Protein AF-A0A150WEL9-F1 (afdb_monomer)

Structure (mmCIF, N/CA/C/O backbone):
data_AF-A0A150WEL9-F1
#
_entry.id   AF-A0A150WEL9-F1
#
loop_
_atom_site.group_PDB
_atom_site.id
_atom_site.type_symbol
_atom_site.label_atom_id
_atom_site.label_alt_id
_atom_site.label_comp_id
_atom_site.label_asym_id
_atom_site.label_entity_id
_atom_site.label_seq_id
_atom_site.pdbx_PDB_ins_code
_atom_site.Cartn_x
_atom_site.Cartn_y
_atom_site.Cartn_z
_atom_site.occupancy
_atom_site.B_iso_or_equiv
_atom_site.auth_seq_id
_atom_site.auth_comp_id
_atom_site.auth_asym_id
_atom_site.auth_atom_id
_atom_site.pdbx_PDB_model_num
ATOM 1 N N . MET A 1 1 ? -2.869 16.419 32.654 1.00 35.38 1 MET A N 1
ATOM 2 C CA . MET A 1 1 ? -3.384 16.854 31.338 1.00 35.38 1 MET A CA 1
ATOM 3 C C . MET A 1 1 ? -4.813 17.306 31.545 1.00 35.38 1 MET A C 1
ATOM 5 O O . MET A 1 1 ? -5.616 16.523 32.035 1.00 35.38 1 MET A O 1
ATOM 9 N N . THR A 1 2 ? -5.103 18.576 31.286 1.00 33.03 2 THR A N 1
ATOM 10 C CA . THR A 1 2 ? -6.451 19.146 31.356 1.00 33.03 2 THR A CA 1
ATOM 11 C C . THR A 1 2 ? -7.294 18.526 30.247 1.00 33.03 2 THR A C 1
ATOM 13 O O . THR A 1 2 ? -7.326 19.008 29.119 1.00 33.03 2 THR A O 1
ATOM 16 N N . GLY A 1 3 ? -7.914 17.387 30.559 1.00 34.22 3 GLY A N 1
ATOM 17 C CA . GLY A 1 3 ? -8.878 16.743 29.684 1.00 34.22 3 GLY A CA 1
ATOM 18 C C . GLY A 1 3 ? -9.952 17.754 29.315 1.00 34.22 3 GLY A C 1
ATOM 19 O O . GLY A 1 3 ? -10.545 18.388 30.191 1.00 34.22 3 GLY A O 1
ATOM 20 N N . VAL A 1 4 ? -10.177 17.927 28.014 1.00 33.09 4 VAL A N 1
ATOM 21 C CA . VAL A 1 4 ? -11.374 18.596 27.513 1.00 33.09 4 VAL A CA 1
ATOM 22 C C . VAL A 1 4 ? -12.549 17.911 28.204 1.00 33.09 4 VAL A C 1
ATOM 24 O O . VAL A 1 4 ? -12.764 16.715 28.009 1.00 33.09 4 VAL A O 1
ATOM 27 N N . LYS A 1 5 ? -13.266 18.638 29.070 1.00 37.53 5 LYS A N 1
ATOM 28 C CA . LYS A 1 5 ? -14.511 18.149 29.665 1.00 37.53 5 LYS A CA 1
ATOM 29 C C . LYS A 1 5 ? -15.465 17.912 28.504 1.00 37.53 5 LYS A C 1
ATOM 31 O O . LYS A 1 5 ? -16.030 18.863 27.965 1.00 37.53 5 LYS A O 1
ATOM 36 N N . VAL A 1 6 ? -15.582 16.660 28.071 1.00 45.81 6 VAL A N 1
ATOM 37 C CA . VAL A 1 6 ? -16.531 16.291 27.031 1.00 45.81 6 VAL A CA 1
ATOM 38 C C . VAL A 1 6 ? -17.908 16.589 27.604 1.00 45.81 6 VAL A C 1
ATOM 40 O O . VAL A 1 6 ? -18.333 16.017 28.604 1.00 45.81 6 VAL A O 1
ATOM 43 N N . SER A 1 7 ? -18.553 17.590 27.026 1.00 45.00 7 SER A N 1
ATOM 44 C CA . SER A 1 7 ? -19.871 18.043 27.429 1.00 45.00 7 SER A CA 1
ATOM 45 C C . SER A 1 7 ? -20.858 16.873 27.327 1.00 45.00 7 SER A C 1
ATOM 47 O O . SER A 1 7 ? -21.133 16.402 26.224 1.00 45.00 7 SER A O 1
ATOM 49 N N . SER A 1 8 ? -21.457 16.459 28.449 1.00 53.28 8 SER A N 1
ATOM 50 C CA . SER A 1 8 ? -22.566 15.484 28.538 1.00 53.28 8 SER A CA 1
ATOM 51 C C . SER A 1 8 ? -23.850 15.925 27.805 1.00 53.28 8 SER A C 1
ATOM 53 O O . SER A 1 8 ? -24.914 15.327 27.955 1.00 53.28 8 SER A O 1
ATOM 55 N N . LYS A 1 9 ? -23.773 16.995 27.001 1.00 61.62 9 LYS A N 1
ATOM 56 C CA . LYS A 1 9 ? -24.864 17.509 26.170 1.00 61.62 9 LYS A CA 1
ATOM 57 C C . LYS A 1 9 ? -25.065 16.719 24.872 1.00 61.62 9 LYS A C 1
ATOM 59 O O . LYS A 1 9 ? -26.131 16.858 24.285 1.00 61.62 9 LYS A O 1
ATOM 64 N N . ARG A 1 10 ? -24.091 15.920 24.412 1.00 79.50 10 ARG A N 1
ATOM 65 C CA . ARG A 1 10 ? -24.278 15.049 23.233 1.00 79.50 10 ARG A CA 1
ATOM 66 C C . ARG A 1 10 ? -25.175 13.864 23.592 1.00 79.50 10 ARG A C 1
ATOM 68 O O . ARG A 1 10 ? -24.956 13.233 24.626 1.00 79.50 10 ARG A O 1
ATOM 75 N N . ALA A 1 11 ? -26.178 13.585 22.761 1.00 85.94 11 ALA A N 1
ATOM 76 C CA . ALA A 1 11 ? -27.172 12.544 23.025 1.00 85.94 11 ALA A CA 1
ATOM 77 C C . ALA A 1 11 ? -26.523 11.157 23.136 1.00 85.94 11 ALA A C 1
ATOM 79 O O . ALA A 1 11 ? -26.868 10.381 24.022 1.00 85.94 11 ALA A O 1
ATOM 80 N N . GLU A 1 12 ? -25.508 10.893 22.318 1.00 86.88 12 GLU A N 1
ATOM 81 C CA . GLU A 1 12 ? -24.781 9.628 22.295 1.00 86.88 12 GLU A CA 1
ATOM 82 C C . GLU A 1 12 ? -24.055 9.363 23.623 1.00 86.88 12 GLU A C 1
ATOM 84 O O . GLU A 1 12 ? -24.032 8.242 24.123 1.00 86.88 12 GLU A O 1
ATOM 89 N N . LEU A 1 13 ? -23.497 10.405 24.247 1.00 85.38 13 LEU A N 1
ATOM 90 C CA . LEU A 1 13 ? -22.781 10.267 25.518 1.00 85.38 13 LEU A CA 1
ATOM 91 C C . LEU A 1 13 ? -23.719 10.035 26.703 1.00 85.38 13 LEU A C 1
ATOM 93 O O . LEU A 1 13 ? -23.290 9.454 27.697 1.00 85.38 13 LEU A O 1
ATOM 97 N N . LYS A 1 14 ? -24.986 10.455 26.601 1.00 89.12 14 LYS A N 1
ATOM 98 C CA . LYS A 1 14 ? -26.005 10.128 27.607 1.00 89.12 14 LYS A CA 1
ATOM 99 C C . LYS A 1 14 ? -26.318 8.636 27.592 1.00 89.12 14 LYS A C 1
ATOM 101 O O . LYS A 1 14 ? -26.263 8.018 28.645 1.00 89.12 14 LYS A O 1
ATOM 106 N N . VAL A 1 15 ? -26.507 8.050 26.407 1.00 90.88 15 VAL A N 1
ATOM 107 C CA . VAL A 1 15 ? -26.728 6.599 26.252 1.00 90.88 15 VAL A CA 1
ATOM 108 C C . VAL A 1 15 ? -25.544 5.798 26.804 1.00 90.88 15 VAL A C 1
ATOM 110 O O . VAL A 1 15 ? -25.724 4.834 27.544 1.00 90.88 15 VAL A O 1
ATOM 113 N N . VAL A 1 16 ? -24.309 6.226 26.515 1.00 89.56 16 VAL A N 1
ATOM 114 C CA . VAL A 1 16 ? -23.103 5.601 27.090 1.00 89.56 16 VAL A CA 1
ATOM 115 C C . VAL A 1 16 ? -23.084 5.713 28.617 1.00 89.56 16 VAL A C 1
ATOM 117 O O . VAL A 1 16 ? -22.794 4.727 29.293 1.00 89.56 16 VAL A O 1
ATOM 120 N N . ALA A 1 17 ? -23.401 6.888 29.170 1.00 88.19 17 ALA A N 1
ATOM 121 C CA . ALA A 1 17 ? -23.434 7.104 30.614 1.00 88.19 17 ALA A CA 1
ATOM 122 C C . ALA A 1 17 ? -24.516 6.262 31.309 1.00 88.19 17 ALA A C 1
ATOM 124 O O . ALA A 1 17 ? -24.260 5.740 32.390 1.00 88.19 17 ALA A O 1
ATOM 125 N N . GLU A 1 18 ? -25.684 6.087 30.688 1.00 91.50 18 GLU A N 1
ATOM 126 C CA . GLU A 1 18 ? -26.767 5.230 31.187 1.00 91.50 18 GLU A CA 1
ATOM 127 C C . GLU A 1 18 ? -26.342 3.758 31.235 1.00 91.50 18 GLU A C 1
ATOM 129 O O . GLU A 1 18 ? -26.499 3.107 32.267 1.00 91.50 18 GLU A O 1
ATOM 134 N N . HIS A 1 19 ? -25.726 3.238 30.168 1.00 91.56 19 HIS A N 1
ATOM 135 C CA . HIS A 1 19 ? -25.177 1.879 30.175 1.00 91.56 19 HIS A CA 1
ATOM 136 C C . HIS A 1 19 ? -24.129 1.681 31.279 1.00 91.56 19 HIS A C 1
ATOM 138 O O . HIS A 1 19 ? -24.178 0.684 31.996 1.00 91.56 19 HIS A O 1
ATOM 144 N N . ILE A 1 20 ? -23.222 2.647 31.458 1.00 88.88 20 ILE A N 1
ATOM 145 C CA . ILE A 1 20 ? -22.205 2.613 32.520 1.00 88.88 20 ILE A CA 1
ATOM 146 C C . ILE A 1 20 ? -22.849 2.656 33.912 1.00 88.88 20 ILE A C 1
ATOM 148 O O . ILE A 1 20 ? -22.461 1.876 34.778 1.00 88.88 20 ILE A O 1
ATOM 152 N N . ALA A 1 21 ? -23.838 3.527 34.132 1.00 88.69 21 ALA A N 1
ATOM 153 C CA . ALA A 1 21 ? -24.545 3.638 35.410 1.00 88.69 21 ALA A CA 1
ATOM 154 C C . ALA A 1 21 ? -25.280 2.340 35.785 1.00 88.69 21 ALA A C 1
ATOM 156 O O . ALA A 1 21 ? -25.375 2.008 36.963 1.00 88.69 21 ALA A O 1
ATOM 157 N N . ASN A 1 22 ? -25.728 1.580 34.783 1.00 90.50 22 ASN A N 1
ATOM 158 C CA . ASN A 1 22 ? -26.359 0.272 34.951 1.00 90.50 22 ASN A CA 1
ATOM 159 C C . ASN A 1 22 ? -25.353 -0.895 35.050 1.00 90.50 22 ASN A C 1
ATOM 161 O O . ASN A 1 22 ? -25.765 -2.052 35.098 1.00 90.50 22 ASN A O 1
ATOM 165 N N . GLY A 1 23 ? -24.041 -0.624 35.044 1.00 88.38 23 GLY A N 1
ATOM 166 C CA . GLY A 1 23 ? -22.989 -1.647 35.076 1.00 88.38 23 GLY A CA 1
ATOM 167 C C . GLY A 1 23 ? -22.783 -2.405 33.756 1.00 88.38 23 GLY A C 1
ATOM 168 O O . GLY A 1 23 ? -21.973 -3.331 33.700 1.00 88.38 23 GLY A O 1
ATOM 169 N N . ASP A 1 24 ? -23.462 -2.016 32.673 1.00 91.25 24 ASP A N 1
ATOM 170 C CA . ASP A 1 24 ? -23.346 -2.649 31.356 1.00 91.25 24 ASP A CA 1
ATOM 171 C C . ASP A 1 24 ? -22.277 -1.964 30.490 1.00 91.25 24 ASP A C 1
ATOM 173 O O . ASP A 1 24 ? -22.534 -1.338 29.456 1.00 91.25 24 ASP A O 1
ATOM 177 N N . TYR A 1 25 ? -21.021 -2.104 30.914 1.00 90.56 25 TYR A N 1
ATOM 178 C CA . TYR A 1 25 ? -19.873 -1.559 30.186 1.00 90.56 25 TYR A CA 1
ATOM 179 C C . TYR A 1 25 ? -19.764 -2.119 28.756 1.00 90.56 25 TYR A C 1
ATOM 181 O O . TYR A 1 25 ? -19.308 -1.426 27.845 1.00 90.56 25 TYR A O 1
ATOM 189 N N . LYS A 1 26 ? -20.222 -3.359 28.526 1.00 92.00 26 LYS A N 1
ATOM 190 C CA . LYS A 1 26 ? -20.208 -3.993 27.199 1.00 92.00 26 LYS A CA 1
ATOM 191 C C . LYS A 1 26 ? -21.168 -3.301 26.239 1.00 92.00 26 LYS A C 1
ATOM 193 O O . LYS A 1 26 ? -20.781 -3.039 25.098 1.00 92.00 26 LYS A O 1
ATOM 198 N N . ALA A 1 27 ? -22.388 -2.987 26.670 1.00 93.12 27 ALA A N 1
ATOM 199 C CA . ALA A 1 27 ? -23.322 -2.227 25.848 1.00 93.12 27 ALA A CA 1
ATOM 200 C C . ALA A 1 27 ? -22.816 -0.805 25.580 1.00 93.12 27 ALA A C 1
ATOM 202 O O . ALA A 1 27 ? -22.880 -0.354 24.436 1.00 93.12 27 ALA A O 1
ATOM 203 N N . ALA A 1 28 ? -22.205 -0.151 26.575 1.00 92.00 28 ALA A N 1
ATOM 204 C CA . ALA A 1 28 ? -21.570 1.155 26.397 1.00 92.00 28 ALA A CA 1
ATOM 205 C C . ALA A 1 28 ? -20.486 1.130 25.299 1.00 92.00 28 ALA A C 1
ATOM 207 O O . ALA A 1 28 ? -20.507 1.949 24.375 1.00 92.00 28 ALA A O 1
ATOM 208 N N . ALA A 1 29 ? -19.571 0.154 25.358 1.00 92.62 29 ALA A N 1
ATOM 209 C CA . ALA A 1 29 ? -18.504 -0.019 24.372 1.00 92.62 29 ALA A CA 1
ATOM 210 C C . ALA A 1 29 ? -19.052 -0.342 22.971 1.00 92.62 29 ALA A C 1
ATOM 212 O O . ALA A 1 29 ? -18.593 0.213 21.973 1.00 92.62 29 ALA A O 1
ATOM 213 N N . ARG A 1 30 ? -20.075 -1.200 22.875 1.00 94.12 30 ARG A N 1
ATOM 214 C CA . ARG A 1 30 ? -20.732 -1.506 21.595 1.00 94.12 30 ARG A CA 1
ATOM 215 C C . ARG A 1 30 ? -21.374 -0.262 20.992 1.00 94.12 30 ARG A C 1
ATOM 217 O O . ARG A 1 30 ? -21.097 0.047 19.835 1.00 94.12 30 ARG A O 1
ATOM 224 N N . TYR A 1 31 ? -22.151 0.480 21.779 1.00 94.25 31 TYR A N 1
ATOM 225 C CA . TYR A 1 31 ? -22.861 1.669 21.318 1.00 94.25 31 TYR A CA 1
ATOM 226 C C . TYR A 1 31 ? -21.912 2.774 20.839 1.00 94.25 31 TYR A C 1
ATOM 228 O O . TYR A 1 31 ? -22.106 3.326 19.757 1.00 94.25 31 TYR A O 1
ATOM 236 N N . ILE A 1 32 ? -20.836 3.082 21.578 1.00 91.19 32 ILE A N 1
ATOM 237 C CA . ILE A 1 32 ? -19.943 4.174 21.157 1.00 91.19 32 ILE A CA 1
ATOM 238 C C . ILE A 1 32 ? -19.288 3.881 19.797 1.00 91.19 32 ILE A C 1
ATOM 240 O O . ILE A 1 32 ? -19.137 4.786 18.978 1.00 91.19 32 ILE A O 1
ATOM 244 N N . THR A 1 33 ? -18.993 2.611 19.495 1.00 93.94 33 THR A N 1
ATOM 245 C CA . THR A 1 33 ? -18.437 2.211 18.189 1.00 93.94 33 THR A CA 1
ATOM 246 C C . THR A 1 33 ? -19.443 2.215 17.031 1.00 93.94 33 THR A C 1
ATOM 248 O O . THR A 1 33 ? -19.039 2.038 15.881 1.00 93.94 33 THR A O 1
ATOM 251 N N . THR A 1 34 ? -20.736 2.431 17.299 1.00 92.06 34 THR A N 1
ATOM 252 C CA . THR A 1 34 ? -21.750 2.665 16.255 1.00 92.06 34 THR A CA 1
ATOM 253 C C . THR A 1 34 ? -21.964 4.147 15.956 1.00 92.06 34 THR A C 1
ATOM 255 O O . THR A 1 34 ? -22.644 4.478 14.989 1.00 92.06 34 THR A O 1
ATOM 258 N N . THR A 1 35 ? -21.395 5.049 16.761 1.00 92.81 35 THR A N 1
ATOM 259 C CA . THR A 1 35 ? -21.528 6.497 16.546 1.00 92.81 35 THR A CA 1
ATOM 260 C C . THR A 1 35 ? -20.643 6.982 15.391 1.00 92.81 35 THR A C 1
ATOM 262 O O . THR A 1 35 ? -19.576 6.402 15.156 1.00 92.81 35 THR A O 1
ATOM 265 N N . PRO A 1 36 ? -21.015 8.073 14.691 1.00 92.62 36 PRO A N 1
ATOM 266 C CA . PRO A 1 36 ? -20.187 8.639 13.625 1.00 92.62 36 PRO A CA 1
ATOM 267 C C . PRO A 1 36 ? -18.768 8.997 14.080 1.00 92.62 36 PRO A C 1
ATOM 269 O O . PRO A 1 36 ? -17.812 8.750 13.347 1.00 92.62 36 PRO A O 1
ATOM 272 N N . ASP A 1 37 ? -18.606 9.495 15.312 1.00 92.19 37 ASP A N 1
ATOM 273 C CA . ASP A 1 37 ? -17.305 9.879 15.879 1.00 92.19 37 ASP A CA 1
ATOM 274 C C . ASP A 1 37 ? -16.303 8.710 15.902 1.00 92.19 37 ASP A C 1
ATOM 276 O O . ASP A 1 37 ? -15.096 8.923 15.749 1.00 92.19 37 ASP A O 1
ATOM 280 N N . PHE A 1 38 ? -16.773 7.464 16.030 1.00 95.50 38 PHE A N 1
ATOM 281 C CA . PHE A 1 38 ? -15.892 6.300 15.955 1.00 95.50 38 PHE A CA 1
ATOM 282 C C . PHE A 1 38 ? -15.175 6.222 14.601 1.00 95.50 38 PHE A C 1
ATOM 284 O O . PHE A 1 38 ? -13.953 6.086 14.557 1.00 95.50 38 PHE A O 1
ATOM 291 N N . LEU A 1 39 ? -15.893 6.378 13.486 1.00 96.94 39 LEU A N 1
ATOM 292 C CA . LEU A 1 39 ? -15.265 6.356 12.164 1.00 96.94 39 LEU A CA 1
ATOM 293 C C . LEU A 1 39 ? -14.603 7.692 11.823 1.00 96.94 39 LEU A C 1
ATOM 295 O O . LEU A 1 39 ? -13.436 7.707 11.433 1.00 96.94 39 LEU A O 1
ATOM 299 N N . ASN A 1 40 ? -15.316 8.804 12.011 1.00 95.81 40 ASN A N 1
ATOM 300 C CA . ASN A 1 40 ? -14.888 10.151 11.629 1.00 95.81 40 ASN A CA 1
ATOM 301 C C . ASN A 1 40 ? -13.691 10.673 12.428 1.00 95.81 40 ASN A C 1
ATOM 303 O O . ASN A 1 40 ? -12.991 11.563 11.943 1.00 95.81 40 ASN A O 1
ATOM 307 N N . VAL A 1 41 ? -13.445 10.135 13.627 1.00 94.31 41 VAL A N 1
ATOM 308 C CA . VAL A 1 41 ? -12.317 10.532 14.476 1.00 94.31 41 VAL A CA 1
ATOM 309 C C . VAL A 1 41 ? -11.379 9.360 14.726 1.00 94.31 41 VAL A C 1
ATOM 311 O O . VAL A 1 41 ? -10.220 9.437 14.329 1.00 94.31 41 VAL A O 1
ATOM 314 N N . GLN A 1 42 ? -11.833 8.282 15.373 1.00 95.94 42 GLN A N 1
ATOM 315 C CA . GLN A 1 42 ? -10.915 7.234 15.849 1.00 95.94 42 GLN A CA 1
ATOM 316 C C . GLN A 1 42 ? -10.276 6.464 14.690 1.00 95.94 42 GLN A C 1
ATOM 318 O O . GLN A 1 42 ? -9.049 6.447 14.554 1.00 95.94 42 GLN A O 1
ATOM 323 N N . ILE A 1 43 ? -11.095 5.876 13.817 1.00 98.19 43 ILE A N 1
ATOM 324 C CA . ILE A 1 43 ? -10.587 5.055 12.712 1.00 98.19 43 ILE A CA 1
ATOM 325 C C . ILE A 1 43 ? -9.941 5.916 11.630 1.00 98.19 43 ILE A C 1
ATOM 327 O O . ILE A 1 43 ? -8.882 5.545 11.129 1.00 98.19 43 ILE A O 1
ATOM 331 N N . LYS A 1 44 ? -10.499 7.096 11.331 1.00 97.75 44 LYS A N 1
ATOM 332 C CA . LYS A 1 44 ? -9.864 8.058 10.425 1.00 97.75 44 LYS A CA 1
ATOM 333 C C . LYS A 1 44 ? -8.479 8.475 10.922 1.00 97.75 44 LYS A C 1
ATOM 335 O O . LYS A 1 44 ? -7.520 8.436 10.164 1.00 97.75 44 LYS A O 1
ATOM 340 N N . ASN A 1 45 ? -8.315 8.811 12.202 1.00 97.25 45 ASN A N 1
ATOM 341 C CA . ASN A 1 45 ? -6.995 9.175 12.724 1.00 97.25 45 ASN A CA 1
ATOM 342 C C . ASN A 1 45 ? -6.007 8.008 12.653 1.00 97.25 45 ASN A C 1
ATOM 344 O O . ASN A 1 45 ? -4.850 8.224 12.294 1.00 97.25 45 ASN A O 1
ATOM 348 N N . LEU A 1 46 ? -6.439 6.780 12.962 1.00 97.81 46 LEU A N 1
ATOM 349 C CA . LEU A 1 46 ? -5.607 5.591 12.774 1.00 97.81 46 LEU A CA 1
ATOM 350 C C . LEU A 1 46 ? -5.187 5.447 11.303 1.00 97.81 46 LEU A C 1
ATOM 352 O O . LEU A 1 46 ? -3.998 5.305 11.018 1.00 97.81 46 LEU A O 1
ATOM 356 N N . SER A 1 47 ? -6.138 5.533 10.371 1.00 98.19 47 SER A N 1
ATOM 357 C CA . SER A 1 47 ? -5.879 5.355 8.943 1.00 98.19 47 SER A CA 1
ATOM 358 C C . SER A 1 47 ? -4.959 6.439 8.382 1.00 98.19 47 SER A C 1
ATOM 360 O O . SER A 1 47 ? -4.026 6.123 7.646 1.00 98.19 47 SER A O 1
ATOM 362 N N . LEU A 1 48 ? -5.150 7.700 8.787 1.00 97.31 48 LEU A N 1
ATOM 363 C CA . LEU A 1 48 ? -4.310 8.818 8.363 1.00 97.31 48 LEU A CA 1
ATOM 364 C C . LEU A 1 48 ? -2.863 8.597 8.796 1.00 97.31 48 LEU A C 1
ATOM 366 O O . LEU A 1 48 ? -1.980 8.687 7.945 1.00 97.31 48 LEU A O 1
ATOM 370 N N . ARG A 1 49 ? -2.618 8.199 10.054 1.00 96.69 49 ARG A N 1
ATOM 371 C CA . ARG A 1 49 ? -1.264 7.873 10.540 1.00 96.69 49 ARG A CA 1
ATOM 372 C C . ARG A 1 49 ? -0.628 6.736 9.741 1.00 96.69 49 ARG A C 1
ATOM 374 O O . ARG A 1 49 ? 0.542 6.817 9.390 1.00 96.69 49 ARG A O 1
ATOM 381 N N . LEU A 1 50 ? -1.396 5.701 9.403 1.00 97.19 50 LEU A N 1
ATOM 382 C CA . LEU A 1 50 ? -0.910 4.597 8.570 1.00 97.19 50 LEU A CA 1
ATOM 383 C C . LEU A 1 50 ? -0.694 5.008 7.103 1.00 97.19 50 LEU A C 1
ATOM 385 O O . LEU A 1 50 ? 0.084 4.371 6.398 1.00 97.19 50 LEU A O 1
ATOM 389 N N . SER A 1 51 ? -1.338 6.075 6.626 1.00 95.19 51 SER A N 1
ATOM 390 C CA . SER A 1 51 ? -1.249 6.516 5.229 1.00 95.19 51 SER A CA 1
ATOM 391 C C . SER A 1 51 ? 0.004 7.347 4.911 1.00 95.19 51 SER A C 1
ATOM 393 O O . SER A 1 51 ? 0.385 7.429 3.743 1.00 95.19 51 SER A O 1
ATOM 395 N N . ASN A 1 52 ? 0.733 7.868 5.909 1.00 93.00 52 ASN A N 1
ATOM 396 C CA . ASN A 1 52 ? 1.907 8.727 5.688 1.00 93.00 52 ASN A CA 1
ATOM 397 C C . ASN A 1 52 ? 3.161 8.306 6.475 1.00 93.00 52 ASN A C 1
ATOM 399 O O . ASN A 1 52 ? 3.131 7.417 7.324 1.00 93.00 52 ASN A O 1
ATOM 403 N N . LYS A 1 53 ? 4.298 8.928 6.138 1.00 88.88 53 LYS A N 1
ATOM 404 C CA . LYS A 1 53 ? 5.625 8.567 6.667 1.00 88.88 53 LYS A CA 1
ATOM 405 C C . LYS A 1 53 ? 5.854 9.035 8.104 1.00 88.88 53 LYS A C 1
ATOM 407 O O . LYS A 1 53 ? 6.517 8.333 8.876 1.00 88.88 53 LYS A O 1
ATOM 412 N N . ASP A 1 54 ? 5.269 10.181 8.436 1.00 91.56 54 ASP A N 1
ATOM 413 C CA . ASP A 1 54 ? 5.412 10.860 9.724 1.00 91.56 54 ASP A CA 1
ATOM 414 C C . ASP A 1 54 ? 4.486 10.270 10.796 1.00 91.56 54 ASP A C 1
ATOM 416 O O . ASP A 1 54 ? 4.522 10.700 11.945 1.00 91.56 54 ASP A O 1
ATOM 420 N N . GLU A 1 55 ? 3.633 9.307 10.423 1.00 93.00 55 GLU A N 1
ATOM 421 C CA . GLU A 1 55 ? 2.571 8.759 11.273 1.00 93.00 55 GLU A CA 1
ATOM 422 C C . GLU A 1 55 ? 1.722 9.864 11.923 1.00 93.00 55 GLU A C 1
ATOM 424 O O . GLU A 1 55 ? 1.332 9.794 13.092 1.00 93.00 55 GLU A O 1
ATOM 429 N N . SER A 1 56 ? 1.446 10.906 11.132 1.00 94.19 56 SER A N 1
ATOM 430 C CA . SER A 1 56 ? 0.718 12.107 11.534 1.00 94.19 56 SER A CA 1
ATOM 431 C C . SER A 1 56 ? -0.750 12.047 11.113 1.00 94.19 56 SER A C 1
ATOM 433 O O . SER A 1 56 ? -1.101 11.412 10.125 1.00 94.19 56 SER A O 1
ATOM 435 N N . VAL A 1 57 ? -1.618 12.756 11.833 1.00 95.12 57 VAL A N 1
ATOM 436 C CA . VAL A 1 57 ? -3.015 12.991 11.414 1.00 95.12 57 VAL A CA 1
ATOM 437 C C . VAL A 1 57 ? -3.157 14.234 10.526 1.00 95.12 57 VAL A C 1
ATOM 439 O O . VAL A 1 57 ? -4.243 14.525 10.048 1.00 95.12 57 VAL A O 1
ATOM 442 N N . LYS A 1 58 ? -2.070 14.987 10.302 1.00 93.88 58 LYS A N 1
ATOM 443 C CA . LYS A 1 58 ? -2.055 16.243 9.528 1.00 93.88 58 LYS A CA 1
ATOM 444 C C . LYS A 1 58 ? -1.915 16.006 8.018 1.00 93.88 58 LYS A C 1
ATOM 446 O O . LYS A 1 58 ? -1.148 16.693 7.352 1.00 93.88 58 LYS A O 1
ATOM 451 N N . VAL A 1 59 ? -2.611 15.006 7.495 1.00 92.25 59 VAL A N 1
ATOM 452 C CA . VAL A 1 59 ? -2.674 14.704 6.060 1.00 92.25 59 VAL A CA 1
ATOM 453 C C . VAL A 1 59 ? -4.134 14.560 5.650 1.00 92.25 59 VAL A C 1
ATOM 455 O O . VAL A 1 59 ? -4.973 14.227 6.483 1.00 92.25 59 VAL A O 1
ATOM 458 N N . GLY A 1 60 ? -4.443 14.843 4.385 1.00 92.94 60 GLY A N 1
ATOM 459 C CA . GLY A 1 60 ? -5.807 14.719 3.873 1.00 92.94 60 GLY A CA 1
ATOM 460 C C . GLY A 1 60 ? -6.276 13.265 3.815 1.00 92.94 60 GLY A C 1
ATOM 461 O O . GLY A 1 60 ? -5.466 12.348 3.634 1.00 92.94 60 GLY A O 1
ATOM 462 N N . PHE A 1 61 ? -7.590 13.069 3.939 1.00 96.00 61 PHE A N 1
ATOM 463 C CA . PHE A 1 61 ? -8.233 11.787 3.668 1.00 96.00 61 PHE A CA 1
ATOM 464 C C . PHE A 1 61 ? -7.972 11.350 2.219 1.00 96.00 61 PHE A C 1
ATOM 466 O O . PHE A 1 61 ? -7.868 12.186 1.325 1.00 96.00 61 PHE A O 1
ATOM 473 N N . ASN A 1 62 ? -7.796 10.049 2.001 1.00 93.62 62 ASN A N 1
ATOM 474 C CA . ASN A 1 62 ? -7.280 9.483 0.753 1.00 93.62 62 ASN A CA 1
ATOM 475 C C . ASN A 1 62 ? -7.755 8.034 0.559 1.00 93.62 62 ASN A C 1
ATOM 477 O O . ASN A 1 62 ? -8.339 7.448 1.471 1.00 93.62 62 ASN A O 1
ATOM 481 N N . ASP A 1 63 ? -7.471 7.447 -0.601 1.00 93.50 63 ASP A N 1
ATOM 482 C CA . ASP A 1 63 ? -7.864 6.087 -0.986 1.00 93.50 63 ASP A CA 1
ATOM 483 C C . ASP A 1 63 ? -7.367 4.998 -0.012 1.00 93.50 63 ASP A C 1
ATOM 485 O O . ASP A 1 63 ? -8.122 4.097 0.365 1.00 93.50 63 ASP A O 1
ATOM 489 N N . PHE A 1 64 ? -6.133 5.120 0.485 1.00 96.62 64 PHE A N 1
ATOM 490 C CA . PHE A 1 64 ? -5.573 4.270 1.543 1.00 96.62 64 PHE A CA 1
ATOM 491 C C . PHE A 1 64 ? -6.416 4.340 2.822 1.00 96.62 64 PHE A C 1
ATOM 493 O O . PHE A 1 64 ? -6.739 3.318 3.434 1.00 96.62 64 PHE A O 1
ATOM 500 N N . SER A 1 65 ? -6.784 5.554 3.231 1.00 98.25 65 SER A N 1
ATOM 501 C CA . SER A 1 65 ? -7.588 5.788 4.429 1.00 98.25 65 SER A CA 1
ATOM 502 C C . SER A 1 65 ? -9.023 5.300 4.262 1.00 98.25 65 SER A C 1
ATOM 504 O O . SER A 1 65 ? -9.554 4.657 5.167 1.00 98.25 65 SER A O 1
ATOM 506 N N . ALA A 1 66 ? -9.625 5.534 3.096 1.00 98.00 66 ALA A N 1
ATOM 507 C CA . ALA A 1 66 ? -10.965 5.071 2.762 1.00 98.00 66 ALA A CA 1
ATOM 508 C C . ALA A 1 66 ? -11.079 3.547 2.856 1.00 98.00 66 ALA A C 1
ATOM 510 O O . ALA A 1 66 ? -12.037 3.054 3.450 1.00 98.00 66 ALA A O 1
ATOM 511 N N . LEU A 1 67 ? -10.081 2.803 2.360 1.00 98.38 67 LEU A N 1
ATOM 512 C CA . LEU A 1 67 ? -10.063 1.345 2.477 1.00 98.38 67 LEU A CA 1
ATOM 513 C C . LEU A 1 67 ? -10.047 0.879 3.938 1.00 98.38 67 LEU A C 1
ATOM 515 O O . LEU A 1 67 ? -10.851 0.028 4.316 1.00 98.38 67 LEU A O 1
ATOM 519 N N . ILE A 1 68 ? -9.177 1.455 4.773 1.00 98.69 68 ILE A N 1
ATOM 520 C CA . ILE A 1 68 ? -9.104 1.104 6.199 1.00 98.69 68 ILE A CA 1
ATOM 521 C C . ILE A 1 68 ? -10.425 1.420 6.906 1.00 98.69 68 ILE A C 1
ATOM 523 O O . ILE A 1 68 ? -10.962 0.558 7.601 1.00 98.69 68 ILE A O 1
ATOM 527 N N . VAL A 1 69 ? -10.972 2.627 6.725 1.00 98.69 69 VAL A N 1
ATOM 528 C CA . VAL A 1 69 ? -12.236 3.013 7.372 1.00 98.69 69 VAL A CA 1
ATOM 529 C C . VAL A 1 69 ? -13.385 2.121 6.898 1.00 98.69 69 VAL A C 1
ATOM 531 O O . VAL A 1 69 ? -14.178 1.673 7.724 1.00 98.69 69 VAL A O 1
ATOM 534 N N . GLY A 1 70 ? -13.452 1.812 5.601 1.00 98.44 70 GLY A N 1
ATOM 535 C CA . GLY A 1 70 ? -14.473 0.942 5.020 1.00 98.44 70 GLY A CA 1
ATOM 536 C C . GLY A 1 70 ? -14.437 -0.481 5.579 1.00 98.44 70 GLY A C 1
ATOM 537 O O . GLY A 1 70 ? -15.468 -0.983 6.024 1.00 98.44 70 GLY A O 1
ATOM 538 N N . VAL A 1 71 ? -13.251 -1.098 5.662 1.00 98.56 71 VAL A N 1
ATOM 539 C CA . VAL A 1 71 ? -13.067 -2.436 6.264 1.00 98.56 71 VAL A CA 1
ATOM 540 C C . VAL A 1 71 ? -13.572 -2.474 7.709 1.00 98.56 71 VAL A C 1
ATOM 542 O O . VAL A 1 71 ? -14.277 -3.406 8.098 1.00 98.56 71 VAL A O 1
ATOM 545 N N . VAL A 1 72 ? -13.270 -1.442 8.504 1.00 98.50 72 VAL A N 1
ATOM 546 C CA . VAL A 1 72 ? -13.719 -1.370 9.904 1.00 98.50 72 VAL A CA 1
ATOM 547 C C . VAL A 1 72 ? -15.218 -1.092 10.009 1.00 98.50 72 VAL A C 1
ATOM 549 O O . VAL A 1 72 ? -15.898 -1.692 10.847 1.00 98.50 72 VAL A O 1
ATOM 552 N N . ARG A 1 73 ? -15.761 -0.199 9.171 1.00 97.94 73 ARG A N 1
ATOM 553 C CA . ARG A 1 73 ? -17.201 0.090 9.128 1.00 97.94 73 ARG A CA 1
ATOM 554 C C . ARG A 1 73 ? -17.990 -1.186 8.869 1.00 97.94 73 ARG A C 1
ATOM 556 O O . ARG A 1 73 ? -18.900 -1.483 9.644 1.00 97.94 73 ARG A O 1
ATOM 563 N N . ASP A 1 74 ? -17.569 -1.945 7.863 1.00 97.75 74 ASP A N 1
ATOM 564 C CA . ASP A 1 74 ? -18.268 -3.122 7.350 1.00 97.75 74 ASP A CA 1
ATOM 565 C C . ASP A 1 74 ? -17.950 -4.401 8.151 1.00 97.75 74 ASP A C 1
ATOM 567 O O . ASP A 1 74 ? -18.339 -5.493 7.749 1.00 97.75 74 ASP A O 1
ATOM 571 N N . ASN A 1 75 ? -17.280 -4.277 9.310 1.00 97.00 75 ASN A N 1
ATOM 572 C CA . ASN A 1 75 ? -16.955 -5.377 10.229 1.00 97.00 75 ASN A CA 1
ATOM 573 C C . ASN A 1 75 ? -16.167 -6.529 9.578 1.00 97.00 75 ASN A C 1
ATOM 575 O O . ASN A 1 75 ? -16.338 -7.692 9.949 1.00 97.00 75 ASN A O 1
ATOM 579 N N . ARG A 1 76 ? -15.302 -6.207 8.617 1.00 98.06 76 ARG A N 1
ATOM 580 C CA . ARG A 1 76 ? -14.495 -7.180 7.877 1.00 98.06 76 ARG A CA 1
ATOM 581 C C . ARG A 1 76 ? -13.240 -7.607 8.644 1.00 98.06 76 ARG A C 1
ATOM 583 O O . ARG A 1 76 ? -12.820 -6.942 9.595 1.00 98.06 76 ARG A O 1
ATOM 590 N N . ASP A 1 77 ? -12.640 -8.717 8.212 1.00 98.56 77 ASP A N 1
ATOM 591 C CA . ASP A 1 77 ? -11.320 -9.153 8.679 1.00 98.56 77 ASP A CA 1
ATOM 592 C C . ASP A 1 77 ? -10.287 -8.077 8.320 1.00 98.56 77 ASP A C 1
ATOM 594 O O . ASP A 1 77 ? -10.093 -7.736 7.152 1.00 98.56 77 ASP A O 1
ATOM 598 N N . PHE A 1 78 ? -9.614 -7.515 9.324 1.00 98.75 78 PHE A N 1
ATOM 599 C CA . PHE A 1 78 ? -8.712 -6.392 9.102 1.00 98.75 78 PHE A CA 1
ATOM 600 C C . PHE A 1 78 ? -7.477 -6.760 8.268 1.00 98.75 78 PHE A C 1
ATOM 602 O O . PHE A 1 78 ? -6.852 -5.874 7.694 1.00 98.75 78 PHE A O 1
ATOM 609 N N . ARG A 1 79 ? -7.126 -8.045 8.128 1.00 98.56 79 ARG A N 1
ATOM 610 C CA . ARG A 1 79 ? -6.047 -8.491 7.226 1.00 98.56 79 ARG A CA 1
ATOM 611 C C . ARG A 1 79 ? -6.355 -8.189 5.761 1.00 98.56 79 ARG A C 1
ATOM 613 O O . ARG A 1 79 ? -5.435 -8.046 4.952 1.00 98.56 79 ARG A O 1
ATOM 620 N N . GLU A 1 80 ? -7.631 -8.021 5.413 1.00 98.44 80 GLU A N 1
ATOM 621 C CA . GLU A 1 80 ? -8.052 -7.635 4.068 1.00 98.44 80 GLU A CA 1
ATOM 622 C C . GLU A 1 80 ? -7.498 -6.262 3.657 1.00 98.44 80 GLU A C 1
ATOM 624 O O . GLU A 1 80 ? -7.316 -6.019 2.464 1.00 98.44 80 GLU A O 1
ATOM 629 N N . VAL A 1 81 ? -7.105 -5.388 4.595 1.00 98.50 81 VAL A N 1
ATOM 630 C CA . VAL A 1 81 ? -6.428 -4.126 4.238 1.00 98.50 81 VAL A CA 1
ATOM 631 C C . VAL A 1 81 ? -5.104 -4.354 3.505 1.00 98.50 81 VAL A C 1
ATOM 633 O O . VAL A 1 81 ? -4.642 -3.432 2.854 1.00 98.50 81 VAL A O 1
ATOM 636 N N . LEU A 1 82 ? -4.500 -5.548 3.558 1.00 98.50 82 LEU A N 1
ATOM 637 C CA . LEU A 1 82 ? -3.254 -5.885 2.851 1.00 98.50 82 LEU A CA 1
ATOM 638 C C . LEU A 1 82 ? -3.436 -6.891 1.703 1.00 98.50 82 LEU A C 1
ATOM 640 O O . LEU A 1 82 ? -2.476 -7.192 1.005 1.00 98.50 82 LEU A O 1
ATOM 644 N N . THR A 1 83 ? -4.634 -7.450 1.519 1.00 97.44 83 THR A N 1
ATOM 645 C CA . THR A 1 83 ? -4.854 -8.595 0.606 1.00 97.44 83 THR A CA 1
ATOM 646 C C . THR A 1 83 ? -6.115 -8.484 -0.247 1.00 97.44 83 THR A C 1
ATOM 648 O O . THR A 1 83 ? -6.316 -9.291 -1.160 1.00 97.44 83 THR A O 1
ATOM 651 N N . SER A 1 84 ? -6.978 -7.511 0.052 1.00 97.25 84 SER A N 1
ATOM 652 C CA . SER A 1 84 ? -8.230 -7.311 -0.665 1.00 97.25 84 SER A CA 1
ATOM 653 C C . SER A 1 84 ? -8.008 -6.888 -2.107 1.00 97.25 84 SER A C 1
ATOM 655 O O . SER A 1 84 ? -7.018 -6.260 -2.471 1.00 97.25 84 SER A O 1
ATOM 657 N N . ASP A 1 85 ? -9.012 -7.206 -2.913 1.00 96.00 85 ASP A N 1
ATOM 658 C CA . ASP A 1 85 ? -9.156 -6.721 -4.276 1.00 96.00 85 ASP A CA 1
ATOM 659 C C . ASP A 1 85 ? -10.439 -5.901 -4.412 1.00 96.00 85 ASP A C 1
ATOM 661 O O . ASP A 1 85 ? -11.289 -6.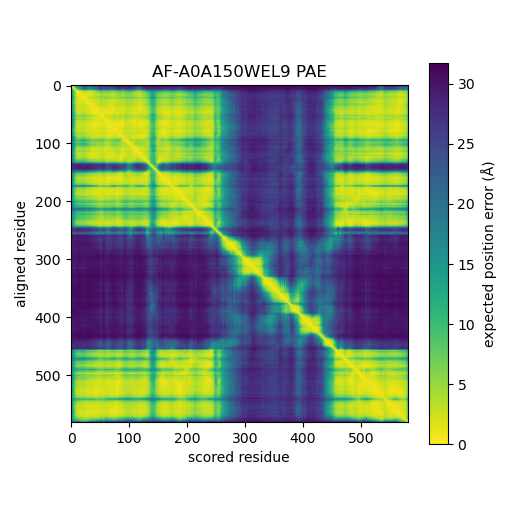129 -5.268 1.00 96.00 85 ASP A O 1
ATOM 665 N N . TYR A 1 86 ? -10.644 -4.999 -3.470 1.00 97.31 86 TYR A N 1
ATOM 666 C CA . TYR A 1 86 ? -11.706 -4.012 -3.519 1.00 97.31 86 TYR A CA 1
ATOM 667 C C . TYR A 1 86 ? -11.182 -2.719 -2.909 1.00 97.31 86 TYR A C 1
ATOM 669 O O . TYR A 1 86 ? -10.122 -2.683 -2.281 1.00 97.31 86 TYR A O 1
ATOM 677 N N . TYR A 1 87 ? -11.923 -1.642 -3.103 1.00 95.00 87 TYR A N 1
ATOM 678 C CA . TYR A 1 87 ? -11.607 -0.347 -2.523 1.00 95.00 87 TYR A CA 1
ATOM 679 C C . TYR A 1 87 ? -12.883 0.350 -2.063 1.00 95.00 87 TYR A C 1
ATOM 681 O O . TYR A 1 87 ? -13.994 -0.125 -2.308 1.00 95.00 87 TYR A O 1
ATOM 689 N N . TYR A 1 88 ? -12.712 1.466 -1.365 1.00 96.19 88 TYR A N 1
ATOM 690 C CA . TYR A 1 88 ? -13.814 2.324 -0.960 1.00 96.19 88 TYR A CA 1
ATOM 691 C C . TYR A 1 88 ? -13.627 3.708 -1.558 1.00 96.19 88 TYR A C 1
ATOM 693 O O . TYR A 1 88 ? -12.512 4.224 -1.614 1.00 96.19 88 TYR A O 1
ATOM 701 N N . ASP A 1 89 ? -14.740 4.292 -1.977 1.00 93.44 89 ASP A N 1
ATOM 702 C CA . ASP A 1 89 ? -14.821 5.657 -2.483 1.00 93.44 89 ASP A CA 1
ATOM 703 C C . ASP A 1 89 ? -15.797 6.488 -1.645 1.00 93.44 89 ASP A C 1
ATOM 705 O O . ASP A 1 89 ? -16.490 5.950 -0.779 1.00 93.44 89 ASP A O 1
ATOM 709 N N . VAL A 1 90 ? -15.870 7.788 -1.905 1.00 94.38 90 VAL A N 1
ATOM 710 C CA . VAL A 1 90 ? -16.791 8.717 -1.249 1.00 94.38 90 VAL A CA 1
ATOM 711 C C . VAL A 1 90 ? -17.899 9.090 -2.231 1.00 94.38 90 VAL A C 1
ATOM 713 O O . VAL A 1 90 ? -17.630 9.604 -3.310 1.00 94.38 90 VAL A O 1
ATOM 716 N N . SER A 1 91 ? -19.153 8.827 -1.865 1.00 94.31 91 SER A N 1
ATOM 717 C CA . SER A 1 91 ? -20.332 9.209 -2.653 1.00 94.31 91 SER A CA 1
ATOM 718 C C . SER A 1 91 ? -20.832 10.605 -2.297 1.00 94.31 91 SER A C 1
ATOM 720 O O . SER A 1 91 ? -20.681 11.041 -1.153 1.00 94.31 91 SER A O 1
ATOM 722 N N . GLY A 1 92 ? -21.535 11.256 -3.227 1.00 90.62 92 GLY A N 1
ATOM 723 C CA . GLY A 1 92 ? -22.190 12.540 -2.953 1.00 90.62 92 GLY A CA 1
ATOM 724 C C . GLY A 1 92 ? -21.211 13.713 -2.911 1.00 90.62 92 GLY A C 1
ATOM 725 O O . GLY A 1 92 ? -21.468 14.718 -2.249 1.00 90.62 92 GLY A O 1
ATOM 726 N N . VAL A 1 93 ? -20.081 13.577 -3.607 1.00 90.25 93 VAL A N 1
ATOM 727 C CA . VAL A 1 93 ? -19.071 14.622 -3.798 1.00 90.25 93 VAL A CA 1
ATOM 728 C C . VAL A 1 93 ? -19.007 15.019 -5.268 1.00 90.25 93 VAL A C 1
ATOM 730 O O . VAL A 1 93 ? -19.389 14.258 -6.153 1.00 90.25 93 VAL A O 1
ATOM 733 N N . ALA A 1 94 ? -18.528 16.230 -5.551 1.00 85.50 94 ALA A N 1
ATOM 734 C CA . ALA A 1 94 ? -18.367 16.678 -6.928 1.00 85.50 94 ALA A CA 1
ATOM 735 C C . ALA A 1 94 ? -17.396 15.760 -7.689 1.00 85.50 94 ALA A C 1
ATOM 737 O O . ALA A 1 94 ? -16.282 15.517 -7.220 1.00 85.50 94 ALA A O 1
ATOM 738 N N . ASN A 1 95 ? -17.797 15.326 -8.889 1.00 78.25 95 ASN A N 1
ATOM 739 C CA . ASN A 1 95 ? -17.015 14.428 -9.743 1.00 78.25 95 ASN A CA 1
ATOM 740 C C . ASN A 1 95 ? -16.682 13.086 -9.060 1.00 78.25 95 ASN A C 1
ATOM 742 O O . ASN A 1 95 ? -15.584 12.561 -9.255 1.00 78.25 95 ASN A O 1
ATOM 746 N N . ASP A 1 96 ? -17.596 12.552 -8.244 1.00 81.12 96 ASP A N 1
ATOM 747 C CA . ASP A 1 96 ? -17.437 11.248 -7.593 1.00 81.12 96 ASP A CA 1
ATOM 748 C C . ASP A 1 96 ? -17.212 10.122 -8.608 1.00 81.12 96 ASP A C 1
ATOM 750 O O . ASP A 1 96 ? -16.339 9.284 -8.399 1.00 81.12 96 ASP A O 1
ATOM 754 N N . ASP A 1 97 ? -17.900 10.142 -9.749 1.00 80.19 97 ASP A N 1
ATOM 755 C CA . ASP A 1 97 ? -17.725 9.177 -10.842 1.00 80.19 97 ASP A CA 1
ATOM 756 C C . ASP A 1 97 ? -16.591 9.500 -11.830 1.00 80.19 97 ASP A C 1
ATOM 758 O O . ASP A 1 97 ? -16.386 8.758 -12.791 1.00 80.19 97 ASP A O 1
ATOM 762 N N . ASP A 1 98 ? -15.815 10.566 -11.609 1.00 77.94 98 ASP A N 1
ATOM 763 C CA . ASP A 1 98 ? -14.696 10.921 -12.485 1.00 77.94 98 ASP A CA 1
ATOM 764 C C . ASP A 1 98 ? -13.431 10.114 -12.132 1.00 77.94 98 ASP A C 1
ATOM 766 O O . ASP A 1 98 ? -12.825 10.324 -11.080 1.00 77.94 98 ASP A O 1
ATOM 770 N N . PRO A 1 99 ? -12.931 9.236 -13.020 1.00 70.88 99 PRO A N 1
ATOM 771 C CA . PRO A 1 99 ? -11.708 8.483 -12.755 1.00 70.88 99 PRO A CA 1
ATOM 772 C C . PRO A 1 99 ? -10.489 9.390 -12.531 1.00 70.88 99 PRO A C 1
ATOM 774 O O . PRO A 1 99 ? -9.547 9.005 -11.842 1.00 70.88 99 PRO A O 1
ATOM 777 N N . ARG A 1 100 ? -10.485 10.613 -13.078 1.00 69.44 100 ARG A N 1
ATOM 778 C CA . ARG A 1 100 ? -9.368 11.558 -12.926 1.00 69.44 100 ARG A CA 1
ATOM 779 C C . ARG A 1 100 ? -9.238 12.039 -11.491 1.00 69.44 100 ARG A C 1
ATOM 781 O O . ARG A 1 100 ? -8.122 12.137 -10.989 1.00 69.44 100 ARG A O 1
ATOM 788 N N . THR A 1 101 ? -10.349 12.333 -10.818 1.00 72.25 101 THR A N 1
ATOM 789 C CA . THR A 1 101 ? -10.292 12.768 -9.417 1.00 72.25 101 THR A CA 1
ATOM 790 C C . THR A 1 101 ? -9.811 11.636 -8.523 1.00 72.25 101 THR A C 1
ATOM 792 O O . THR A 1 101 ? -9.028 11.894 -7.622 1.00 72.25 101 THR A O 1
ATOM 795 N N . ARG A 1 102 ? -10.138 10.380 -8.847 1.00 75.12 102 ARG A N 1
ATOM 796 C CA . ARG A 1 102 ? -9.668 9.197 -8.110 1.00 75.12 102 ARG A CA 1
ATOM 797 C C . ARG A 1 102 ? -8.182 8.895 -8.332 1.00 75.12 102 ARG A C 1
ATOM 799 O O . ARG A 1 102 ? -7.440 8.677 -7.379 1.00 75.12 102 ARG A O 1
ATOM 806 N N . PHE A 1 103 ? -7.728 8.893 -9.585 1.00 72.56 103 PHE A N 1
ATOM 807 C CA . PHE A 1 103 ? -6.384 8.424 -9.943 1.00 72.56 103 PHE A CA 1
ATOM 808 C C . PHE A 1 103 ? -5.326 9.533 -10.031 1.00 72.56 103 PHE A C 1
ATOM 810 O O . PHE A 1 103 ? -4.141 9.255 -9.865 1.00 72.56 103 PHE A O 1
ATOM 817 N N . TYR A 1 104 ? -5.696 10.790 -10.287 1.00 68.88 104 TYR A N 1
ATOM 818 C CA . TYR A 1 104 ? -4.710 11.855 -10.508 1.00 68.88 104 TYR A CA 1
ATOM 819 C C . TYR A 1 104 ? -4.463 12.729 -9.287 1.00 68.88 104 TYR A C 1
ATOM 821 O O . TYR A 1 104 ? -3.302 12.956 -8.949 1.00 68.88 104 TYR A O 1
ATOM 829 N N . ASN A 1 105 ? -5.520 13.209 -8.630 1.00 70.06 105 ASN A N 1
ATOM 830 C CA . ASN A 1 105 ? -5.399 14.226 -7.578 1.00 70.06 105 ASN A CA 1
ATOM 831 C C . ASN A 1 105 ? -6.071 13.867 -6.244 1.00 70.06 105 ASN A C 1
ATOM 833 O O . ASN A 1 105 ? -5.820 14.552 -5.261 1.00 70.06 105 ASN A O 1
ATOM 837 N N . GLN A 1 106 ? -6.865 12.796 -6.180 1.00 79.81 106 GLN A N 1
ATOM 838 C CA . GLN A 1 106 ? -7.627 12.386 -4.993 1.00 79.81 106 GLN A CA 1
ATOM 839 C C . GLN A 1 106 ? -8.581 13.468 -4.449 1.00 79.81 106 GLN A C 1
ATOM 841 O O . GLN A 1 106 ? -8.983 13.428 -3.286 1.00 79.81 106 GLN A O 1
ATOM 846 N N . ASN A 1 107 ? -8.990 14.432 -5.287 1.00 85.38 107 ASN A N 1
ATOM 847 C CA . ASN A 1 107 ? -9.848 15.545 -4.869 1.00 85.38 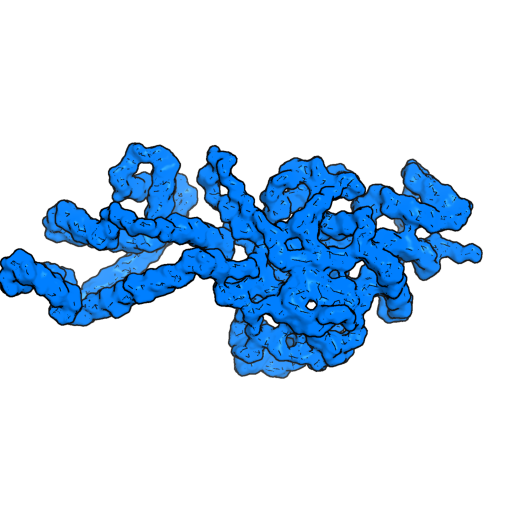107 ASN A CA 1
ATOM 848 C C . ASN A 1 107 ? -11.258 15.097 -4.456 1.00 85.38 107 ASN A C 1
ATOM 850 O O . ASN A 1 107 ? -11.943 15.840 -3.756 1.00 85.38 107 ASN A O 1
ATOM 854 N N . ASN A 1 108 ? -11.687 13.898 -4.857 1.00 88.75 108 ASN A N 1
ATOM 855 C CA . ASN A 1 108 ? -12.930 13.270 -4.399 1.00 88.75 108 ASN A CA 1
ATOM 856 C C . ASN A 1 108 ? -12.920 12.995 -2.881 1.00 88.75 108 ASN A C 1
ATOM 858 O O . ASN A 1 108 ? -13.978 12.971 -2.261 1.00 88.75 108 ASN A O 1
ATOM 862 N N . PHE A 1 109 ? -11.747 12.854 -2.253 1.00 93.50 109 PHE A N 1
ATOM 863 C CA . PHE A 1 109 ? -11.637 12.634 -0.808 1.00 93.50 109 PHE A CA 1
ATOM 864 C C . PHE A 1 109 ? -11.560 13.931 0.011 1.00 93.50 109 PHE A C 1
ATOM 866 O O . PHE A 1 109 ? -11.874 13.916 1.202 1.00 93.50 109 PHE A O 1
ATOM 873 N N . THR A 1 110 ? -11.211 15.066 -0.605 1.00 92.25 110 THR A N 1
ATOM 874 C CA . THR A 1 110 ? -11.103 16.376 0.069 1.00 92.25 110 THR A CA 1
ATOM 875 C C . THR A 1 110 ? -12.363 16.771 0.859 1.00 92.25 110 THR A C 1
ATOM 877 O O . THR A 1 110 ? -12.219 17.219 2.003 1.00 92.25 110 THR A O 1
ATOM 880 N N . PRO A 1 111 ? -13.596 16.574 0.338 1.00 93.94 111 PRO A N 1
ATOM 881 C CA . PRO A 1 111 ? -14.822 16.922 1.057 1.00 93.94 111 PRO A CA 1
ATOM 882 C C . PRO A 1 111 ? -15.026 16.196 2.387 1.00 93.94 111 PRO A C 1
ATOM 884 O O . PRO A 1 111 ? -15.735 16.718 3.243 1.00 93.94 111 PRO A O 1
ATOM 887 N N . VAL A 1 112 ? -14.392 15.038 2.610 1.00 94.38 112 VAL A N 1
ATOM 888 C CA . VAL A 1 112 ? -14.480 14.328 3.900 1.00 94.38 112 VAL A CA 1
ATOM 889 C C . VAL A 1 112 ? -14.021 15.220 5.052 1.00 94.38 112 VAL A C 1
ATOM 891 O O . VAL A 1 112 ? -14.642 15.220 6.114 1.00 94.38 112 VAL A O 1
ATOM 894 N N . GLU A 1 113 ? -12.972 16.014 4.830 1.00 91.62 113 GLU A N 1
ATOM 895 C CA . GLU A 1 113 ? -12.457 16.947 5.831 1.00 91.62 113 GLU A CA 1
ATOM 896 C C . GLU A 1 113 ? -13.160 18.304 5.771 1.00 91.62 113 GLU A C 1
ATOM 898 O O . GLU A 1 113 ? -13.531 18.847 6.807 1.00 91.62 113 GLU A O 1
ATOM 903 N N . THR A 1 114 ? -13.368 18.863 4.574 1.00 92.94 114 THR A N 1
ATOM 904 C CA . THR A 1 114 ? -13.871 20.243 4.446 1.00 92.94 114 THR A CA 1
ATOM 905 C C . THR A 1 114 ? -15.371 20.375 4.702 1.00 92.94 114 THR A C 1
ATOM 907 O O . THR A 1 114 ? -15.810 21.422 5.172 1.00 92.94 114 THR A O 1
ATOM 910 N N . ALA A 1 115 ? -16.153 19.328 4.425 1.00 92.38 115 ALA A N 1
ATOM 911 C CA . ALA A 1 115 ? -17.599 19.287 4.643 1.00 92.38 115 ALA A CA 1
ATOM 912 C C . ALA A 1 115 ? -18.009 18.376 5.815 1.00 92.38 115 ALA A C 1
ATOM 914 O O . ALA A 1 115 ? -19.201 18.168 6.030 1.00 92.38 115 ALA A O 1
ATOM 915 N N . PHE A 1 116 ? -17.042 17.836 6.571 1.00 92.19 116 PHE A N 1
ATOM 916 C CA . PHE A 1 116 ? -17.271 16.952 7.722 1.00 92.19 116 PHE A CA 1
ATOM 917 C C . PHE A 1 116 ? -18.228 15.784 7.419 1.00 92.19 116 PHE A C 1
ATOM 919 O O . PHE A 1 116 ? -19.123 15.477 8.209 1.00 92.19 116 PHE A O 1
ATOM 926 N N . LEU A 1 117 ? -18.053 15.136 6.261 1.00 95.00 117 LEU A N 1
ATOM 927 C CA . LEU A 1 117 ? -18.959 14.080 5.800 1.00 95.00 117 LEU A CA 1
ATOM 928 C C . LEU A 1 117 ? -19.000 12.891 6.767 1.00 95.00 117 LEU A C 1
ATOM 930 O O . LEU A 1 117 ? -17.967 12.422 7.239 1.00 95.00 117 LEU A O 1
ATOM 934 N N . ASP A 1 118 ? -20.194 12.359 7.015 1.00 95.38 118 ASP A N 1
ATOM 935 C CA . ASP A 1 118 ? -20.409 11.194 7.877 1.00 95.38 118 ASP A CA 1
ATOM 936 C C . ASP A 1 118 ? -19.931 9.903 7.187 1.00 95.38 118 ASP A C 1
ATOM 938 O O . ASP A 1 118 ? -20.607 9.363 6.304 1.00 95.38 118 ASP A O 1
ATOM 942 N N . LEU A 1 119 ? -18.769 9.383 7.603 1.00 96.50 119 LEU A N 1
ATOM 943 C CA . LEU A 1 119 ? -18.128 8.207 7.000 1.00 96.50 119 LEU A CA 1
ATOM 944 C C . LEU A 1 119 ? -18.933 6.920 7.201 1.00 96.50 119 LEU A C 1
ATOM 946 O O . LEU A 1 119 ? -18.718 5.947 6.474 1.00 96.50 119 LEU A O 1
ATOM 950 N N . THR A 1 120 ? -19.896 6.906 8.130 1.00 95.19 120 THR A N 1
ATOM 951 C CA . THR A 1 120 ? -20.831 5.780 8.254 1.00 95.19 120 THR A CA 1
ATOM 952 C C . THR A 1 120 ? -21.738 5.675 7.025 1.00 95.19 120 THR A C 1
ATOM 954 O O . THR A 1 120 ? -22.110 4.568 6.639 1.00 95.19 120 THR A O 1
ATOM 957 N N . LYS A 1 121 ? -22.020 6.801 6.356 1.00 95.56 121 LYS A N 1
ATOM 958 C CA . LYS A 1 121 ? -22.972 6.901 5.241 1.00 95.56 121 LYS A CA 1
ATOM 959 C C . LYS A 1 121 ? -22.300 7.053 3.884 1.00 95.56 121 LYS A C 1
ATOM 961 O O . LYS A 1 121 ? -22.738 6.423 2.931 1.00 95.56 121 LYS A O 1
ATOM 966 N N . VAL A 1 122 ? -21.251 7.874 3.785 1.00 96.00 122 VAL A N 1
ATOM 967 C CA . VAL A 1 122 ? -20.725 8.303 2.473 1.00 96.00 122 VAL A CA 1
ATOM 968 C C . VAL A 1 122 ? -19.723 7.337 1.838 1.00 96.00 122 VAL A C 1
ATOM 970 O O . VAL A 1 122 ? -19.408 7.483 0.660 1.00 96.00 122 VAL A O 1
ATOM 973 N N . LEU A 1 123 ? -19.193 6.357 2.581 1.00 96.38 123 LEU A N 1
ATOM 974 C CA . LEU A 1 123 ? -18.254 5.389 2.009 1.00 96.38 123 LEU A CA 1
ATOM 975 C C . LEU A 1 123 ? -18.984 4.347 1.154 1.00 96.38 123 LEU A C 1
ATOM 977 O O . LEU A 1 123 ? -19.894 3.656 1.613 1.00 96.38 123 LEU A O 1
ATOM 981 N N . THR A 1 124 ? -18.542 4.172 -0.083 1.00 95.50 124 THR A N 1
ATOM 982 C CA . THR A 1 124 ? -19.136 3.228 -1.032 1.00 95.50 124 THR A CA 1
ATOM 983 C C . THR A 1 124 ? -18.133 2.145 -1.389 1.00 95.50 124 THR A C 1
ATOM 985 O O . THR A 1 124 ? -17.032 2.443 -1.846 1.00 95.50 124 THR A O 1
ATOM 988 N N . TYR A 1 125 ? -18.524 0.884 -1.205 1.00 96.81 125 TYR A N 1
ATOM 989 C CA . TYR A 1 125 ? -17.735 -0.269 -1.630 1.00 96.81 125 TYR A CA 1
ATOM 990 C C . TYR A 1 125 ? -17.639 -0.318 -3.158 1.00 96.81 125 TYR A C 1
ATOM 992 O O . TYR A 1 125 ? -18.647 -0.175 -3.856 1.00 96.81 125 TYR A O 1
ATOM 1000 N N . LYS A 1 126 ? -16.441 -0.573 -3.683 1.00 94.44 126 LYS A N 1
ATOM 1001 C CA . LYS A 1 126 ? -16.197 -0.791 -5.109 1.00 94.44 126 LYS A CA 1
ATOM 1002 C C . LYS A 1 126 ? -15.426 -2.104 -5.297 1.00 94.44 126 LYS A C 1
ATOM 1004 O O . LYS A 1 126 ? -14.350 -2.263 -4.714 1.00 94.44 126 LYS A O 1
ATOM 1009 N N . PRO A 1 127 ? -15.959 -3.062 -6.078 1.00 94.94 127 PRO A N 1
ATOM 1010 C CA . PRO A 1 127 ? -15.263 -4.316 -6.334 1.00 94.94 127 PRO A CA 1
ATOM 1011 C C . PRO A 1 127 ? -14.068 -4.073 -7.256 1.00 94.94 127 PRO A C 1
ATOM 1013 O O . PRO A 1 127 ? -14.130 -3.176 -8.091 1.00 94.94 127 PRO A O 1
ATOM 1016 N N . ARG A 1 128 ? -13.053 -4.940 -7.159 1.00 90.75 128 ARG A N 1
ATOM 1017 C CA . ARG A 1 128 ? -11.866 -4.994 -8.026 1.00 90.75 128 ARG A CA 1
ATOM 1018 C C . ARG A 1 128 ? -11.066 -3.692 -7.986 1.00 90.75 128 ARG A C 1
ATOM 1020 O O . ARG A 1 128 ? -11.454 -2.683 -8.567 1.00 90.75 128 ARG A O 1
ATOM 1027 N N . GLN A 1 129 ? -9.927 -3.698 -7.304 1.00 89.38 129 GLN A N 1
ATOM 1028 C CA . GLN A 1 129 ? -9.017 -2.563 -7.357 1.00 89.38 129 GLN A CA 1
ATOM 1029 C C . GLN A 1 129 ? -8.593 -2.314 -8.794 1.00 89.38 129 GLN A C 1
ATOM 1031 O O . GLN A 1 129 ? -8.271 -3.237 -9.540 1.00 89.38 129 GLN A O 1
ATOM 1036 N N . GLN A 1 130 ? -8.623 -1.048 -9.179 1.00 80.50 130 GLN A N 1
ATOM 1037 C CA . GLN A 1 130 ? -8.338 -0.628 -10.536 1.00 80.50 130 GLN A CA 1
ATOM 1038 C C . GLN A 1 130 ? -6.994 0.085 -10.599 1.00 80.50 130 GLN A C 1
ATOM 1040 O O . GLN A 1 130 ? -6.561 0.733 -9.648 1.00 80.50 130 GLN A O 1
ATOM 1045 N N . MET A 1 131 ? -6.353 -0.021 -11.752 1.00 75.25 131 MET A N 1
ATOM 1046 C CA . MET A 1 131 ? -5.127 0.679 -12.096 1.00 75.25 131 MET A CA 1
ATOM 1047 C C . MET A 1 131 ? -5.297 1.387 -13.435 1.00 75.25 131 MET A C 1
ATOM 1049 O O . MET A 1 131 ? -6.064 0.943 -14.292 1.00 75.25 131 MET A O 1
ATOM 1053 N N . VAL A 1 132 ? -4.553 2.470 -13.637 1.00 68.62 132 VAL A N 1
ATOM 1054 C CA . VAL A 1 132 ? -4.507 3.147 -14.934 1.00 68.62 132 VAL A CA 1
ATOM 1055 C C . VAL A 1 132 ? -3.626 2.339 -15.881 1.00 68.62 132 VAL A C 1
ATOM 1057 O O . VAL A 1 132 ? -2.459 2.092 -15.584 1.00 68.62 132 VAL A O 1
ATOM 1060 N N . ILE A 1 133 ? -4.196 1.929 -17.017 1.00 57.06 133 ILE A N 1
ATOM 1061 C CA . ILE A 1 133 ? -3.482 1.190 -18.070 1.00 57.06 133 ILE A CA 1
ATOM 1062 C C . ILE A 1 133 ? -3.138 2.064 -19.273 1.00 57.06 133 ILE A C 1
ATOM 1064 O O . ILE A 1 133 ? -2.159 1.786 -19.955 1.00 57.06 133 ILE A O 1
ATOM 1068 N N . THR A 1 134 ? -3.897 3.130 -19.529 1.00 53.31 134 THR A N 1
ATOM 1069 C CA . THR A 1 134 ? -3.539 4.178 -20.493 1.00 53.31 134 THR A CA 1
ATOM 1070 C C . THR A 1 134 ? -4.124 5.516 -20.045 1.00 53.31 134 THR A C 1
ATOM 1072 O O . THR A 1 134 ? -5.219 5.575 -19.480 1.00 53.31 134 THR A O 1
ATOM 1075 N N . SER A 1 135 ? -3.411 6.602 -20.321 1.00 47.34 135 SER A N 1
ATOM 1076 C CA . SER A 1 135 ? -3.953 7.960 -20.312 1.00 47.34 135 SER A CA 1
ATOM 1077 C C . SER A 1 135 ? -3.809 8.537 -21.717 1.00 47.34 135 SER A C 1
ATOM 1079 O O . SER A 1 135 ? -2.835 8.224 -22.389 1.00 47.34 135 SER A O 1
ATOM 1081 N N . ASN A 1 136 ? -4.776 9.320 -22.196 1.00 44.31 136 ASN A N 1
ATOM 1082 C CA . ASN A 1 136 ? -4.706 10.025 -23.480 1.00 44.31 136 ASN A CA 1
ATOM 1083 C C . ASN A 1 136 ? -4.669 11.523 -23.188 1.00 44.31 136 ASN A C 1
ATOM 1085 O O . ASN A 1 136 ? -5.661 12.083 -22.729 1.00 44.31 136 ASN A O 1
ATOM 1089 N N . ASP A 1 137 ? -3.526 12.159 -23.436 1.00 42.44 137 ASP A N 1
ATOM 1090 C CA . ASP A 1 137 ? -3.210 13.460 -22.836 1.00 42.44 137 ASP A CA 1
ATOM 1091 C C . ASP A 1 137 ? -2.817 14.524 -23.874 1.00 42.44 137 ASP A C 1
ATOM 1093 O O . ASP A 1 137 ? -1.926 15.342 -23.649 1.00 42.44 137 ASP A O 1
ATOM 1097 N N . THR A 1 138 ? -3.481 14.545 -25.035 1.00 35.56 138 THR A N 1
ATOM 1098 C CA . THR A 1 138 ? -3.404 15.715 -25.921 1.00 35.56 138 THR A CA 1
ATOM 1099 C C . THR A 1 138 ? -4.603 16.643 -25.683 1.00 35.56 138 THR A C 1
ATOM 1101 O O . THR A 1 138 ? -5.754 16.204 -25.767 1.00 35.56 138 THR A O 1
ATOM 1104 N N . PRO A 1 139 ? -4.374 17.951 -25.437 1.00 32.88 139 PRO A N 1
ATOM 1105 C CA . PRO A 1 139 ? -5.432 18.963 -25.349 1.00 32.88 139 PRO A CA 1
ATOM 1106 C C . PRO A 1 139 ? -6.382 18.983 -26.553 1.00 32.88 139 PRO A C 1
ATOM 1108 O O . PRO A 1 139 ? -7.510 19.456 -26.451 1.00 32.88 139 PRO A O 1
ATOM 1111 N N . TYR A 1 140 ? -5.950 18.437 -27.689 1.00 32.16 140 TYR A N 1
ATOM 1112 C CA . TYR A 1 140 ? -6.728 18.400 -28.918 1.00 32.16 140 TYR A CA 1
ATOM 1113 C C . TYR A 1 140 ? -7.901 17.410 -28.894 1.00 32.16 140 TYR A C 1
ATOM 1115 O O . TYR A 1 140 ? -8.938 17.664 -29.504 1.00 32.16 140 TYR A O 1
ATOM 1123 N N . MET A 1 141 ? -7.800 16.334 -28.106 1.00 36.44 141 MET A N 1
ATOM 1124 C CA . MET A 1 141 ? -8.881 15.349 -27.939 1.00 36.44 141 MET A CA 1
ATOM 1125 C C . MET A 1 141 ? -10.018 15.866 -27.037 1.00 36.44 141 MET A C 1
ATOM 1127 O O . MET A 1 141 ? -11.031 15.196 -26.865 1.00 36.44 141 MET A O 1
ATOM 1131 N N . GLN A 1 142 ? -9.875 17.063 -26.452 1.00 39.94 142 GLN A N 1
ATOM 1132 C CA . GLN A 1 142 ? -10.813 17.608 -25.465 1.00 39.94 142 GLN A CA 1
ATOM 1133 C C . GLN A 1 142 ? -12.075 18.237 -26.077 1.00 39.94 142 GLN A C 1
ATOM 1135 O O . GLN A 1 142 ? -13.068 18.406 -25.369 1.00 39.94 142 GLN A O 1
ATOM 1140 N N . LYS A 1 143 ? -12.076 18.597 -27.371 1.00 38.16 143 LYS A N 1
ATOM 1141 C CA . LYS A 1 143 ? -13.227 19.288 -27.991 1.00 38.16 143 LYS A CA 1
ATOM 1142 C C . LYS A 1 143 ? -14.308 18.347 -28.531 1.00 38.16 143 LYS A C 1
ATOM 1144 O O . LYS A 1 143 ? -15.454 18.767 -28.673 1.00 38.16 143 LYS A O 1
ATOM 1149 N N . GLU A 1 144 ? -13.980 17.080 -28.771 1.00 41.41 144 GLU A N 1
ATOM 1150 C CA . GLU A 1 144 ? -14.928 16.043 -29.186 1.00 41.41 144 GLU A CA 1
ATOM 1151 C C . GLU A 1 144 ? -15.106 15.051 -28.023 1.00 41.41 144 GLU A C 1
ATOM 1153 O O . GLU A 1 144 ? -14.242 14.219 -27.774 1.00 41.41 144 GLU A O 1
ATOM 1158 N N . LYS A 1 145 ? -16.224 15.145 -27.288 1.00 38.94 145 LYS A N 1
ATOM 1159 C CA . LYS A 1 145 ? -16.589 14.373 -26.073 1.00 38.94 145 LYS A CA 1
ATOM 1160 C C . LYS A 1 145 ? -16.679 12.830 -26.235 1.00 38.94 145 LYS A C 1
ATOM 1162 O O . LYS A 1 145 ? -17.463 12.196 -25.538 1.00 38.94 145 LYS A O 1
ATOM 1167 N N . SER A 1 146 ? -15.950 12.203 -27.156 1.00 41.28 146 SER A N 1
ATOM 1168 C CA . SER A 1 146 ? -16.184 10.810 -27.574 1.00 41.28 146 SER A CA 1
ATOM 1169 C C . SER A 1 146 ? -15.161 9.776 -27.083 1.00 41.28 146 SER A C 1
ATOM 1171 O O . SER A 1 146 ? -15.404 8.585 -27.255 1.00 41.28 146 SER A O 1
ATOM 1173 N N . THR A 1 147 ? -14.070 10.172 -26.414 1.00 40.19 147 THR A N 1
ATOM 1174 C CA . THR A 1 147 ? -13.069 9.217 -25.887 1.00 40.19 147 THR A CA 1
ATOM 1175 C C . THR A 1 147 ? -12.651 9.520 -24.444 1.00 40.19 147 THR A C 1
ATOM 1177 O O . THR A 1 147 ? -12.337 10.673 -24.142 1.00 40.19 147 THR A O 1
ATOM 1180 N N . PRO A 1 148 ? -12.605 8.510 -23.548 1.00 48.84 148 PRO A N 1
ATOM 1181 C CA . PRO A 1 148 ? -12.150 8.703 -22.176 1.00 48.84 148 PRO A CA 1
ATOM 1182 C C . PRO A 1 148 ? -10.657 9.069 -22.108 1.00 48.84 148 PRO A C 1
ATOM 1184 O O . PRO A 1 148 ? -9.816 8.453 -22.761 1.00 48.84 148 PRO A O 1
ATOM 1187 N N . VAL A 1 149 ? -10.337 10.067 -21.274 1.00 52.16 149 VAL A N 1
ATOM 1188 C CA . VAL A 1 149 ? -8.968 10.556 -20.977 1.00 52.16 149 VAL A CA 1
ATOM 1189 C C . VAL A 1 149 ? -8.138 9.510 -20.221 1.00 52.16 149 VAL A C 1
ATOM 1191 O O . VAL A 1 149 ? -6.910 9.520 -20.268 1.00 52.16 149 VAL A O 1
ATOM 1194 N N . LEU A 1 150 ? -8.816 8.599 -19.527 1.00 59.94 150 LEU A N 1
ATOM 1195 C CA . LEU A 1 150 ? -8.240 7.552 -18.699 1.00 59.94 150 LEU A CA 1
ATOM 1196 C C . LEU A 1 150 ? -8.891 6.218 -19.031 1.00 59.94 150 LEU A C 1
ATOM 1198 O O . LEU A 1 150 ? -10.113 6.099 -18.959 1.00 59.94 150 LEU A O 1
ATOM 1202 N N . THR A 1 151 ? -8.069 5.211 -19.312 1.00 64.06 151 THR A N 1
ATOM 1203 C CA . THR A 1 151 ? -8.515 3.819 -19.321 1.00 64.06 151 THR A CA 1
ATOM 1204 C C . THR A 1 151 ? -7.973 3.139 -18.075 1.00 64.06 151 THR A C 1
ATOM 1206 O O . THR A 1 151 ? -6.758 3.077 -17.860 1.00 64.06 151 THR A O 1
ATOM 1209 N N . ALA A 1 152 ? -8.885 2.626 -17.255 1.00 70.94 152 ALA A N 1
ATOM 1210 C CA . ALA A 1 152 ? -8.559 1.815 -16.095 1.00 70.94 152 ALA A CA 1
ATOM 1211 C C . ALA A 1 152 ? -8.877 0.342 -16.372 1.00 70.94 152 ALA A C 1
ATOM 1213 O O . ALA A 1 152 ? -9.815 0.026 -17.104 1.00 70.94 152 ALA A O 1
ATOM 1214 N N . ALA A 1 153 ? -8.110 -0.556 -15.766 1.00 71.38 153 ALA A N 1
ATOM 1215 C CA . ALA A 1 153 ? -8.392 -1.986 -15.740 1.00 71.38 153 ALA A CA 1
ATOM 1216 C C . ALA A 1 153 ? -8.225 -2.522 -14.321 1.00 71.38 153 ALA A C 1
ATOM 1218 O O . ALA A 1 153 ? -7.674 -1.841 -13.456 1.00 71.38 153 ALA A O 1
ATOM 1219 N N . ASN A 1 154 ? -8.694 -3.745 -14.084 1.00 83.12 154 ASN A N 1
ATOM 1220 C CA . ASN A 1 154 ? -8.459 -4.417 -12.812 1.00 83.12 154 ASN A CA 1
ATOM 1221 C C . ASN A 1 154 ? -6.954 -4.601 -12.597 1.00 83.12 154 ASN A C 1
ATOM 1223 O O . ASN A 1 154 ? -6.225 -4.976 -13.517 1.00 83.12 154 ASN A O 1
ATOM 1227 N N . HIS A 1 155 ? -6.505 -4.341 -11.377 1.00 83.38 155 HIS A N 1
ATOM 1228 C CA . HIS A 1 155 ? -5.133 -4.566 -10.972 1.00 83.38 155 HIS A CA 1
ATOM 1229 C C . HIS A 1 155 ? -4.858 -6.083 -10.995 1.00 83.38 155 HIS A C 1
ATOM 1231 O O . HIS A 1 155 ? -5.626 -6.839 -10.398 1.00 83.38 155 HIS A O 1
ATOM 1237 N N . PRO A 1 156 ? -3.803 -6.559 -11.678 1.00 79.06 156 PRO A N 1
ATOM 1238 C CA . PRO A 1 156 ? -3.542 -7.995 -11.842 1.00 79.06 156 PRO A CA 1
ATOM 1239 C C . PRO A 1 156 ? -3.090 -8.680 -10.545 1.00 79.06 156 PRO A C 1
ATOM 1241 O O . PRO A 1 156 ? -3.339 -9.866 -10.363 1.00 79.06 156 PRO A O 1
ATOM 1244 N N . ASP A 1 157 ? -2.464 -7.930 -9.634 1.00 85.25 157 ASP A N 1
ATOM 1245 C CA . ASP A 1 157 ? -1.978 -8.423 -8.337 1.00 85.25 157 ASP A CA 1
ATOM 1246 C C . ASP A 1 157 ? -2.408 -7.495 -7.178 1.00 85.25 157 ASP A C 1
ATOM 1248 O O . ASP A 1 157 ? -1.617 -6.716 -6.652 1.00 85.25 157 ASP A O 1
ATOM 1252 N N . PRO A 1 158 ? -3.714 -7.433 -6.883 1.00 92.00 158 PRO A N 1
ATOM 1253 C CA . PRO A 1 158 ? -4.305 -6.488 -5.938 1.00 92.00 158 PRO A CA 1
ATOM 1254 C C . PRO A 1 158 ? -3.999 -6.876 -4.485 1.00 92.00 158 PRO A C 1
ATOM 1256 O O . PRO A 1 158 ? -4.138 -8.043 -4.107 1.00 92.00 158 PRO A O 1
ATOM 1259 N N . ALA A 1 159 ? -3.614 -5.896 -3.663 1.00 96.19 159 ALA A N 1
ATOM 1260 C CA . ALA A 1 159 ? -3.140 -6.104 -2.294 1.00 96.19 159 ALA A CA 1
ATOM 1261 C C . ALA A 1 159 ? -3.594 -4.987 -1.337 1.00 96.19 159 ALA A C 1
ATOM 1263 O O . ALA A 1 159 ? -2.804 -4.406 -0.583 1.00 96.19 159 ALA A O 1
ATOM 1264 N N . GLY A 1 160 ? -4.890 -4.669 -1.372 1.00 97.00 160 GLY A N 1
ATOM 1265 C CA . GLY A 1 160 ? -5.515 -3.686 -0.497 1.00 97.00 160 GLY A CA 1
ATOM 1266 C C . GLY A 1 160 ? -4.790 -2.341 -0.524 1.00 97.00 160 GLY A C 1
ATOM 1267 O O . GLY A 1 160 ? -4.635 -1.711 -1.568 1.00 97.00 160 GLY A O 1
ATOM 1268 N N . VAL A 1 161 ? -4.324 -1.868 0.628 1.00 97.25 161 VAL A N 1
ATOM 1269 C CA . VAL A 1 161 ? -3.669 -0.568 0.721 1.00 97.25 161 VAL A CA 1
ATOM 1270 C C . VAL A 1 161 ? -2.342 -0.519 -0.036 1.00 97.25 161 VAL A C 1
ATOM 1272 O O . VAL A 1 161 ? -1.930 0.565 -0.435 1.00 97.25 161 VAL A O 1
ATOM 1275 N N . LEU A 1 162 ? -1.670 -1.654 -0.259 1.00 96.25 162 LEU A N 1
ATOM 1276 C CA . LEU A 1 162 ? -0.353 -1.701 -0.906 1.00 96.25 162 LEU A CA 1
ATOM 1277 C C . LEU A 1 162 ? -0.419 -1.353 -2.401 1.00 96.25 162 LEU A C 1
ATOM 1279 O O . LEU A 1 162 ? 0.580 -0.941 -2.984 1.00 96.25 162 LEU A O 1
ATOM 1283 N N . THR A 1 163 ? -1.602 -1.465 -2.997 1.00 92.31 163 THR A N 1
ATOM 1284 C CA . THR A 1 163 ? -1.907 -1.187 -4.410 1.00 92.31 163 THR A CA 1
ATOM 1285 C C . THR A 1 163 ? -2.692 0.110 -4.604 1.00 92.31 163 THR A C 1
ATOM 1287 O O . THR A 1 163 ? -3.121 0.419 -5.713 1.00 92.31 163 THR A O 1
ATOM 1290 N N . THR A 1 164 ? -2.852 0.905 -3.542 1.00 90.06 164 THR A N 1
ATOM 1291 C CA . THR A 1 164 ? -3.452 2.246 -3.618 1.00 90.06 164 THR A CA 1
ATOM 1292 C C . THR A 1 164 ? -2.509 3.260 -4.254 1.00 90.06 164 THR A C 1
ATOM 1294 O O . THR A 1 164 ? -1.279 3.123 -4.211 1.00 90.06 164 THR A O 1
ATOM 1297 N N . ARG A 1 165 ? -3.080 4.347 -4.780 1.00 86.38 165 ARG A N 1
ATOM 1298 C CA . ARG A 1 165 ? -2.314 5.490 -5.274 1.00 86.38 165 ARG A CA 1
ATOM 1299 C C . ARG A 1 165 ? -1.491 6.110 -4.152 1.00 86.38 165 ARG A C 1
ATOM 1301 O O . ARG A 1 165 ? -0.303 6.354 -4.357 1.00 86.38 165 ARG A O 1
ATOM 1308 N N . THR A 1 166 ? -2.077 6.328 -2.971 1.00 88.50 166 THR A N 1
ATOM 1309 C CA . THR A 1 166 ? -1.350 6.917 -1.833 1.00 88.50 166 THR A CA 1
ATOM 1310 C C . THR A 1 166 ? -0.150 6.068 -1.415 1.00 88.50 166 THR A C 1
ATOM 1312 O O . THR A 1 166 ? 0.908 6.620 -1.097 1.00 88.50 166 THR A O 1
ATOM 1315 N N . PHE A 1 167 ? -0.254 4.734 -1.446 1.00 91.88 167 PHE A N 1
ATOM 1316 C CA . PHE A 1 167 ? 0.901 3.875 -1.180 1.00 91.88 167 PHE A CA 1
ATOM 1317 C C . PHE A 1 167 ? 1.974 3.998 -2.263 1.00 91.88 167 PHE A C 1
ATOM 1319 O O . PHE A 1 167 ? 3.156 4.140 -1.937 1.00 91.88 167 PHE A O 1
ATOM 1326 N N . ALA A 1 168 ? 1.579 3.966 -3.536 1.00 86.81 168 ALA A N 1
ATOM 1327 C CA . ALA A 1 168 ? 2.511 4.094 -4.648 1.00 86.81 168 ALA A CA 1
ATOM 1328 C C . ALA A 1 168 ? 3.268 5.432 -4.598 1.00 86.81 168 ALA A C 1
ATOM 1330 O O . ALA A 1 168 ? 4.499 5.451 -4.630 1.00 86.81 168 ALA A O 1
ATOM 1331 N N . GLU A 1 169 ? 2.552 6.535 -4.398 1.00 81.88 169 GLU A N 1
ATOM 1332 C CA . GLU A 1 169 ? 3.100 7.893 -4.331 1.00 81.88 169 GLU A CA 1
ATOM 1333 C C . GLU A 1 169 ? 4.220 8.036 -3.308 1.00 81.88 169 GLU A C 1
ATOM 1335 O O . GLU A 1 169 ? 5.315 8.530 -3.592 1.00 81.88 169 GLU A O 1
ATOM 1340 N N . ARG A 1 170 ? 3.973 7.553 -2.093 1.00 84.75 170 ARG A N 1
ATOM 1341 C CA . ARG A 1 170 ? 4.906 7.745 -0.984 1.00 84.75 170 ARG A CA 1
ATOM 1342 C C . ARG A 1 170 ? 6.094 6.773 -1.043 1.00 84.75 170 ARG A C 1
ATOM 1344 O O . ARG A 1 170 ? 7.202 7.145 -0.622 1.00 84.75 170 ARG A O 1
ATOM 1351 N N . ASN A 1 171 ? 5.873 5.548 -1.534 1.00 89.25 171 ASN A N 1
ATOM 1352 C CA . ASN A 1 171 ? 6.813 4.432 -1.388 1.00 89.25 171 ASN A CA 1
ATOM 1353 C C . ASN A 1 171 ? 7.514 4.016 -2.677 1.00 89.25 171 ASN A C 1
ATOM 1355 O O . ASN A 1 171 ? 8.639 3.527 -2.599 1.00 89.25 171 ASN A O 1
ATOM 1359 N N . LEU A 1 172 ? 6.884 4.219 -3.831 1.00 86.12 172 LEU A N 1
ATOM 1360 C CA . LEU A 1 172 ? 7.380 3.739 -5.116 1.00 86.12 172 LEU A CA 1
ATOM 1361 C C . LEU A 1 172 ? 7.963 4.861 -5.981 1.00 86.12 172 LEU A C 1
ATOM 1363 O O . LEU A 1 172 ? 8.665 4.561 -6.928 1.00 86.12 172 LEU A O 1
ATOM 1367 N N . GLY A 1 173 ? 7.799 6.144 -5.647 1.00 72.56 173 GLY A N 1
ATOM 1368 C CA . GLY A 1 173 ? 8.318 7.244 -6.482 1.00 72.56 173 GLY A CA 1
ATOM 1369 C C . GLY A 1 173 ? 9.847 7.317 -6.674 1.00 72.56 173 GLY A C 1
ATOM 1370 O O . GLY A 1 173 ? 10.324 8.185 -7.398 1.00 72.56 173 GLY A O 1
ATOM 1371 N N . GLY A 1 174 ? 10.650 6.452 -6.037 1.00 71.31 174 GLY A N 1
ATOM 1372 C CA . GLY A 1 174 ? 12.100 6.427 -6.241 1.00 71.31 174 GLY A CA 1
ATOM 1373 C C . GLY A 1 174 ? 12.824 5.252 -5.583 1.00 71.31 174 GLY A C 1
ATOM 1374 O O . GLY A 1 174 ? 12.238 4.472 -4.833 1.00 71.31 174 GLY A O 1
ATOM 1375 N N . GLY A 1 175 ? 14.129 5.150 -5.855 1.00 82.12 175 GLY A N 1
ATOM 1376 C CA . GLY A 1 175 ? 14.977 4.059 -5.367 1.00 82.12 175 GLY A CA 1
ATOM 1377 C C . GLY A 1 175 ? 14.581 2.700 -5.946 1.00 82.12 175 GLY A C 1
ATOM 1378 O O . GLY A 1 175 ? 13.995 2.615 -7.018 1.00 82.12 175 GLY A O 1
ATOM 1379 N N . SER A 1 176 ? 14.898 1.630 -5.227 1.00 86.50 176 SER A N 1
ATOM 1380 C CA . SER A 1 176 ? 14.708 0.245 -5.667 1.00 86.50 176 SER A CA 1
ATOM 1381 C C . SER A 1 176 ? 13.637 -0.486 -4.833 1.00 86.50 176 SER A C 1
ATOM 1383 O O . SER A 1 176 ? 13.777 -1.656 -4.483 1.00 86.50 176 SER A O 1
ATOM 1385 N N . ASN A 1 177 ? 12.568 0.250 -4.486 1.00 90.88 177 ASN A N 1
ATOM 1386 C CA . ASN A 1 177 ? 11.372 -0.166 -3.731 1.00 90.88 177 ASN A CA 1
ATOM 1387 C C . ASN A 1 177 ? 11.581 -0.689 -2.292 1.00 90.88 177 ASN A C 1
ATOM 1389 O O . ASN A 1 177 ? 10.620 -1.119 -1.660 1.00 90.88 177 ASN A O 1
ATOM 1393 N N . ARG A 1 178 ? 12.773 -0.557 -1.689 1.00 93.44 178 ARG A N 1
ATOM 1394 C CA . ARG A 1 178 ? 12.992 -0.889 -0.256 1.00 93.44 178 ARG A CA 1
ATOM 1395 C C . ARG A 1 178 ? 12.072 -0.130 0.697 1.00 93.44 178 ARG A C 1
ATOM 1397 O O . ARG A 1 178 ? 11.630 -0.673 1.703 1.00 93.44 178 ARG A O 1
ATOM 1404 N N . ARG A 1 179 ? 11.724 1.105 0.333 1.00 93.00 179 ARG A N 1
ATOM 1405 C CA . ARG A 1 179 ? 10.789 1.947 1.082 1.00 93.00 179 ARG A CA 1
ATOM 1406 C C . ARG A 1 179 ? 9.403 1.302 1.219 1.00 93.00 179 ARG A C 1
ATOM 1408 O O . ARG A 1 179 ? 8.762 1.452 2.252 1.00 93.00 179 ARG A O 1
ATOM 1415 N N . ALA A 1 180 ? 8.937 0.569 0.207 1.00 94.69 180 ALA A N 1
ATOM 1416 C CA . ALA A 1 180 ? 7.662 -0.141 0.283 1.00 94.69 180 ALA A CA 1
ATOM 1417 C C . ALA A 1 180 ? 7.681 -1.222 1.372 1.00 94.69 180 ALA A C 1
ATOM 1419 O O . ALA A 1 180 ? 6.727 -1.325 2.144 1.00 94.69 180 ALA A O 1
ATOM 1420 N N . VAL A 1 181 ? 8.791 -1.956 1.493 1.00 96.62 181 VAL A N 1
ATOM 1421 C CA . VAL A 1 181 ? 9.000 -2.939 2.564 1.00 96.62 181 VAL A CA 1
ATOM 1422 C C . VAL A 1 181 ? 9.084 -2.235 3.917 1.00 96.62 181 VAL A C 1
ATOM 1424 O O . VAL A 1 181 ? 8.281 -2.528 4.798 1.00 96.62 181 VAL A O 1
ATOM 1427 N N . GLU A 1 182 ? 9.983 -1.256 4.058 1.00 95.38 182 GLU A N 1
ATOM 1428 C CA . GLU A 1 182 ? 10.199 -0.499 5.299 1.00 95.38 182 GLU A CA 1
ATOM 1429 C C . GLU A 1 182 ? 8.888 0.041 5.881 1.00 95.38 182 GLU A C 1
ATOM 1431 O O . GLU A 1 182 ? 8.557 -0.229 7.036 1.00 95.38 182 GLU A O 1
ATOM 1436 N N . PHE A 1 183 ? 8.113 0.784 5.085 1.00 95.88 183 PHE A N 1
ATOM 1437 C CA . PHE A 1 183 ? 6.889 1.402 5.585 1.00 95.88 183 PHE A CA 1
ATOM 1438 C C . PHE A 1 183 ? 5.775 0.388 5.825 1.00 95.88 183 PHE A C 1
ATOM 1440 O O . PHE A 1 183 ? 4.962 0.615 6.718 1.00 95.88 183 PHE A O 1
ATOM 1447 N N . THR A 1 184 ? 5.762 -0.748 5.122 1.00 97.62 184 THR A N 1
ATOM 1448 C CA . THR A 1 184 ? 4.829 -1.833 5.449 1.00 97.62 184 THR A CA 1
ATOM 1449 C C . THR A 1 184 ? 5.165 -2.448 6.810 1.00 97.62 184 THR A C 1
ATOM 1451 O O . THR A 1 184 ? 4.274 -2.576 7.650 1.00 97.62 184 THR A O 1
ATOM 1454 N N . LEU A 1 185 ? 6.445 -2.738 7.087 1.00 97.44 185 LEU A N 1
ATOM 1455 C CA . LEU A 1 185 ? 6.891 -3.232 8.398 1.00 97.44 185 LEU A CA 1
ATOM 1456 C C . LEU A 1 185 ? 6.609 -2.206 9.509 1.00 97.44 185 LEU A C 1
ATOM 1458 O O . LEU A 1 185 ? 6.049 -2.549 10.551 1.00 97.44 185 LEU A O 1
ATOM 1462 N N . LYS A 1 186 ? 6.908 -0.926 9.271 1.00 96.81 186 LYS A N 1
ATOM 1463 C CA . LYS A 1 186 ? 6.669 0.149 10.243 1.00 96.81 186 LYS A CA 1
ATOM 1464 C C . LYS A 1 186 ? 5.184 0.293 10.582 1.00 96.81 186 LYS A C 1
ATOM 1466 O O . LYS A 1 186 ? 4.806 0.348 11.750 1.00 96.81 186 LYS A O 1
ATOM 1471 N N . GLN A 1 187 ? 4.323 0.341 9.572 1.00 97.19 187 GLN A N 1
ATOM 1472 C CA . GLN A 1 187 ? 2.909 0.662 9.763 1.00 97.19 187 GLN A CA 1
ATOM 1473 C C . GLN A 1 187 ? 2.108 -0.535 10.268 1.00 97.19 187 GLN A C 1
ATOM 1475 O O . GLN A 1 187 ? 1.323 -0.385 11.206 1.00 97.19 187 GLN A O 1
ATOM 1480 N N . PHE A 1 188 ? 2.352 -1.718 9.704 1.00 98.12 188 PHE A N 1
ATOM 1481 C CA . PHE A 1 188 ? 1.543 -2.902 9.977 1.00 98.12 188 PHE A CA 1
ATOM 1482 C C . PHE A 1 188 ? 2.165 -3.858 10.988 1.00 98.12 188 PHE A C 1
ATOM 1484 O O . PHE A 1 188 ? 1.425 -4.616 11.604 1.00 98.12 188 PHE A O 1
ATOM 1491 N N . LEU A 1 189 ? 3.481 -3.799 11.216 1.00 97.69 189 LEU A N 1
ATOM 1492 C CA . LEU A 1 189 ? 4.166 -4.622 12.221 1.00 97.69 189 LEU A CA 1
ATOM 1493 C C . LEU A 1 189 ? 4.747 -3.800 13.382 1.00 97.69 189 LEU A C 1
ATOM 1495 O O . LEU A 1 189 ? 5.209 -4.378 14.364 1.00 97.69 189 LEU A O 1
ATOM 1499 N N . CYS A 1 190 ? 4.707 -2.464 13.324 1.00 96.25 190 CYS A N 1
ATOM 1500 C CA . CYS A 1 190 ? 5.300 -1.603 14.352 1.00 96.25 190 CYS A CA 1
ATOM 1501 C C . CYS A 1 190 ? 6.788 -1.946 14.550 1.00 96.25 190 CYS A C 1
ATOM 1503 O O . CYS A 1 190 ? 7.269 -2.036 15.679 1.00 96.25 190 CYS A O 1
ATOM 1505 N N . VAL A 1 191 ? 7.481 -2.222 13.441 1.00 94.81 191 VAL A N 1
ATOM 1506 C CA . VAL A 1 191 ? 8.904 -2.568 13.400 1.00 94.81 191 VAL A CA 1
ATOM 1507 C C . VAL A 1 191 ? 9.612 -1.549 12.520 1.00 94.81 191 VAL A C 1
ATOM 1509 O O . VAL A 1 191 ? 9.308 -1.418 11.335 1.00 94.81 191 VAL A O 1
ATOM 1512 N N . SER A 1 192 ? 10.554 -0.818 13.102 1.00 93.50 192 SER A N 1
ATOM 1513 C CA . SER A 1 192 ? 11.457 0.064 12.367 1.00 93.50 192 SER A CA 1
ATOM 1514 C C . SER A 1 192 ? 12.488 -0.729 11.560 1.00 93.50 192 SER A C 1
ATOM 1516 O O . SER A 1 192 ? 12.783 -1.889 11.851 1.00 93.50 192 SER A O 1
ATOM 1518 N N . MET A 1 193 ? 13.106 -0.079 10.571 1.00 91.12 193 MET A N 1
ATOM 1519 C CA . MET A 1 193 ? 14.209 -0.672 9.808 1.00 91.12 193 MET A CA 1
ATOM 1520 C C . MET A 1 193 ? 15.356 -1.146 10.716 1.00 91.12 193 MET A C 1
ATOM 1522 O O . MET A 1 193 ? 15.916 -2.213 10.486 1.00 91.12 193 MET A O 1
ATOM 1526 N N . ALA A 1 194 ? 15.671 -0.386 11.770 1.00 92.44 194 ALA A N 1
ATOM 1527 C CA . ALA A 1 194 ? 16.719 -0.736 12.726 1.00 92.44 194 ALA A CA 1
ATOM 1528 C C . ALA A 1 194 ? 16.371 -1.993 13.541 1.00 92.44 194 ALA A C 1
ATOM 1530 O O . ALA A 1 194 ? 17.235 -2.829 13.786 1.00 92.44 194 ALA A O 1
ATOM 1531 N N . GLU A 1 195 ? 15.105 -2.164 13.929 1.00 93.50 195 GLU A N 1
ATOM 1532 C CA . GLU A 1 195 ? 14.652 -3.369 14.636 1.00 93.50 195 GLU A CA 1
ATOM 1533 C C . GLU A 1 195 ? 14.622 -4.604 13.725 1.00 93.50 195 GLU A C 1
ATOM 1535 O O . GLU A 1 195 ? 14.902 -5.715 14.192 1.00 93.50 195 GLU A O 1
ATOM 1540 N N . ALA A 1 196 ? 14.303 -4.405 12.440 1.00 93.31 196 ALA A N 1
ATOM 1541 C CA . ALA A 1 196 ? 14.289 -5.450 11.419 1.00 93.31 196 ALA A CA 1
ATOM 1542 C C . ALA A 1 196 ? 15.691 -5.880 10.957 1.00 93.31 196 ALA A C 1
ATOM 1544 O O . ALA A 1 196 ? 15.825 -6.985 10.438 1.00 93.31 196 ALA A O 1
ATOM 1545 N N . ALA A 1 197 ? 16.712 -5.034 11.119 1.00 93.00 197 ALA A N 1
ATOM 1546 C CA . ALA A 1 197 ? 18.069 -5.319 10.668 1.00 93.00 197 ALA A CA 1
ATOM 1547 C C . ALA A 1 197 ? 18.637 -6.594 11.321 1.00 93.00 197 ALA A C 1
ATOM 1549 O O . ALA A 1 197 ? 18.499 -6.811 12.528 1.00 93.00 197 ALA A O 1
ATOM 1550 N N . ASP A 1 198 ? 19.305 -7.424 10.518 1.00 92.56 198 ASP A N 1
ATOM 1551 C CA . ASP A 1 198 ? 19.895 -8.691 10.952 1.00 92.56 198 ASP A CA 1
ATOM 1552 C C . ASP A 1 198 ? 21.213 -8.953 10.214 1.00 92.56 198 ASP A C 1
ATOM 1554 O O . ASP A 1 198 ? 21.232 -9.264 9.024 1.00 92.56 198 ASP A O 1
ATOM 1558 N N . SER A 1 199 ? 22.335 -8.840 10.926 1.00 89.81 199 SER A N 1
ATOM 1559 C CA . SER A 1 199 ? 23.667 -9.118 10.373 1.00 89.81 199 SER A CA 1
ATOM 1560 C C . SER A 1 199 ? 23.915 -10.607 10.101 1.00 89.81 199 SER A C 1
ATOM 1562 O O . SER A 1 199 ? 24.805 -10.936 9.314 1.00 89.81 199 SER A O 1
ATOM 1564 N N . SER A 1 200 ? 23.132 -11.499 10.717 1.00 90.44 200 SER A N 1
ATOM 1565 C CA . SER A 1 200 ? 23.227 -12.953 10.531 1.00 90.44 200 SER A CA 1
ATOM 1566 C C . SER A 1 200 ? 22.371 -13.479 9.373 1.00 90.44 200 SER A C 1
ATOM 1568 O O . SER A 1 200 ? 22.535 -14.629 8.967 1.00 90.44 200 SER A O 1
ATOM 1570 N N . ALA A 1 201 ? 21.479 -12.651 8.819 1.00 88.75 201 ALA A N 1
ATOM 1571 C CA . ALA A 1 201 ? 20.643 -13.028 7.687 1.00 88.75 201 ALA A CA 1
ATOM 1572 C C . ALA A 1 201 ? 21.443 -13.080 6.371 1.00 88.75 201 ALA A C 1
ATOM 1574 O O . ALA A 1 201 ? 22.404 -12.326 6.168 1.00 88.75 201 ALA A O 1
ATOM 1575 N N . SER A 1 202 ? 21.005 -13.960 5.461 1.00 89.06 202 SER A N 1
ATOM 1576 C CA . SER A 1 202 ? 21.590 -14.107 4.122 1.00 89.06 202 SER A CA 1
ATOM 1577 C C . SER A 1 202 ? 21.567 -12.784 3.363 1.00 89.06 202 SER A C 1
ATOM 1579 O O . SER A 1 202 ? 20.549 -12.093 3.320 1.00 89.06 202 SER A O 1
ATOM 1581 N N . ASP A 1 203 ? 22.689 -12.455 2.734 1.00 89.56 203 ASP A N 1
ATOM 1582 C CA . ASP A 1 203 ? 22.871 -11.249 1.937 1.00 89.56 203 ASP A CA 1
ATOM 1583 C C . ASP A 1 203 ? 22.856 -11.517 0.422 1.00 89.56 203 ASP A C 1
ATOM 1585 O O . ASP A 1 203 ? 23.129 -10.624 -0.381 1.00 89.56 203 ASP A O 1
ATOM 1589 N N . GLN A 1 204 ? 22.451 -12.727 0.022 1.00 91.56 204 GLN A N 1
ATOM 1590 C CA . GLN A 1 204 ? 22.353 -13.167 -1.375 1.00 91.56 204 GLN A CA 1
ATOM 1591 C C . GLN A 1 204 ? 21.451 -12.271 -2.240 1.00 91.56 204 GLN A C 1
ATOM 1593 O O . GLN A 1 204 ? 21.655 -12.170 -3.447 1.00 91.56 204 GLN A O 1
ATOM 1598 N N . TYR A 1 205 ? 20.454 -11.624 -1.634 1.00 93.44 205 TYR A N 1
ATOM 1599 C CA . TYR A 1 205 ? 19.488 -10.780 -2.341 1.00 93.44 205 TYR A CA 1
ATOM 1600 C C . TYR A 1 205 ? 19.849 -9.295 -2.314 1.00 93.44 205 TYR A C 1
ATOM 1602 O O . TYR A 1 205 ? 19.117 -8.484 -2.884 1.00 93.44 205 TYR A O 1
ATOM 1610 N N . VAL A 1 206 ? 20.968 -8.915 -1.681 1.00 93.75 206 VAL A N 1
ATOM 1611 C CA . VAL A 1 206 ? 21.334 -7.503 -1.570 1.00 93.75 206 VAL A CA 1
ATOM 1612 C C . VAL A 1 206 ? 21.651 -6.920 -2.946 1.00 93.75 206 VAL A C 1
ATOM 1614 O O . VAL A 1 206 ? 22.497 -7.426 -3.680 1.00 93.75 206 VAL A O 1
ATOM 1617 N N . GLY A 1 207 ? 20.951 -5.841 -3.291 1.00 92.19 207 GLY A N 1
ATOM 1618 C CA . GLY A 1 207 ? 20.951 -5.243 -4.624 1.00 92.19 207 GLY A CA 1
ATOM 1619 C C . GLY A 1 207 ? 22.271 -4.604 -5.068 1.00 92.19 207 GLY A C 1
ATOM 1620 O O . GLY A 1 207 ? 23.167 -4.300 -4.278 1.00 92.19 207 GLY A O 1
ATOM 1621 N N . LYS A 1 208 ? 22.355 -4.350 -6.378 1.00 88.25 208 LYS A N 1
ATOM 1622 C CA . LYS A 1 208 ? 23.509 -3.744 -7.075 1.00 88.25 208 LYS A CA 1
ATOM 1623 C C . LYS A 1 208 ? 23.761 -2.270 -6.770 1.00 88.25 208 LYS A C 1
ATOM 1625 O O . LYS A 1 208 ? 24.766 -1.728 -7.221 1.00 88.25 208 LYS A O 1
ATOM 1630 N N . ASP A 1 209 ? 22.848 -1.609 -6.072 1.00 87.81 209 ASP A N 1
ATOM 1631 C CA . ASP A 1 209 ? 22.953 -0.224 -5.605 1.00 87.81 209 ASP A CA 1
ATOM 1632 C C . ASP A 1 209 ? 23.619 -0.100 -4.228 1.00 87.81 209 ASP A C 1
ATOM 1634 O O . ASP A 1 209 ? 23.793 1.009 -3.729 1.00 87.81 209 ASP A O 1
ATOM 1638 N N . VAL A 1 210 ? 24.001 -1.220 -3.615 1.00 88.62 210 VAL A N 1
ATOM 1639 C CA . VAL A 1 210 ? 24.630 -1.247 -2.296 1.00 88.62 210 VAL A CA 1
ATOM 1640 C C . VAL A 1 210 ? 26.115 -1.541 -2.444 1.00 88.62 210 VAL A C 1
ATOM 1642 O O . VAL A 1 210 ? 26.493 -2.564 -3.024 1.00 88.62 210 VAL A O 1
ATOM 1645 N N . GLU A 1 211 ? 26.925 -0.653 -1.876 1.00 85.62 211 GLU A N 1
ATOM 1646 C CA . GLU A 1 211 ? 28.384 -0.684 -1.931 1.00 85.62 211 GLU A CA 1
ATOM 1647 C C . GLU A 1 211 ? 28.974 -2.035 -1.524 1.00 85.62 211 GLU A C 1
ATOM 1649 O O . GLU A 1 211 ? 28.570 -2.606 -0.512 1.00 85.62 211 GLU A O 1
ATOM 1654 N N . ARG A 1 212 ? 29.903 -2.547 -2.345 1.00 82.38 212 ARG A N 1
ATOM 1655 C CA . ARG A 1 212 ? 30.630 -3.811 -2.137 1.00 82.38 212 ARG A CA 1
ATOM 1656 C C . ARG A 1 212 ? 31.841 -3.935 -3.068 1.00 82.38 212 ARG A C 1
ATOM 1658 O O . ARG A 1 212 ? 31.888 -3.304 -4.126 1.00 82.38 212 ARG A O 1
ATOM 1665 N N . PHE A 1 213 ? 32.771 -4.822 -2.718 1.00 76.56 213 PHE A N 1
ATOM 1666 C CA . PHE A 1 213 ? 33.884 -5.243 -3.579 1.00 76.56 213 PHE A CA 1
ATOM 1667 C C . PHE A 1 213 ? 33.374 -5.793 -4.932 1.00 76.56 213 PHE A C 1
ATOM 1669 O O . PHE A 1 213 ? 32.330 -6.451 -4.950 1.00 76.56 213 PHE A O 1
ATOM 1676 N N . PRO A 1 214 ? 34.056 -5.546 -6.072 1.00 76.75 214 PRO A N 1
ATOM 1677 C CA . PRO A 1 214 ? 35.381 -4.939 -6.236 1.00 76.75 214 PRO A CA 1
ATOM 1678 C C . PRO A 1 214 ? 35.364 -3.422 -6.445 1.00 76.75 214 PRO A C 1
ATOM 1680 O O . PRO A 1 214 ? 36.412 -2.793 -6.393 1.00 76.75 214 PRO A O 1
ATOM 1683 N N . ALA A 1 215 ? 34.191 -2.827 -6.675 1.00 75.19 215 ALA A N 1
ATOM 1684 C CA . ALA A 1 215 ? 34.055 -1.403 -6.987 1.00 75.19 215 ALA A CA 1
ATOM 1685 C C . ALA A 1 215 ? 33.806 -0.512 -5.750 1.00 75.19 215 ALA A C 1
ATOM 1687 O O . ALA A 1 215 ? 33.599 0.690 -5.893 1.00 75.19 215 ALA A O 1
ATOM 1688 N N . GLY A 1 216 ? 33.769 -1.089 -4.548 1.00 81.69 216 GLY A N 1
ATOM 1689 C CA . GLY A 1 216 ? 33.499 -0.403 -3.283 1.00 81.69 216 GLY A CA 1
ATOM 1690 C C . GLY A 1 216 ? 34.131 -1.120 -2.090 1.00 81.69 216 GLY A C 1
ATOM 1691 O O . GLY A 1 216 ? 34.788 -2.150 -2.258 1.00 81.69 216 GLY A O 1
ATOM 1692 N N . ASP A 1 217 ? 33.925 -0.588 -0.885 1.00 84.81 217 ASP A N 1
ATOM 1693 C CA . ASP A 1 217 ? 34.559 -1.091 0.337 1.00 84.81 217 ASP A CA 1
ATOM 1694 C C . ASP A 1 217 ? 33.823 -2.315 0.926 1.00 84.81 217 ASP A C 1
ATOM 1696 O O . ASP A 1 217 ? 32.653 -2.257 1.319 1.00 84.81 217 ASP A O 1
ATOM 1700 N N . TYR A 1 218 ? 34.532 -3.444 1.017 1.00 86.69 218 TYR A N 1
ATOM 1701 C CA . TYR A 1 218 ? 34.020 -4.684 1.608 1.00 86.69 218 TYR A CA 1
ATOM 1702 C C . TYR A 1 218 ? 33.778 -4.589 3.123 1.00 86.69 218 TYR A C 1
ATOM 1704 O O . TYR A 1 218 ? 32.778 -5.102 3.626 1.00 86.69 218 TYR A O 1
ATOM 1712 N N . ASN A 1 219 ? 34.653 -3.909 3.863 1.00 88.50 219 ASN A N 1
ATOM 1713 C CA . ASN A 1 219 ? 34.506 -3.743 5.308 1.00 88.50 219 ASN A CA 1
ATOM 1714 C C . ASN A 1 219 ? 33.305 -2.858 5.624 1.00 88.50 219 ASN A C 1
ATOM 1716 O O . ASN A 1 219 ? 32.527 -3.161 6.532 1.00 88.50 219 ASN A O 1
ATOM 1720 N N . LYS A 1 220 ? 33.095 -1.800 4.836 1.00 87.25 220 LYS A N 1
ATOM 1721 C CA . LYS A 1 220 ? 31.895 -0.966 4.944 1.00 87.25 220 LYS A CA 1
ATOM 1722 C C . LYS A 1 220 ? 30.628 -1.765 4.649 1.00 87.25 220 LYS A C 1
ATOM 1724 O O . LYS A 1 220 ? 29.656 -1.657 5.397 1.00 87.25 220 LYS A O 1
ATOM 1729 N N . TYR A 1 221 ? 30.650 -2.616 3.623 1.00 89.88 221 TYR A N 1
ATOM 1730 C CA . TYR A 1 221 ? 29.527 -3.499 3.321 1.00 89.88 221 TYR A CA 1
ATOM 1731 C C . TYR A 1 221 ? 29.154 -4.381 4.521 1.00 89.88 221 TYR A C 1
ATOM 1733 O O . TYR A 1 221 ? 27.995 -4.383 4.946 1.00 89.88 221 TYR A O 1
ATOM 1741 N N . LEU A 1 222 ? 30.138 -5.071 5.105 1.00 88.00 222 LEU A N 1
ATOM 1742 C CA . LEU A 1 222 ? 29.926 -5.971 6.241 1.00 88.00 222 LEU A CA 1
ATOM 1743 C C . LEU A 1 222 ? 29.466 -5.248 7.513 1.00 88.00 222 LEU A C 1
ATOM 1745 O O . LEU A 1 222 ? 28.603 -5.760 8.224 1.00 88.00 222 LEU A O 1
ATOM 1749 N N . THR A 1 223 ? 30.036 -4.079 7.808 1.00 88.12 223 THR A N 1
ATOM 1750 C CA . THR A 1 223 ? 29.822 -3.383 9.090 1.00 88.12 223 THR A CA 1
ATOM 1751 C C . THR A 1 223 ? 28.635 -2.424 9.077 1.00 88.12 223 THR A C 1
ATOM 1753 O O . THR A 1 223 ? 28.032 -2.197 10.122 1.00 88.12 223 THR A O 1
ATOM 1756 N N . SER A 1 224 ? 28.289 -1.862 7.913 1.00 86.44 224 SER A N 1
ATOM 1757 C CA . SER A 1 224 ? 27.360 -0.726 7.813 1.00 86.44 224 SER A CA 1
ATOM 1758 C C . SER A 1 224 ? 26.158 -0.967 6.897 1.00 86.44 224 SER A C 1
ATOM 1760 O O . SER A 1 224 ? 25.130 -0.317 7.071 1.00 86.44 224 SER A O 1
ATOM 1762 N N . CYS A 1 225 ? 26.255 -1.874 5.917 1.00 90.25 225 CYS A N 1
ATOM 1763 C CA . CYS A 1 225 ? 25.202 -2.056 4.910 1.00 90.25 225 CYS A CA 1
ATOM 1764 C C . CYS A 1 225 ? 24.435 -3.372 5.079 1.00 90.25 225 CYS A C 1
ATOM 1766 O O . CYS A 1 225 ? 23.202 -3.373 5.063 1.00 90.25 225 CYS A O 1
ATOM 1768 N N . LYS A 1 226 ? 25.149 -4.492 5.236 1.00 91.44 226 LYS A N 1
ATOM 1769 C CA . LYS A 1 226 ? 24.583 -5.847 5.178 1.00 91.44 226 LYS A CA 1
ATOM 1770 C C . LYS A 1 226 ? 23.366 -6.026 6.089 1.00 91.44 226 LYS A C 1
ATOM 1772 O O . LYS A 1 226 ? 22.329 -6.480 5.622 1.00 91.44 226 LYS A O 1
ATOM 1777 N N . SER A 1 227 ? 23.465 -5.622 7.355 1.00 90.31 227 SER A N 1
ATOM 1778 C CA . SER A 1 227 ? 22.426 -5.872 8.366 1.00 90.31 227 SER A CA 1
ATOM 1779 C C . SER A 1 227 ? 21.053 -5.306 7.989 1.00 90.31 227 SER A C 1
ATOM 1781 O O . SER A 1 227 ? 20.047 -6.003 8.102 1.00 90.31 227 SER A O 1
ATOM 1783 N N . CYS A 1 228 ? 20.996 -4.064 7.506 1.00 91.19 228 CYS A N 1
ATOM 1784 C CA . CYS A 1 228 ? 19.745 -3.431 7.087 1.00 91.19 228 CYS A CA 1
ATOM 1785 C C . CYS A 1 228 ? 19.212 -4.037 5.780 1.00 91.19 228 CYS A C 1
ATOM 1787 O O . CYS A 1 228 ? 18.001 -4.160 5.594 1.00 91.19 228 CYS A O 1
ATOM 1789 N N . HIS A 1 229 ? 20.109 -4.421 4.870 1.00 93.56 229 HIS A N 1
ATOM 1790 C CA . HIS A 1 229 ? 19.736 -4.884 3.540 1.00 93.56 229 HIS A CA 1
ATOM 1791 C C . HIS A 1 229 ? 19.301 -6.351 3.485 1.00 93.56 229 HIS A C 1
ATOM 1793 O O . HIS A 1 229 ? 18.355 -6.656 2.764 1.00 93.56 229 HIS A O 1
ATOM 1799 N N . SER A 1 230 ? 19.922 -7.255 4.249 1.00 89.94 230 SER A N 1
ATOM 1800 C CA . SER A 1 230 ? 19.669 -8.705 4.164 1.00 89.94 230 SER A CA 1
ATOM 1801 C C . SER A 1 230 ? 18.189 -9.091 4.292 1.00 89.94 230 SER A C 1
ATOM 1803 O O . SER A 1 230 ? 17.729 -10.025 3.631 1.00 89.94 230 SER A O 1
ATOM 1805 N N . VAL A 1 231 ? 17.424 -8.359 5.110 1.00 90.75 231 VAL A N 1
ATOM 1806 C CA . VAL A 1 231 ? 15.982 -8.586 5.293 1.00 90.75 231 VAL A CA 1
ATOM 1807 C C . VAL A 1 231 ? 15.157 -7.886 4.212 1.00 90.75 231 VAL A C 1
ATOM 1809 O O . VAL A 1 231 ? 14.344 -8.525 3.545 1.00 90.75 231 VAL A O 1
ATOM 1812 N N . MET A 1 232 ? 15.360 -6.580 4.011 1.00 93.38 232 MET A N 1
ATOM 1813 C CA . MET A 1 232 ? 14.524 -5.796 3.094 1.00 93.38 232 MET A CA 1
ATOM 1814 C C . MET A 1 232 ? 14.715 -6.191 1.630 1.00 93.38 232 MET A C 1
ATOM 1816 O O . MET A 1 232 ? 13.757 -6.187 0.855 1.00 93.38 232 MET A O 1
ATOM 1820 N N . ASP A 1 233 ? 15.941 -6.527 1.236 1.00 95.00 233 ASP A N 1
ATOM 1821 C CA . ASP A 1 233 ? 16.280 -6.796 -0.155 1.00 95.00 233 ASP A CA 1
ATOM 1822 C C . ASP A 1 233 ? 15.748 -8.139 -0.648 1.00 95.00 233 ASP A C 1
ATOM 1824 O O . ASP A 1 233 ? 15.471 -8.268 -1.838 1.00 95.00 233 ASP A O 1
ATOM 1828 N N . GLY A 1 234 ? 15.539 -9.100 0.255 1.00 94.44 234 GLY A N 1
ATOM 1829 C CA . GLY A 1 234 ? 14.824 -10.332 -0.070 1.00 94.44 234 GLY A CA 1
ATOM 1830 C C . GLY A 1 234 ? 13.348 -10.076 -0.381 1.00 94.44 234 GLY A C 1
ATOM 1831 O O . GLY A 1 234 ? 12.795 -10.702 -1.279 1.00 94.44 234 GLY A O 1
ATOM 1832 N N . MET A 1 235 ? 12.719 -9.119 0.312 1.00 95.94 235 MET A N 1
ATOM 1833 C CA . MET A 1 235 ? 11.284 -8.828 0.198 1.00 95.94 235 MET A CA 1
ATOM 1834 C C . MET A 1 235 ? 10.934 -7.799 -0.884 1.00 95.94 235 MET A C 1
ATOM 1836 O O . MET A 1 235 ? 9.835 -7.836 -1.434 1.00 95.94 235 MET A O 1
ATOM 1840 N N . ARG A 1 236 ? 11.847 -6.875 -1.221 1.00 95.44 236 ARG A N 1
ATOM 1841 C CA . ARG A 1 236 ? 11.579 -5.805 -2.203 1.00 95.44 236 ARG A CA 1
ATOM 1842 C C . ARG A 1 236 ? 11.126 -6.292 -3.594 1.00 95.44 236 ARG A C 1
ATOM 1844 O O . ARG A 1 236 ? 10.393 -5.526 -4.226 1.00 95.44 236 ARG A O 1
ATOM 1851 N N . PRO A 1 237 ? 11.487 -7.497 -4.096 1.00 95.75 237 PRO A N 1
ATOM 1852 C CA . PRO A 1 237 ? 10.971 -7.988 -5.369 1.00 95.75 237 PRO A CA 1
ATOM 1853 C C . PRO A 1 237 ? 9.447 -8.129 -5.417 1.00 95.75 237 PRO A C 1
ATOM 1855 O O . PRO A 1 237 ? 8.895 -8.016 -6.500 1.00 95.75 237 PRO A O 1
ATOM 1858 N N . ALA A 1 238 ? 8.743 -8.239 -4.283 1.00 96.69 238 ALA A N 1
ATOM 1859 C CA . ALA A 1 238 ? 7.275 -8.245 -4.259 1.00 96.69 238 ALA A CA 1
ATOM 1860 C C . ALA A 1 238 ? 6.661 -7.028 -4.980 1.00 96.69 238 ALA A C 1
ATOM 1862 O O . ALA A 1 238 ? 5.571 -7.095 -5.536 1.00 96.69 238 ALA A O 1
ATOM 1863 N N . PHE A 1 239 ? 7.393 -5.910 -5.006 1.00 93.56 239 PHE A N 1
ATOM 1864 C CA . PHE A 1 239 ? 7.008 -4.663 -5.665 1.00 93.56 239 PHE A CA 1
ATOM 1865 C C . PHE A 1 239 ? 7.727 -4.457 -7.007 1.00 93.56 239 PHE A C 1
ATOM 1867 O O . PHE A 1 239 ? 7.714 -3.353 -7.544 1.00 93.56 239 PHE A O 1
ATOM 1874 N N . ALA A 1 240 ? 8.414 -5.465 -7.552 1.00 90.31 240 ALA A N 1
ATOM 1875 C CA . ALA A 1 240 ? 9.237 -5.328 -8.755 1.00 90.31 240 ALA A CA 1
ATOM 1876 C C . ALA A 1 240 ? 8.418 -4.961 -9.994 1.00 90.31 240 ALA A C 1
ATOM 1878 O O . ALA A 1 240 ? 8.930 -4.289 -10.884 1.00 90.31 240 ALA A O 1
ATOM 1879 N N . LYS A 1 241 ? 7.148 -5.365 -10.035 1.00 82.12 241 LYS A N 1
ATOM 1880 C CA . LYS A 1 241 ? 6.204 -5.027 -11.105 1.00 82.12 241 LYS A CA 1
ATOM 1881 C C . LYS A 1 241 ? 5.462 -3.721 -10.842 1.00 82.12 241 LYS A C 1
ATOM 1883 O O . LYS A 1 241 ? 4.619 -3.363 -11.644 1.00 82.12 241 LYS A O 1
ATOM 1888 N N . MET A 1 242 ? 5.755 -3.002 -9.759 1.00 82.88 242 MET A N 1
ATOM 1889 C CA . MET A 1 242 ? 5.054 -1.775 -9.388 1.00 82.88 242 MET A CA 1
ATOM 1890 C C . MET A 1 242 ? 5.970 -0.553 -9.437 1.00 82.88 242 MET A C 1
ATOM 1892 O O . MET A 1 242 ? 7.094 -0.557 -8.922 1.00 82.88 242 MET A O 1
ATOM 1896 N N . ASP A 1 243 ? 5.449 0.540 -9.981 1.00 76.81 243 ASP A N 1
ATOM 1897 C CA . ASP A 1 243 ? 6.092 1.848 -9.957 1.00 76.81 243 ASP A CA 1
ATOM 1898 C C . ASP A 1 243 ? 5.076 2.971 -9.711 1.00 76.81 243 ASP A C 1
ATOM 1900 O O . ASP A 1 243 ? 3.868 2.756 -9.720 1.00 76.81 243 ASP A O 1
ATOM 1904 N N . TYR A 1 244 ? 5.574 4.177 -9.471 1.00 73.94 244 TYR A N 1
ATOM 1905 C CA . TYR A 1 244 ? 4.803 5.404 -9.414 1.00 73.94 244 TYR A CA 1
ATOM 1906 C C . TYR A 1 244 ? 5.388 6.386 -10.424 1.00 73.94 244 TYR A C 1
ATOM 1908 O O . TYR A 1 244 ? 6.481 6.920 -10.230 1.00 73.94 244 TYR A O 1
ATOM 1916 N N . GLY A 1 245 ? 4.675 6.593 -11.528 1.00 58.69 245 GLY A N 1
ATOM 1917 C CA . GLY A 1 245 ? 5.080 7.519 -12.581 1.00 58.69 245 GLY A CA 1
ATOM 1918 C C . GLY A 1 245 ? 4.213 8.768 -12.576 1.00 58.69 245 GLY A C 1
ATOM 1919 O O . GLY A 1 245 ? 2.994 8.652 -12.505 1.00 58.69 245 GLY A O 1
ATOM 1920 N N . ASN A 1 246 ? 4.841 9.939 -12.712 1.00 48.81 246 ASN A N 1
ATOM 1921 C CA . ASN A 1 246 ? 4.145 11.151 -13.132 1.00 48.81 246 ASN A CA 1
ATOM 1922 C C . ASN A 1 246 ? 3.942 11.072 -14.653 1.00 48.81 246 ASN A C 1
ATOM 1924 O O . ASN A 1 246 ? 4.920 11.186 -15.397 1.00 48.81 246 ASN A O 1
ATOM 1928 N N . PHE A 1 247 ? 2.709 10.880 -15.123 1.00 46.53 247 PHE A N 1
ATOM 1929 C CA . PHE A 1 247 ? 2.373 11.137 -16.525 1.00 46.53 247 PHE A CA 1
ATOM 1930 C C . PHE A 1 247 ? 2.695 12.608 -16.839 1.00 46.53 247 PHE A C 1
ATOM 1932 O O . PHE A 1 247 ? 2.724 13.459 -15.943 1.00 46.53 247 PHE A O 1
ATOM 1939 N N . THR A 1 248 ? 2.957 12.917 -18.108 1.00 36.41 248 THR A N 1
ATOM 1940 C CA . THR A 1 248 ? 3.468 14.214 -18.585 1.00 36.41 248 THR A CA 1
ATOM 1941 C C . THR A 1 248 ? 2.658 15.444 -18.146 1.00 36.41 248 THR A C 1
ATOM 1943 O O . THR A 1 248 ? 3.219 16.537 -18.173 1.00 36.41 248 THR A O 1
ATOM 1946 N N . ASN A 1 249 ? 1.422 15.281 -17.648 1.00 29.59 249 ASN A N 1
ATOM 1947 C CA . ASN A 1 249 ? 0.609 16.336 -17.027 1.00 29.59 249 ASN A CA 1
ATOM 1948 C C . ASN A 1 249 ? 0.194 16.061 -15.557 1.00 29.59 249 ASN A C 1
ATOM 1950 O O . ASN A 1 249 ? -0.947 16.310 -15.172 1.00 29.59 249 ASN A O 1
ATOM 1954 N N . SER A 1 250 ? 1.120 15.609 -14.702 1.00 26.36 250 SER A N 1
ATOM 1955 C CA . SER A 1 250 ? 0.973 15.601 -13.220 1.00 26.36 250 SER A CA 1
ATOM 1956 C C . SER A 1 250 ? 0.037 14.544 -12.630 1.00 26.36 250 SER A C 1
ATOM 1958 O O . SER A 1 250 ? -0.352 14.607 -11.464 1.00 26.36 250 SER A O 1
ATOM 1960 N N . ALA A 1 251 ? -0.314 13.551 -13.422 1.00 28.73 251 ALA A N 1
ATOM 1961 C CA . ALA A 1 251 ? -1.056 12.400 -12.969 1.00 28.73 251 ALA A CA 1
ATOM 1962 C C . ALA A 1 251 ? -0.104 11.358 -12.399 1.00 28.73 251 ALA A C 1
ATOM 1964 O O . ALA A 1 251 ? 0.929 11.101 -13.002 1.00 28.73 251 ALA A O 1
ATOM 1965 N N . ALA A 1 252 ? -0.433 10.752 -11.267 1.00 39.12 252 ALA A N 1
ATOM 1966 C CA . ALA A 1 252 ? 0.513 9.889 -10.596 1.00 39.12 252 ALA A CA 1
ATOM 1967 C C . ALA A 1 252 ? -0.213 8.706 -9.967 1.00 39.12 252 ALA A C 1
ATOM 1969 O O . ALA A 1 252 ? -0.968 8.872 -9.015 1.00 39.12 252 ALA A O 1
ATOM 1970 N N . THR A 1 253 ? -0.056 7.524 -10.559 1.00 46.12 253 THR A N 1
ATOM 1971 C CA . THR A 1 253 ? -0.748 6.292 -10.155 1.00 46.12 253 THR A CA 1
ATOM 1972 C C . THR A 1 253 ? 0.257 5.192 -9.872 1.00 46.12 253 THR A C 1
ATOM 1974 O O . THR A 1 253 ? 1.380 5.231 -10.374 1.00 46.12 253 THR A O 1
ATOM 1977 N N . GLY A 1 254 ? -0.154 4.177 -9.106 1.00 48.34 254 GLY A N 1
ATOM 1978 C CA . GLY A 1 254 ? 0.526 2.887 -9.157 1.00 48.34 254 GLY A CA 1
ATOM 1979 C C . GLY A 1 254 ? 0.454 2.361 -10.589 1.00 48.34 254 GLY A C 1
ATOM 1980 O O . GLY A 1 254 ? -0.635 2.127 -11.109 1.00 48.34 254 GLY A O 1
ATOM 1981 N N . ILE A 1 255 ? 1.597 2.258 -11.255 1.00 51.09 255 ILE A N 1
ATOM 1982 C CA . ILE A 1 255 ? 1.726 1.596 -12.547 1.00 51.09 255 ILE A CA 1
ATOM 1983 C C . ILE A 1 255 ? 2.146 0.170 -12.225 1.00 51.09 255 ILE A C 1
ATOM 1985 O O . ILE A 1 255 ? 3.170 -0.036 -11.575 1.00 51.09 255 ILE A O 1
ATOM 1989 N N . TYR A 1 256 ? 1.350 -0.802 -12.649 1.00 42.34 256 TYR A N 1
ATOM 1990 C CA . TYR A 1 256 ? 1.696 -2.210 -12.545 1.00 42.34 256 TYR A CA 1
ATOM 1991 C C . TYR A 1 256 ? 2.107 -2.729 -13.922 1.00 42.34 256 TYR A C 1
ATOM 1993 O O . TYR A 1 256 ? 1.440 -2.496 -14.928 1.00 42.34 256 TYR A O 1
ATOM 2001 N N . SER A 1 257 ? 3.211 -3.451 -13.976 1.00 39.59 257 SER A N 1
ATOM 2002 C CA . SER A 1 257 ? 3.681 -4.137 -15.164 1.00 39.59 257 SER A CA 1
ATOM 2003 C C . SER A 1 257 ? 2.838 -5.389 -15.389 1.00 39.59 257 SER A C 1
ATOM 2005 O O . SER A 1 257 ? 3.117 -6.451 -14.841 1.00 39.59 257 SER A O 1
ATOM 2007 N N . THR A 1 258 ? 1.796 -5.283 -16.210 1.00 38.66 258 THR A N 1
ATOM 2008 C CA . THR A 1 258 ? 0.968 -6.419 -16.662 1.00 38.66 258 THR A CA 1
ATOM 2009 C C . THR A 1 258 ? 1.642 -7.260 -17.755 1.00 38.66 258 THR A C 1
ATOM 2011 O O . THR A 1 258 ? 0.957 -7.941 -18.500 1.00 38.66 258 THR A O 1
ATOM 2014 N N . VAL A 1 259 ? 2.974 -7.223 -17.885 1.00 33.56 259 VAL A N 1
ATOM 2015 C CA . VAL A 1 259 ? 3.678 -7.596 -19.125 1.00 33.56 259 VAL A CA 1
ATOM 2016 C C . VAL A 1 259 ? 3.229 -6.665 -20.259 1.00 33.56 259 VAL A C 1
ATOM 2018 O O . VAL A 1 259 ? 2.368 -6.977 -21.071 1.00 33.56 259 VAL A O 1
ATOM 2021 N N . HIS A 1 260 ? 3.847 -5.487 -20.376 1.00 37.88 260 HIS A N 1
ATOM 2022 C CA . HIS A 1 260 ? 3.733 -4.718 -21.626 1.00 37.88 260 HIS A CA 1
ATOM 2023 C C . HIS A 1 260 ? 4.385 -5.444 -22.807 1.00 37.88 260 HIS A C 1
ATOM 2025 O O . HIS A 1 260 ? 4.008 -5.191 -23.947 1.00 37.88 260 HIS A O 1
ATOM 2031 N N . GLY A 1 261 ? 5.257 -6.423 -22.548 1.00 32.25 261 GLY A N 1
ATOM 2032 C CA . GLY A 1 261 ? 5.649 -7.411 -23.545 1.00 32.25 261 GLY A CA 1
ATOM 2033 C C . GLY A 1 261 ? 4.449 -8.073 -24.228 1.00 32.25 261 GLY A C 1
ATOM 2034 O O . GLY A 1 261 ? 4.532 -8.293 -25.422 1.00 32.25 261 GLY A O 1
ATOM 2035 N N . ASP A 1 262 ? 3.301 -8.278 -23.572 1.00 36.44 262 ASP A N 1
ATOM 2036 C CA . ASP A 1 262 ? 2.171 -8.975 -24.189 1.00 36.44 262 ASP A CA 1
ATOM 2037 C C . ASP A 1 262 ? 1.335 -8.100 -25.112 1.00 36.44 262 ASP A C 1
ATOM 2039 O O . ASP A 1 262 ? 0.834 -8.626 -26.091 1.00 36.44 262 ASP A O 1
ATOM 2043 N N . PHE A 1 263 ? 1.231 -6.778 -24.962 1.00 35.91 263 PHE A N 1
ATOM 2044 C CA . PHE A 1 263 ? 0.616 -6.006 -26.054 1.00 35.91 263 PHE A CA 1
ATOM 2045 C C . PHE A 1 263 ? 1.485 -6.085 -27.318 1.00 35.91 263 PHE A C 1
ATOM 2047 O O . PHE A 1 263 ? 0.979 -6.349 -28.411 1.00 35.91 263 PHE A O 1
ATOM 2054 N N . PHE A 1 264 ? 2.803 -5.927 -27.168 1.00 34.53 264 PHE A N 1
ATOM 2055 C CA . PHE A 1 264 ? 3.739 -5.986 -28.287 1.00 34.53 264 PHE A CA 1
ATOM 2056 C C . PHE A 1 264 ? 3.946 -7.414 -28.827 1.00 34.53 264 PHE A C 1
ATOM 2058 O O . PHE A 1 264 ? 4.129 -7.559 -30.029 1.00 34.53 264 PHE A O 1
ATOM 2065 N N . ASN A 1 265 ? 3.868 -8.465 -28.010 1.00 35.81 265 ASN A N 1
ATOM 2066 C CA . ASN A 1 265 ? 4.037 -9.866 -28.414 1.00 35.81 265 ASN A CA 1
ATOM 2067 C C . ASN A 1 265 ? 2.712 -10.487 -28.874 1.00 35.81 265 ASN A C 1
ATOM 2069 O O . ASN A 1 265 ? 2.682 -11.094 -29.944 1.00 35.81 265 ASN A O 1
ATOM 2073 N N . SER A 1 266 ? 1.594 -10.243 -28.178 1.00 36.94 266 SER A N 1
ATOM 2074 C CA . SER A 1 266 ? 0.253 -10.691 -28.609 1.00 36.94 266 SER A CA 1
ATOM 2075 C C . SER A 1 266 ? -0.160 -10.051 -29.937 1.00 36.94 266 SER A C 1
ATOM 2077 O O . SER A 1 266 ? -0.851 -10.685 -30.729 1.00 36.94 266 SER A O 1
ATOM 2079 N N . ASN A 1 267 ? 0.315 -8.830 -30.235 1.00 36.09 267 ASN A N 1
ATOM 2080 C CA . ASN A 1 267 ? 0.126 -8.177 -31.542 1.00 36.09 267 ASN A CA 1
ATOM 2081 C C . ASN A 1 267 ? 1.342 -8.300 -32.487 1.00 36.09 267 ASN A C 1
ATOM 2083 O O . ASN A 1 267 ? 1.339 -7.717 -33.577 1.00 36.09 267 ASN A O 1
ATOM 2087 N N . LYS A 1 268 ? 2.387 -9.051 -32.103 1.00 38.34 268 LYS A N 1
ATOM 2088 C CA . LYS A 1 268 ? 3.624 -9.270 -32.885 1.00 38.34 268 LYS A CA 1
ATOM 2089 C C . LYS A 1 268 ? 4.364 -7.986 -33.310 1.00 38.34 268 LYS A C 1
ATOM 2091 O O . LYS A 1 268 ? 5.083 -7.972 -34.304 1.00 38.34 268 LYS A O 1
ATOM 2096 N N . ILE A 1 269 ? 4.175 -6.887 -32.591 1.00 40.16 269 ILE A N 1
ATOM 2097 C CA . ILE A 1 269 ? 4.769 -5.571 -32.842 1.00 40.16 269 ILE A CA 1
ATOM 2098 C C . ILE A 1 269 ? 6.265 -5.560 -32.493 1.00 40.16 269 ILE A C 1
ATOM 2100 O O . ILE A 1 269 ? 7.033 -4.982 -33.255 1.00 40.16 269 ILE A O 1
ATOM 2104 N N . ALA A 1 270 ? 6.703 -6.222 -31.411 1.00 39.91 270 ALA A N 1
ATOM 2105 C CA . ALA A 1 270 ? 8.132 -6.320 -31.073 1.00 39.91 270 ALA A CA 1
ATOM 2106 C C . ALA A 1 270 ? 8.906 -7.100 -32.146 1.00 39.91 270 ALA A C 1
ATOM 2108 O O . ALA A 1 270 ? 9.932 -6.636 -32.637 1.00 39.91 270 ALA A O 1
ATOM 2109 N N . THR A 1 271 ? 8.352 -8.230 -32.594 1.00 43.28 271 THR A N 1
ATOM 2110 C CA . THR A 1 271 ? 8.892 -9.020 -33.708 1.00 43.28 271 THR A CA 1
ATOM 2111 C C . THR A 1 271 ? 8.937 -8.207 -35.002 1.00 43.28 271 THR A C 1
ATOM 2113 O O . THR A 1 271 ? 9.987 -8.138 -35.624 1.00 43.28 271 THR A O 1
ATOM 2116 N N . LYS A 1 272 ? 7.858 -7.498 -35.367 1.00 42.00 272 LYS A N 1
ATOM 2117 C CA . LYS A 1 272 ? 7.814 -6.647 -36.574 1.00 42.00 272 LYS A CA 1
ATOM 2118 C C . LYS A 1 272 ? 8.751 -5.441 -36.511 1.00 42.00 272 LYS A C 1
ATOM 2120 O O . LYS A 1 272 ? 9.281 -5.025 -37.537 1.00 42.00 272 LYS A O 1
ATOM 2125 N N . TYR A 1 273 ? 8.949 -4.857 -35.330 1.00 39.91 273 TYR A N 1
ATOM 2126 C CA . TYR A 1 273 ? 9.909 -3.774 -35.127 1.00 39.91 273 TYR A CA 1
ATOM 2127 C C . TYR A 1 273 ? 11.342 -4.286 -35.269 1.00 39.91 273 TYR A C 1
ATOM 2129 O O . TYR A 1 273 ? 12.120 -3.686 -36.004 1.00 39.91 273 TYR A O 1
ATOM 2137 N N . SER A 1 274 ? 11.669 -5.423 -34.651 1.00 43.78 274 SER A N 1
ATOM 2138 C CA . SER A 1 274 ? 12.967 -6.082 -34.816 1.00 43.78 274 SER A CA 1
ATOM 2139 C C . SER A 1 274 ? 13.200 -6.565 -36.249 1.00 43.78 274 SER A C 1
ATOM 2141 O O . SER A 1 274 ? 14.319 -6.455 -36.737 1.00 43.78 274 SER A O 1
ATOM 2143 N N . GLU A 1 275 ? 12.167 -7.020 -36.961 1.00 45.03 275 GLU A N 1
ATOM 2144 C CA . GLU A 1 275 ? 12.228 -7.336 -38.394 1.00 45.03 275 GLU A CA 1
ATOM 2145 C C . GLU A 1 275 ? 12.457 -6.078 -39.235 1.00 45.03 275 GLU A C 1
ATOM 2147 O O . GLU A 1 275 ? 13.299 -6.090 -40.119 1.00 45.03 275 GLU A O 1
ATOM 2152 N N . TYR A 1 276 ? 11.771 -4.964 -38.971 1.00 40.22 276 TYR A N 1
ATOM 2153 C CA . TYR A 1 276 ? 11.990 -3.714 -39.706 1.00 40.22 276 TYR A CA 1
ATOM 2154 C C . TYR A 1 276 ? 13.379 -3.123 -39.428 1.00 40.22 276 TYR A C 1
ATOM 2156 O O . TYR A 1 276 ? 14.064 -2.662 -40.342 1.00 40.22 276 TYR A O 1
ATOM 2164 N N . LEU A 1 277 ? 13.830 -3.176 -38.174 1.00 41.69 277 LEU A N 1
ATOM 2165 C CA . LEU A 1 277 ? 15.166 -2.741 -37.796 1.00 41.69 277 LEU A CA 1
ATOM 2166 C C . LEU A 1 277 ? 16.228 -3.625 -38.463 1.00 41.69 277 LEU A C 1
ATOM 2168 O O . LEU A 1 277 ? 17.147 -3.101 -39.071 1.00 41.69 277 LEU A O 1
ATOM 2172 N N . THR A 1 278 ? 16.069 -4.948 -38.429 1.00 43.91 278 THR A N 1
ATOM 2173 C CA . THR A 1 278 ? 17.041 -5.912 -38.974 1.00 43.91 278 THR A CA 1
ATOM 2174 C C . THR A 1 278 ? 17.015 -6.013 -40.499 1.00 43.91 278 THR A C 1
ATOM 2176 O O . THR A 1 278 ? 18.065 -6.197 -41.101 1.00 43.91 278 THR A O 1
ATOM 2179 N N . ASN A 1 279 ? 15.853 -5.862 -41.139 1.00 43.25 279 ASN A N 1
ATOM 2180 C CA . ASN A 1 279 ? 15.687 -6.096 -42.579 1.00 43.25 279 ASN A CA 1
ATOM 2181 C C . ASN A 1 279 ? 15.640 -4.806 -43.407 1.00 43.25 279 ASN A C 1
ATOM 2183 O O . ASN A 1 279 ? 15.777 -4.867 -44.625 1.00 43.25 279 ASN A O 1
ATOM 2187 N N . VAL A 1 280 ? 15.416 -3.646 -42.780 1.00 40.59 280 VAL A N 1
ATOM 2188 C CA . VAL A 1 280 ? 15.282 -2.366 -43.493 1.00 40.59 280 VAL A CA 1
ATOM 2189 C C . VAL A 1 280 ? 16.264 -1.337 -42.956 1.00 40.59 280 VAL A C 1
ATOM 2191 O O . VAL A 1 280 ? 17.054 -0.810 -43.730 1.00 40.59 280 VAL A O 1
ATOM 2194 N N . VAL A 1 281 ? 16.262 -1.058 -41.651 1.00 38.69 281 VAL A N 1
ATOM 2195 C CA . VAL A 1 281 ? 17.078 0.033 -41.087 1.00 38.69 281 VAL A CA 1
ATOM 2196 C C . VAL A 1 281 ? 18.554 -0.338 -41.035 1.00 38.69 281 VAL A C 1
ATOM 2198 O O . VAL A 1 281 ? 19.367 0.397 -41.580 1.00 38.69 281 VAL A O 1
ATOM 2201 N N . ASN A 1 282 ? 18.891 -1.478 -40.434 1.00 44.16 282 ASN A N 1
ATOM 2202 C CA . ASN A 1 282 ? 20.263 -1.939 -40.273 1.00 44.16 282 ASN A CA 1
ATOM 2203 C C . ASN A 1 282 ? 20.942 -2.172 -41.625 1.00 44.16 282 ASN A C 1
ATOM 2205 O O . ASN A 1 282 ? 21.995 -1.589 -41.807 1.00 44.16 282 ASN A O 1
ATOM 2209 N N . PRO A 1 283 ? 20.360 -2.868 -42.622 1.00 41.59 283 PRO A N 1
ATOM 2210 C CA . PRO A 1 283 ? 20.969 -2.976 -43.949 1.00 41.59 283 PRO A CA 1
ATOM 2211 C C . PRO A 1 283 ? 21.103 -1.607 -44.627 1.00 41.59 283 PRO A C 1
ATOM 2213 O O . PRO A 1 283 ? 22.102 -1.322 -45.278 1.00 41.59 283 PRO A O 1
ATOM 2216 N N . SER A 1 284 ? 20.147 -0.694 -44.420 1.00 37.62 284 SER A N 1
ATOM 2217 C CA . SER A 1 284 ? 20.274 0.674 -44.939 1.00 37.62 284 SER A CA 1
ATOM 2218 C C . SER A 1 284 ? 21.401 1.463 -44.266 1.00 37.62 284 SER A C 1
ATOM 2220 O O . SER A 1 284 ? 21.958 2.354 -44.888 1.00 37.62 284 SER A O 1
ATOM 2222 N N . THR A 1 285 ? 21.768 1.171 -43.019 1.00 37.69 285 THR A N 1
ATOM 2223 C CA . THR A 1 285 ? 22.845 1.878 -42.310 1.00 37.69 285 THR A CA 1
ATOM 2224 C C . THR A 1 285 ? 24.193 1.162 -42.365 1.00 37.69 285 THR A C 1
ATOM 2226 O O . THR A 1 285 ? 25.213 1.835 -42.313 1.00 37.69 285 THR A O 1
ATOM 2229 N N . THR A 1 286 ? 24.238 -0.163 -42.513 1.00 39.69 286 THR A N 1
ATOM 2230 C CA . THR A 1 286 ? 25.478 -0.951 -42.626 1.00 39.69 286 THR A CA 1
ATOM 2231 C C . THR A 1 286 ? 25.866 -1.282 -44.062 1.00 39.69 286 THR A C 1
ATOM 2233 O O . THR A 1 286 ? 27.020 -1.627 -44.290 1.00 39.69 286 THR A O 1
ATOM 2236 N N . THR A 1 287 ? 24.958 -1.158 -45.034 1.00 42.06 287 THR A N 1
ATOM 2237 C CA . THR A 1 287 ? 25.279 -1.302 -46.462 1.00 42.06 287 THR A CA 1
ATOM 2238 C C . THR A 1 287 ? 25.390 0.066 -47.127 1.00 42.06 287 THR A C 1
ATOM 2240 O O . THR A 1 287 ? 26.442 0.377 -47.654 1.00 42.06 287 THR A O 1
ATOM 2243 N N . VAL A 1 288 ? 24.390 0.951 -47.035 1.00 39.38 288 VAL A N 1
ATOM 2244 C CA . VAL A 1 288 ? 24.411 2.222 -47.800 1.00 39.38 288 VAL A CA 1
ATOM 2245 C C . VAL A 1 288 ? 25.461 3.213 -47.287 1.00 39.38 288 VAL A C 1
ATOM 2247 O O . VAL A 1 288 ? 26.024 3.952 -48.084 1.00 39.38 288 VAL A O 1
ATOM 2250 N N . ILE A 1 289 ? 25.751 3.241 -45.981 1.00 40.94 289 ILE A N 1
ATOM 2251 C CA . ILE A 1 289 ? 26.743 4.179 -45.427 1.00 40.94 289 ILE A CA 1
ATOM 2252 C C . ILE A 1 289 ? 28.178 3.746 -45.795 1.00 40.94 289 ILE A C 1
ATOM 2254 O O . ILE A 1 289 ? 28.884 4.573 -46.362 1.00 40.94 289 ILE A O 1
ATOM 2258 N N . PRO A 1 290 ? 28.601 2.477 -45.614 1.00 41.69 290 PRO A N 1
ATOM 2259 C CA . PRO A 1 290 ? 29.932 2.037 -46.053 1.00 41.69 290 PRO A CA 1
ATOM 2260 C C . PRO A 1 290 ? 30.105 1.946 -47.581 1.00 41.69 290 PRO A C 1
ATOM 2262 O O . PRO A 1 290 ? 31.217 2.099 -48.082 1.00 41.69 290 PRO A O 1
ATOM 2265 N N . ASP A 1 291 ? 29.028 1.729 -48.345 1.00 40.78 291 ASP A N 1
ATOM 2266 C CA . ASP A 1 291 ? 29.047 1.690 -49.823 1.00 40.78 291 ASP A CA 1
ATOM 2267 C C . ASP A 1 291 ? 29.155 3.104 -50.440 1.00 40.78 291 ASP A C 1
ATOM 2269 O O . ASP A 1 291 ? 29.584 3.266 -51.580 1.00 40.78 291 ASP A O 1
ATOM 2273 N N . LEU A 1 292 ? 28.849 4.151 -49.660 1.00 40.91 292 LEU A N 1
ATOM 2274 C CA . LEU A 1 292 ? 29.193 5.547 -49.969 1.00 40.91 292 LEU A CA 1
ATOM 2275 C C . LEU A 1 292 ? 30.643 5.904 -49.578 1.00 40.91 292 LEU A C 1
ATOM 2277 O O . LEU A 1 292 ? 31.163 6.908 -50.064 1.00 40.91 292 LEU A O 1
ATOM 2281 N N . GLU A 1 293 ? 31.289 5.099 -48.725 1.00 42.16 293 GLU A N 1
ATOM 2282 C CA . GLU A 1 293 ? 32.666 5.292 -48.238 1.00 42.16 293 GLU A CA 1
ATOM 2283 C C . GLU A 1 293 ? 33.729 4.567 -49.094 1.00 42.16 293 GLU A C 1
ATOM 2285 O O . GLU A 1 293 ? 34.889 4.983 -49.099 1.00 42.16 293 GLU A O 1
ATOM 2290 N N . LYS A 1 294 ? 33.376 3.505 -49.839 1.00 41.88 294 LYS A N 1
ATOM 2291 C CA . LYS A 1 294 ? 34.294 2.771 -50.737 1.00 41.88 294 LYS A CA 1
ATOM 2292 C C . LYS A 1 294 ? 34.089 3.147 -52.205 1.00 41.88 294 LYS A C 1
ATOM 2294 O O . LYS A 1 294 ? 32.961 3.292 -52.656 1.00 41.88 294 LYS A O 1
ATOM 2299 N N . ASN A 1 295 ? 35.204 3.272 -52.937 1.00 51.72 295 ASN A N 1
ATOM 2300 C CA . ASN A 1 295 ? 35.294 3.642 -54.357 1.00 51.72 295 ASN A CA 1
ATOM 2301 C C . ASN A 1 295 ? 34.049 3.251 -55.174 1.00 51.72 295 ASN A C 1
ATOM 2303 O O . ASN A 1 295 ? 33.799 2.081 -55.462 1.00 51.72 295 ASN A O 1
ATOM 2307 N N . GLN A 1 296 ? 33.287 4.281 -55.546 1.00 53.56 296 GLN A N 1
ATOM 2308 C CA . GLN A 1 296 ? 31.887 4.203 -55.967 1.00 53.56 296 GLN A CA 1
ATOM 2309 C C . GLN A 1 296 ? 31.640 3.391 -57.255 1.00 53.56 296 GLN A C 1
ATOM 2311 O O . GLN A 1 296 ? 30.509 2.967 -57.495 1.00 53.56 296 GLN A O 1
ATOM 2316 N N . GLU A 1 297 ? 32.673 3.127 -58.059 1.00 50.59 297 GLU A N 1
ATOM 2317 C CA . GLU A 1 297 ? 32.598 2.284 -59.266 1.00 50.59 297 GLU A CA 1
ATOM 2318 C C . GLU A 1 297 ? 32.414 0.792 -58.939 1.00 50.59 297 GLU A C 1
ATOM 2320 O O . GLU A 1 297 ? 31.839 0.046 -59.734 1.00 50.59 297 GLU A O 1
ATOM 2325 N N . GLU A 1 298 ? 32.832 0.351 -57.747 1.00 49.56 298 GLU A N 1
ATOM 2326 C CA . GLU A 1 298 ? 32.621 -1.025 -57.291 1.00 49.56 298 GLU A CA 1
ATOM 2327 C C . GLU A 1 298 ? 31.349 -1.214 -56.457 1.00 49.56 298 GLU A C 1
ATOM 2329 O O . GLU A 1 298 ? 31.022 -2.359 -56.131 1.00 49.56 298 GLU A O 1
ATOM 2334 N N . SER A 1 299 ? 30.614 -0.135 -56.164 1.00 50.34 299 SER A N 1
ATOM 2335 C CA . SER A 1 299 ? 29.384 -0.199 -55.369 1.00 50.34 299 SER A CA 1
ATOM 2336 C C . SER A 1 299 ? 28.320 -1.065 -56.043 1.00 50.34 299 SER A C 1
ATOM 2338 O O . SER A 1 299 ? 28.142 -1.059 -57.272 1.00 50.34 299 SER A O 1
ATOM 2340 N N . ASP A 1 300 ? 27.559 -1.791 -55.228 1.00 49.94 300 ASP A N 1
ATOM 2341 C CA . ASP A 1 300 ? 26.463 -2.620 -55.727 1.00 49.94 300 ASP A CA 1
ATOM 2342 C C . ASP A 1 300 ? 25.377 -1.747 -56.370 1.00 49.94 300 ASP A C 1
ATOM 2344 O O . ASP A 1 300 ? 24.763 -2.138 -57.367 1.00 49.94 300 ASP A O 1
ATOM 2348 N N . TYR A 1 301 ? 25.204 -0.510 -55.889 1.00 50.59 301 TYR A N 1
ATOM 2349 C CA . TYR A 1 301 ? 24.329 0.477 -56.521 1.00 50.59 301 TYR A CA 1
ATOM 2350 C C . TYR A 1 301 ? 24.769 0.827 -57.951 1.00 50.59 301 TYR A C 1
ATOM 2352 O O . TYR A 1 301 ? 23.928 0.828 -58.862 1.00 50.59 301 TYR A O 1
ATOM 2360 N N . TYR A 1 302 ? 26.066 1.087 -58.177 1.00 57.34 302 TYR A N 1
ATOM 2361 C CA . TYR A 1 302 ? 26.592 1.383 -59.512 1.00 57.34 302 TYR A CA 1
ATOM 2362 C C . TYR A 1 302 ? 26.369 0.197 -60.449 1.00 57.34 302 TYR A C 1
ATOM 2364 O O . TYR A 1 302 ? 25.776 0.361 -61.516 1.00 57.34 302 TYR A O 1
ATOM 2372 N N . LYS A 1 303 ? 26.747 -1.011 -60.018 1.00 55.62 303 LYS A N 1
ATOM 2373 C CA . LYS A 1 303 ? 26.635 -2.246 -60.811 1.00 55.62 303 LYS A CA 1
ATOM 2374 C C . LYS A 1 303 ? 25.186 -2.580 -61.168 1.00 55.62 303 LYS A C 1
ATOM 2376 O O . LYS A 1 303 ? 24.881 -2.854 -62.329 1.00 55.62 303 LYS A O 1
ATOM 2381 N N . VAL A 1 304 ? 24.266 -2.502 -60.205 1.00 55.94 304 VAL A N 1
ATOM 2382 C CA . VAL A 1 304 ? 22.838 -2.789 -60.428 1.00 55.94 304 VAL A CA 1
ATOM 2383 C C . VAL A 1 304 ? 22.211 -1.760 -61.365 1.00 55.94 304 VAL A C 1
ATOM 2385 O O . VAL A 1 304 ? 21.452 -2.122 -62.268 1.00 55.94 304 VAL A O 1
ATOM 2388 N N . ARG A 1 305 ? 22.525 -0.470 -61.195 1.00 56.94 305 ARG A N 1
ATOM 2389 C CA . ARG A 1 305 ? 21.942 0.586 -62.030 1.00 56.94 305 ARG A CA 1
ATOM 2390 C C . ARG A 1 305 ? 22.534 0.607 -63.436 1.00 56.94 305 ARG A C 1
ATOM 2392 O O . ARG A 1 305 ? 21.775 0.782 -64.389 1.00 56.94 305 ARG A O 1
ATOM 2399 N N . TYR A 1 306 ? 23.836 0.376 -63.562 1.00 67.50 306 TYR A N 1
ATOM 2400 C CA . TYR A 1 306 ? 24.520 0.181 -64.834 1.00 67.50 306 TYR A CA 1
ATOM 2401 C C . TYR A 1 306 ? 23.889 -0.980 -65.616 1.00 67.50 306 TYR A C 1
ATOM 2403 O O . TYR A 1 306 ? 23.394 -0.775 -66.724 1.00 67.50 306 TYR A O 1
ATOM 2411 N N . ASN A 1 307 ? 23.759 -2.159 -64.996 1.00 61.97 307 ASN A N 1
ATOM 2412 C CA . ASN A 1 307 ? 23.127 -3.329 -65.620 1.00 61.97 307 ASN A CA 1
ATOM 2413 C C . ASN A 1 307 ? 21.651 -3.087 -65.970 1.00 61.97 307 ASN A C 1
ATOM 2415 O O . ASN A 1 307 ? 21.172 -3.533 -67.014 1.00 61.97 307 ASN A O 1
ATOM 2419 N N . PHE A 1 308 ? 20.925 -2.328 -65.147 1.00 58.09 308 PHE A N 1
ATOM 2420 C CA . PHE A 1 308 ? 19.550 -1.932 -65.449 1.00 58.09 308 PHE A CA 1
ATOM 2421 C C . PHE A 1 308 ? 19.451 -1.031 -66.693 1.00 58.09 308 PHE A C 1
ATOM 2423 O O . PHE A 1 308 ? 18.529 -1.198 -67.490 1.00 58.09 308 PHE A O 1
ATOM 2430 N N . LEU A 1 309 ? 20.376 -0.081 -66.878 1.00 58.81 309 LEU A N 1
ATOM 2431 C CA . LEU A 1 309 ? 20.403 0.797 -68.058 1.00 58.81 309 LEU A CA 1
ATOM 2432 C C . LEU A 1 309 ? 20.737 0.009 -69.329 1.00 58.81 309 LEU A C 1
ATOM 2434 O O . LEU A 1 309 ? 20.062 0.176 -70.345 1.00 58.81 309 LEU A O 1
ATOM 2438 N N . ILE A 1 310 ? 21.691 -0.920 -69.237 1.00 75.06 310 ILE A N 1
ATOM 2439 C CA . ILE A 1 310 ? 22.017 -1.861 -70.316 1.00 75.06 310 ILE A CA 1
ATOM 2440 C C . ILE A 1 310 ? 20.790 -2.692 -70.708 1.00 75.06 310 ILE A C 1
ATOM 2442 O O . ILE A 1 310 ? 20.428 -2.760 -71.880 1.00 75.06 310 ILE A O 1
ATOM 2446 N N . THR A 1 311 ? 20.074 -3.245 -69.725 1.00 61.03 311 THR A N 1
ATOM 2447 C CA . THR A 1 311 ? 18.870 -4.066 -69.962 1.00 61.03 311 THR A CA 1
ATOM 2448 C C . THR A 1 311 ? 17.728 -3.267 -70.609 1.00 61.03 311 THR A C 1
ATOM 2450 O O . THR A 1 311 ? 16.848 -3.837 -71.249 1.00 61.03 311 THR A O 1
ATOM 2453 N N . ARG A 1 312 ? 17.732 -1.933 -70.481 1.00 65.19 312 ARG A N 1
ATOM 2454 C CA . ARG A 1 312 ? 16.767 -1.036 -71.139 1.00 65.19 312 ARG A CA 1
ATOM 2455 C C . ARG A 1 312 ? 17.237 -0.487 -72.489 1.00 65.19 312 ARG A C 1
ATOM 2457 O O . ARG A 1 312 ? 16.566 0.384 -73.039 1.00 65.19 312 ARG A O 1
ATOM 2464 N N . GLY A 1 313 ? 18.336 -1.009 -73.029 1.00 69.12 313 GLY A N 1
ATOM 2465 C CA . GLY A 1 313 ? 18.814 -0.698 -74.375 1.00 69.12 313 GLY A CA 1
ATOM 2466 C C . GLY A 1 313 ? 19.832 0.440 -74.454 1.00 69.12 313 GLY A C 1
ATOM 2467 O O . GLY A 1 313 ? 20.159 0.867 -75.557 1.00 69.12 313 GLY A O 1
ATOM 2468 N N . SER A 1 314 ? 20.347 0.943 -73.325 1.00 76.62 314 SER A N 1
ATOM 2469 C CA . SER A 1 314 ? 21.500 1.853 -73.346 1.00 76.62 314 SER A CA 1
ATOM 2470 C C . SER A 1 314 ? 22.768 1.089 -73.725 1.00 76.62 314 SER A C 1
ATOM 2472 O O . SER A 1 314 ? 22.987 -0.020 -73.241 1.00 76.62 314 SER A O 1
ATOM 2474 N N . THR A 1 315 ? 23.638 1.680 -74.548 1.00 87.12 315 THR A N 1
ATOM 2475 C CA . THR A 1 315 ? 24.956 1.077 -74.798 1.00 87.12 315 THR A CA 1
ATOM 2476 C C . THR A 1 315 ? 25.824 1.137 -73.532 1.00 87.12 315 THR A C 1
ATOM 2478 O O . THR A 1 315 ? 25.622 2.027 -72.698 1.00 87.12 315 THR A O 1
ATOM 2481 N N . PRO A 1 316 ? 26.825 0.249 -73.376 1.00 77.44 316 PRO A N 1
ATOM 2482 C CA . PRO A 1 316 ? 27.780 0.292 -72.261 1.00 77.44 316 PRO A CA 1
ATOM 2483 C C . PRO A 1 316 ? 28.387 1.673 -72.018 1.00 77.44 316 PRO A C 1
ATOM 2485 O O . PRO A 1 316 ? 28.509 2.105 -70.873 1.00 77.44 316 PRO A O 1
ATOM 2488 N N . THR A 1 317 ? 28.690 2.400 -73.094 1.00 78.50 317 THR A N 1
ATOM 2489 C CA . THR A 1 317 ? 29.217 3.764 -73.037 1.00 78.50 317 THR A CA 1
ATOM 2490 C C . THR A 1 317 ? 28.170 4.757 -72.539 1.00 78.50 317 THR A C 1
ATOM 2492 O O . THR A 1 317 ? 28.473 5.562 -71.670 1.00 78.50 317 THR A O 1
ATOM 2495 N N . GLN A 1 318 ? 26.922 4.682 -73.011 1.00 71.25 318 GLN A N 1
ATOM 2496 C CA . GLN A 1 318 ? 25.845 5.570 -72.551 1.00 71.25 318 GLN A CA 1
ATOM 2497 C C . GLN A 1 318 ? 25.480 5.328 -71.080 1.00 71.25 318 GLN A C 1
ATOM 2499 O O . GLN A 1 318 ? 25.274 6.283 -70.325 1.00 71.25 318 GLN A O 1
ATOM 2504 N N . ALA A 1 319 ? 25.431 4.060 -70.658 1.00 69.19 319 ALA A N 1
ATOM 2505 C CA . ALA A 1 319 ? 25.217 3.693 -69.264 1.00 69.19 319 ALA A CA 1
ATOM 2506 C C . ALA A 1 319 ? 26.373 4.199 -68.386 1.00 69.19 319 ALA A C 1
ATOM 2508 O O . ALA A 1 319 ? 26.115 4.825 -67.361 1.00 69.19 319 ALA A O 1
ATOM 2509 N N . ALA A 1 320 ? 27.627 4.036 -68.826 1.00 69.50 320 ALA A N 1
ATOM 2510 C CA . ALA A 1 320 ? 28.802 4.544 -68.115 1.00 69.50 320 ALA A CA 1
ATOM 2511 C C . ALA A 1 320 ? 28.803 6.076 -68.022 1.00 69.50 320 ALA A C 1
ATOM 2513 O O . ALA A 1 320 ? 28.981 6.614 -66.938 1.00 69.50 320 ALA A O 1
ATOM 2514 N N . THR A 1 321 ? 28.538 6.803 -69.112 1.00 72.19 321 THR A N 1
ATOM 2515 C CA . THR A 1 321 ? 28.474 8.276 -69.104 1.00 72.19 321 THR A CA 1
ATOM 2516 C C . THR A 1 321 ? 27.379 8.797 -68.172 1.00 72.19 321 THR A C 1
ATOM 2518 O O . THR A 1 321 ? 27.616 9.737 -67.415 1.00 72.19 321 THR A O 1
ATOM 2521 N N . THR A 1 322 ? 26.204 8.159 -68.168 1.00 64.00 322 THR A N 1
ATOM 2522 C CA . THR A 1 322 ? 25.100 8.515 -67.258 1.00 64.00 322 THR A CA 1
ATOM 2523 C C . THR A 1 322 ? 25.479 8.278 -65.799 1.00 64.00 322 THR A C 1
ATOM 2525 O O . THR A 1 322 ? 25.203 9.115 -64.943 1.00 64.00 322 THR A O 1
ATOM 2528 N N . MET A 1 323 ? 26.131 7.151 -65.512 1.00 64.25 323 MET A N 1
ATOM 2529 C CA . MET A 1 323 ? 26.550 6.819 -64.155 1.00 64.25 323 MET A CA 1
ATOM 2530 C C . MET A 1 323 ? 27.718 7.701 -63.684 1.00 64.25 323 MET A C 1
ATOM 2532 O O . MET A 1 323 ? 27.694 8.188 -62.560 1.00 64.25 323 MET A O 1
ATOM 2536 N N . ASN A 1 324 ? 28.679 8.013 -64.555 1.00 61.69 324 ASN A N 1
ATOM 2537 C CA . ASN A 1 324 ? 29.841 8.850 -64.241 1.00 61.69 324 ASN A CA 1
ATOM 2538 C C . ASN A 1 324 ? 29.471 10.331 -64.047 1.00 61.69 324 ASN A C 1
ATOM 2540 O O . ASN A 1 324 ? 30.089 11.013 -63.233 1.00 61.69 324 ASN A O 1
ATOM 2544 N N . GLY A 1 325 ? 28.428 10.825 -64.725 1.00 57.47 325 GLY A N 1
ATOM 2545 C CA . GLY A 1 325 ? 27.885 12.168 -64.490 1.00 57.47 325 GLY A CA 1
ATOM 2546 C C . GLY A 1 325 ? 27.303 12.361 -63.083 1.00 57.47 325 GLY A C 1
ATOM 2547 O O . GLY A 1 325 ? 27.337 13.469 -62.563 1.00 57.47 325 GLY A O 1
ATOM 2548 N N . ILE A 1 326 ? 26.825 11.284 -62.451 1.00 50.31 326 ILE A N 1
ATOM 2549 C CA . ILE A 1 326 ? 26.303 11.285 -61.073 1.00 50.31 326 ILE A CA 1
ATOM 2550 C C . ILE A 1 326 ? 27.444 11.170 -60.042 1.00 50.31 326 ILE A C 1
ATOM 2552 O O . ILE A 1 326 ? 27.317 11.675 -58.931 1.00 50.31 326 ILE A O 1
ATOM 2556 N N . LEU A 1 327 ? 28.566 10.538 -60.408 1.00 49.84 327 LEU A N 1
ATOM 2557 C CA . LEU A 1 327 ? 29.739 10.358 -59.540 1.00 49.84 327 LEU A CA 1
ATOM 2558 C C . LEU A 1 327 ? 30.619 11.615 -59.424 1.00 49.84 327 LEU A C 1
ATOM 2560 O O . LEU A 1 327 ? 31.248 11.849 -58.393 1.00 49.84 327 LEU A O 1
ATOM 2564 N N . ASN A 1 328 ? 30.675 12.446 -60.468 1.00 47.59 328 ASN A N 1
ATOM 2565 C CA . ASN A 1 328 ? 31.582 13.599 -60.515 1.00 47.59 328 ASN A CA 1
ATOM 2566 C C . ASN A 1 328 ? 31.239 14.733 -59.525 1.00 47.59 328 ASN A C 1
ATOM 2568 O O . ASN A 1 328 ? 32.089 15.584 -59.279 1.00 47.59 328 ASN A O 1
ATOM 2572 N N . THR A 1 329 ? 30.051 14.740 -58.914 1.00 47.59 329 THR A N 1
ATOM 2573 C CA . THR A 1 329 ? 29.634 15.726 -57.897 1.00 47.59 329 THR A CA 1
ATOM 2574 C C . THR A 1 329 ? 30.110 15.398 -56.475 1.00 47.59 329 THR A C 1
ATOM 2576 O O . THR A 1 329 ? 29.965 16.229 -55.585 1.00 47.59 329 THR A O 1
ATOM 2579 N N . ILE A 1 330 ? 30.670 14.204 -56.231 1.00 45.69 330 ILE A N 1
ATOM 2580 C CA . ILE A 1 330 ? 30.967 13.686 -54.879 1.00 45.69 330 ILE A CA 1
ATOM 2581 C C . ILE A 1 330 ? 32.387 13.088 -54.829 1.00 45.69 330 ILE A C 1
ATOM 2583 O O . ILE A 1 330 ? 32.597 11.987 -54.329 1.00 45.69 330 ILE A O 1
ATOM 2587 N N . ARG A 1 331 ? 33.382 13.769 -55.416 1.00 42.34 331 ARG A N 1
ATOM 2588 C CA . ARG A 1 331 ? 34.743 13.213 -55.567 1.00 42.34 331 ARG A CA 1
ATOM 2589 C C . ARG A 1 331 ? 35.754 13.599 -54.484 1.00 42.34 331 ARG A C 1
ATOM 2591 O O . ARG A 1 331 ? 36.822 12.999 -54.460 1.00 42.34 331 ARG A O 1
ATOM 2598 N N . ASP A 1 332 ? 35.451 14.548 -53.600 1.00 47.44 332 ASP A N 1
ATOM 2599 C CA . ASP A 1 332 ? 36.382 14.967 -52.545 1.00 47.44 332 ASP A CA 1
ATOM 2600 C C . ASP A 1 332 ? 35.919 14.498 -51.146 1.00 47.44 332 ASP A C 1
ATOM 2602 O O . ASP A 1 332 ? 34.910 14.996 -50.632 1.00 47.44 332 ASP A O 1
ATOM 2606 N N . PRO A 1 333 ? 36.642 13.556 -50.505 1.00 42.56 333 PRO A N 1
ATOM 2607 C CA . PRO A 1 333 ? 36.358 13.101 -49.145 1.00 42.56 333 PRO A CA 1
ATOM 2608 C C . PRO A 1 333 ? 36.340 14.238 -48.115 1.00 42.56 333 PRO A C 1
ATOM 2610 O O . PRO A 1 333 ? 35.568 14.174 -47.157 1.00 42.56 333 PRO A O 1
ATOM 2613 N N . GLN A 1 334 ? 37.145 15.289 -48.317 1.00 44.56 334 GLN A N 1
ATOM 2614 C CA . GLN A 1 334 ? 37.197 16.451 -47.429 1.00 44.56 334 GLN A CA 1
ATOM 2615 C C . GLN A 1 334 ? 35.875 17.229 -47.486 1.00 44.56 334 GLN A C 1
ATOM 2617 O O . GLN A 1 334 ? 35.260 17.487 -46.453 1.00 44.56 334 GLN A O 1
ATOM 2622 N N . THR A 1 335 ? 35.366 17.474 -48.695 1.00 48.19 335 THR A N 1
ATOM 2623 C CA . THR A 1 335 ? 34.055 18.095 -48.932 1.00 48.19 335 THR A CA 1
ATOM 2624 C C . THR A 1 335 ? 32.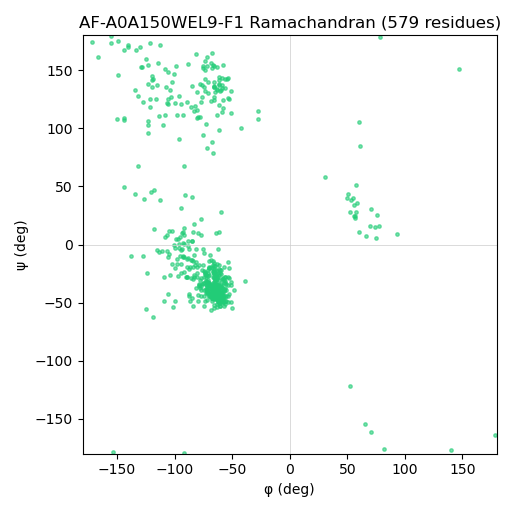905 17.292 -48.297 1.00 48.19 335 THR A C 1
ATOM 2626 O O . THR A 1 335 ? 31.968 17.873 -47.752 1.00 48.19 335 THR A O 1
ATOM 2629 N N . VAL A 1 336 ? 32.968 15.954 -48.291 1.00 41.75 336 VAL A N 1
ATOM 2630 C CA . VAL A 1 336 ? 31.950 15.099 -47.641 1.00 41.75 336 VAL A CA 1
ATOM 2631 C C . VAL A 1 336 ? 32.022 15.187 -46.112 1.00 41.75 336 VAL A C 1
ATOM 2633 O O . VAL A 1 336 ? 30.987 15.295 -45.451 1.00 41.75 336 VAL A O 1
ATOM 2636 N N . VAL A 1 337 ? 33.227 15.190 -45.536 1.00 46.22 337 VAL A N 1
ATOM 2637 C CA . VAL A 1 337 ? 33.429 15.391 -44.090 1.00 46.22 337 VAL A CA 1
ATOM 2638 C C . VAL A 1 337 ? 32.938 16.775 -43.658 1.00 46.22 337 VAL A C 1
ATOM 2640 O O . VAL A 1 337 ? 32.253 16.892 -42.638 1.00 46.22 337 VAL A O 1
ATOM 2643 N N . GLU A 1 338 ? 33.212 17.807 -44.454 1.00 49.94 338 GLU A N 1
ATOM 2644 C CA . GLU A 1 338 ? 32.771 19.184 -44.217 1.00 49.94 338 GLU A CA 1
ATOM 2645 C C . GLU A 1 338 ? 31.248 19.332 -44.336 1.00 49.94 338 GLU A C 1
ATOM 2647 O O . GLU A 1 338 ? 30.626 19.939 -43.465 1.00 49.94 338 GLU A O 1
ATOM 2652 N N . LEU A 1 339 ? 30.616 18.692 -45.323 1.00 45.09 339 LEU A N 1
ATOM 2653 C CA . LEU A 1 339 ? 29.156 18.660 -45.474 1.00 45.09 339 LEU A CA 1
ATOM 2654 C C . LEU A 1 339 ? 28.457 17.919 -44.326 1.00 45.09 339 LEU A C 1
ATOM 2656 O O . LEU A 1 339 ? 27.397 18.344 -43.860 1.00 45.09 339 LEU A O 1
ATOM 2660 N N . ILE A 1 340 ? 29.048 16.831 -43.823 1.00 45.47 340 ILE A N 1
ATOM 2661 C CA . ILE A 1 340 ? 28.522 16.098 -42.662 1.00 45.47 340 ILE A CA 1
ATOM 2662 C C . ILE A 1 340 ? 28.681 16.924 -41.379 1.00 45.47 340 ILE A C 1
ATOM 2664 O O . ILE A 1 340 ? 27.775 16.935 -40.536 1.00 45.47 340 ILE A O 1
ATOM 2668 N N . ALA A 1 341 ? 29.808 17.618 -41.216 1.00 48.62 341 ALA A N 1
ATOM 2669 C CA . ALA A 1 341 ? 30.041 18.511 -40.087 1.00 48.62 341 ALA A CA 1
ATOM 2670 C C . ALA A 1 341 ? 29.076 19.711 -40.108 1.00 48.62 341 ALA A C 1
ATOM 2672 O O . ALA A 1 341 ? 28.453 20.009 -39.086 1.00 48.62 341 ALA A O 1
ATOM 2673 N N . ASP A 1 342 ? 28.872 20.326 -41.274 1.00 49.19 342 ASP A N 1
ATOM 2674 C CA . ASP A 1 342 ? 27.938 21.434 -41.495 1.00 49.19 342 ASP A CA 1
ATOM 2675 C C . ASP A 1 342 ? 26.477 21.015 -41.250 1.00 49.19 342 ASP A C 1
ATOM 2677 O O . ASP A 1 342 ? 25.741 21.689 -40.525 1.00 49.19 342 ASP A O 1
ATOM 2681 N N . TYR A 1 343 ? 26.068 19.839 -41.737 1.00 43.50 343 TYR A N 1
ATOM 2682 C CA . TYR A 1 343 ? 24.748 19.264 -41.458 1.00 43.50 343 TYR A CA 1
ATOM 2683 C C . TYR A 1 343 ? 24.511 19.046 -39.956 1.00 43.50 343 TYR A C 1
ATOM 2685 O O . TYR A 1 343 ? 23.456 19.404 -39.423 1.00 43.50 343 TYR A O 1
ATOM 2693 N N . ARG A 1 344 ? 25.497 18.488 -39.240 1.00 46.31 344 ARG A N 1
ATOM 2694 C CA . ARG A 1 344 ? 25.406 18.270 -37.785 1.00 46.31 344 ARG A CA 1
ATOM 2695 C C . ARG A 1 344 ? 25.334 19.594 -37.021 1.00 46.31 344 ARG A C 1
ATOM 2697 O O . ARG A 1 344 ? 24.540 19.702 -36.084 1.00 46.31 344 ARG A O 1
ATOM 2704 N N . ALA A 1 345 ? 26.107 20.597 -37.433 1.00 47.78 345 ALA A N 1
ATOM 2705 C CA . ALA A 1 345 ? 26.105 21.925 -36.825 1.00 47.78 345 ALA A CA 1
ATOM 2706 C C . ALA A 1 345 ? 24.765 22.655 -37.033 1.00 47.78 345 ALA A C 1
ATOM 2708 O O . ALA A 1 345 ? 24.179 23.155 -36.069 1.00 47.78 345 ALA A O 1
ATOM 2709 N N . LYS A 1 346 ? 24.216 22.636 -38.255 1.00 49.59 346 LYS A N 1
ATOM 2710 C CA . LYS A 1 346 ? 22.912 23.241 -38.581 1.00 49.59 346 LYS A CA 1
ATOM 2711 C C . LYS A 1 346 ? 21.750 22.529 -37.884 1.00 49.59 346 LYS A C 1
ATOM 2713 O O . LYS A 1 346 ? 20.898 23.191 -37.297 1.00 49.59 346 LYS A O 1
ATOM 2718 N N . LYS A 1 347 ? 21.778 21.191 -37.800 1.00 45.59 347 LYS A N 1
ATOM 2719 C CA . LYS A 1 347 ? 20.818 20.400 -37.002 1.00 45.59 347 LYS A CA 1
ATOM 2720 C C . LYS A 1 347 ? 20.789 20.842 -35.537 1.00 45.59 347 LYS A C 1
ATOM 2722 O O . LYS A 1 347 ? 19.715 20.988 -34.952 1.00 45.59 347 LYS A O 1
ATOM 2727 N N . GLN A 1 348 ? 21.956 21.061 -34.937 1.00 45.16 348 GLN A N 1
ATOM 2728 C CA . GLN A 1 348 ? 22.062 21.486 -33.542 1.00 45.16 348 GLN A CA 1
ATOM 2729 C C . GLN A 1 348 ? 21.551 22.926 -33.334 1.00 45.16 348 GLN A C 1
ATOM 2731 O O . GLN A 1 348 ? 20.886 23.207 -32.330 1.00 45.16 348 GLN A O 1
ATOM 2736 N N . ALA A 1 349 ? 21.806 23.822 -34.293 1.00 48.59 349 ALA A N 1
ATOM 2737 C CA . ALA A 1 349 ? 21.318 25.201 -34.280 1.00 48.59 349 ALA A CA 1
ATOM 2738 C C . ALA A 1 349 ? 19.785 25.273 -34.414 1.00 48.59 349 ALA A C 1
ATOM 2740 O O . ALA A 1 349 ? 19.120 25.904 -33.589 1.00 48.59 349 ALA A O 1
ATOM 2741 N N . ASP A 1 350 ? 19.202 24.532 -35.357 1.00 45.97 350 ASP A N 1
ATOM 2742 C CA . ASP A 1 350 ? 17.752 24.500 -35.590 1.00 45.97 350 ASP A CA 1
ATOM 2743 C C . ASP A 1 350 ? 16.982 23.883 -34.416 1.00 45.97 350 ASP A C 1
ATOM 2745 O O . ASP A 1 350 ? 15.900 24.344 -34.041 1.00 45.97 350 ASP A O 1
ATOM 2749 N N . LEU A 1 351 ? 17.552 22.859 -33.771 1.00 44.38 351 LEU A N 1
ATOM 2750 C CA . LEU A 1 351 ? 16.994 22.286 -32.543 1.00 44.38 351 LEU A CA 1
ATOM 2751 C C . LEU A 1 351 ? 16.991 23.292 -31.387 1.00 44.38 351 LEU A C 1
ATOM 2753 O O . LEU A 1 351 ? 16.082 23.266 -30.555 1.00 44.38 351 LEU A O 1
ATOM 2757 N N . THR A 1 352 ? 17.980 24.180 -31.335 1.00 46.91 352 THR A N 1
ATOM 2758 C CA . THR A 1 352 ? 18.090 25.215 -30.301 1.00 46.91 352 THR A CA 1
ATOM 2759 C C . THR A 1 352 ? 17.074 26.334 -30.535 1.00 46.91 352 THR A C 1
ATOM 2761 O O . THR A 1 352 ? 16.347 26.697 -29.610 1.00 46.91 352 THR A O 1
ATOM 2764 N N . ILE A 1 353 ? 16.920 26.794 -31.781 1.00 50.38 353 ILE A N 1
ATOM 2765 C CA . ILE A 1 353 ? 15.883 27.762 -32.178 1.00 50.38 353 ILE A CA 1
ATOM 2766 C C . ILE A 1 353 ? 14.484 27.211 -31.869 1.00 50.38 353 ILE A C 1
ATOM 2768 O O . ILE A 1 353 ? 13.661 27.897 -31.262 1.00 50.38 353 ILE A O 1
ATOM 2772 N N . PHE A 1 354 ? 14.228 25.944 -32.206 1.00 40.44 354 PHE A N 1
ATOM 2773 C CA . PHE A 1 354 ? 12.957 25.284 -31.909 1.00 40.44 354 PHE A CA 1
ATOM 2774 C C . PHE A 1 354 ? 12.677 25.205 -30.401 1.00 40.44 354 PHE A C 1
ATOM 2776 O O . PHE A 1 354 ? 11.574 25.522 -29.962 1.00 40.44 354 PHE A O 1
ATOM 2783 N N . ARG A 1 355 ? 13.666 24.818 -29.581 1.00 46.88 355 ARG A N 1
ATOM 2784 C CA . ARG A 1 355 ? 13.508 24.747 -28.115 1.00 46.88 355 ARG A CA 1
ATOM 2785 C C . ARG A 1 355 ? 13.170 26.103 -27.497 1.00 46.88 355 ARG A C 1
ATOM 2787 O O . ARG A 1 355 ? 12.360 26.139 -26.574 1.00 46.88 355 ARG A O 1
ATOM 2794 N N . ASN A 1 356 ? 13.743 27.179 -28.029 1.00 48.84 356 ASN A N 1
ATOM 2795 C CA . ASN A 1 356 ? 13.526 28.538 -27.536 1.00 48.84 356 ASN A CA 1
ATOM 2796 C C . ASN A 1 356 ? 12.167 29.105 -27.974 1.00 48.84 356 ASN A C 1
ATOM 2798 O O . ASN A 1 356 ? 11.501 29.779 -27.193 1.00 48.84 356 ASN A O 1
ATOM 2802 N N . ASN A 1 357 ? 11.713 28.773 -29.186 1.00 44.03 357 ASN A N 1
ATOM 2803 C CA . ASN A 1 357 ? 10.504 29.355 -29.775 1.00 44.03 357 ASN A CA 1
ATOM 2804 C C . ASN A 1 357 ? 9.251 28.475 -29.658 1.00 44.03 357 ASN A C 1
ATOM 2806 O O . ASN A 1 357 ? 8.166 28.918 -30.029 1.00 44.03 357 ASN A O 1
ATOM 2810 N N . ARG A 1 358 ? 9.350 27.253 -29.110 1.00 43.28 358 ARG A N 1
ATOM 2811 C CA . ARG A 1 358 ? 8.225 26.296 -29.030 1.00 43.28 358 ARG A CA 1
ATOM 2812 C C . ARG A 1 358 ? 6.979 26.807 -28.301 1.00 43.28 358 ARG A C 1
ATOM 2814 O O . ARG A 1 358 ? 5.918 26.230 -28.494 1.00 43.28 358 ARG A O 1
ATOM 2821 N N . ASN A 1 359 ? 7.100 27.846 -27.474 1.00 42.84 359 ASN A N 1
ATOM 2822 C CA . ASN A 1 359 ? 5.988 28.448 -26.731 1.00 42.84 359 ASN A CA 1
ATOM 2823 C C . ASN A 1 359 ? 5.462 29.746 -27.379 1.00 42.84 359 ASN A C 1
ATOM 2825 O O . ASN A 1 359 ? 4.543 30.362 -26.849 1.00 42.84 359 ASN A O 1
ATOM 2829 N N . ASN A 1 360 ? 6.043 30.186 -28.501 1.00 54.12 360 ASN A N 1
ATOM 2830 C CA . ASN A 1 360 ? 5.617 31.383 -29.219 1.00 54.12 360 ASN A CA 1
ATOM 2831 C C . ASN A 1 360 ? 4.476 31.035 -30.193 1.00 54.12 360 ASN A C 1
ATOM 2833 O O . ASN A 1 360 ? 4.654 30.236 -31.112 1.00 54.12 360 ASN A O 1
ATOM 2837 N N . ALA A 1 361 ? 3.306 31.645 -29.995 1.00 46.22 361 ALA A N 1
ATOM 2838 C CA . ALA A 1 361 ? 2.092 31.339 -30.755 1.00 46.22 361 ALA A CA 1
ATOM 2839 C C . ALA A 1 361 ? 2.204 31.666 -32.257 1.00 46.22 361 ALA A C 1
ATOM 2841 O O . ALA A 1 361 ? 1.689 30.919 -33.090 1.00 46.22 361 ALA A O 1
ATOM 2842 N N . GLN A 1 362 ? 2.922 32.736 -32.615 1.00 51.53 362 GLN A N 1
ATOM 2843 C CA . GLN A 1 362 ? 3.167 33.114 -34.010 1.00 51.53 362 GLN A CA 1
ATOM 2844 C C . GLN A 1 362 ? 4.065 32.075 -34.694 1.00 51.53 362 GLN A C 1
ATOM 2846 O O . GLN A 1 362 ? 3.758 31.589 -35.779 1.00 51.53 362 GLN A O 1
ATOM 2851 N N . TYR A 1 363 ? 5.128 31.656 -33.998 1.00 46.03 363 TYR A N 1
ATOM 2852 C CA . TYR A 1 363 ? 6.049 30.627 -34.473 1.00 46.03 363 TYR A CA 1
ATOM 2853 C C . TYR A 1 363 ? 5.343 29.280 -34.675 1.00 46.03 363 TYR A C 1
ATOM 2855 O O . TYR A 1 363 ? 5.558 28.619 -35.687 1.00 46.03 363 TYR A O 1
ATOM 2863 N N . GLN A 1 364 ? 4.453 28.889 -33.758 1.00 45.81 364 GLN A N 1
ATOM 2864 C CA . GLN A 1 364 ? 3.628 27.688 -33.914 1.00 45.81 364 GLN A CA 1
ATOM 2865 C C . GLN A 1 364 ? 2.723 27.777 -35.152 1.00 45.81 364 GLN A C 1
ATOM 2867 O O . GLN A 1 364 ? 2.679 26.835 -35.944 1.00 45.81 364 GLN A O 1
ATOM 2872 N N . ALA A 1 365 ? 2.045 28.910 -35.357 1.00 52.25 365 ALA A N 1
ATOM 2873 C CA . ALA A 1 365 ? 1.144 29.112 -36.489 1.00 52.25 365 ALA A CA 1
ATOM 2874 C C . ALA A 1 365 ? 1.877 29.091 -37.844 1.00 52.25 365 ALA A C 1
ATOM 2876 O O . ALA A 1 365 ? 1.405 28.465 -38.796 1.00 52.25 365 ALA A O 1
ATOM 2877 N N . ASP A 1 366 ? 3.042 29.731 -37.934 1.00 53.31 366 ASP A N 1
ATOM 2878 C CA . ASP A 1 366 ? 3.845 29.769 -39.160 1.00 53.31 366 ASP A CA 1
ATOM 2879 C C . ASP A 1 366 ? 4.515 28.413 -39.449 1.00 53.31 366 ASP A C 1
ATOM 2881 O O . ASP A 1 366 ? 4.588 27.978 -40.604 1.00 53.31 366 ASP A O 1
ATOM 2885 N N . TYR A 1 367 ? 4.924 27.686 -38.405 1.00 48.62 367 TYR A N 1
ATOM 2886 C CA . TYR A 1 367 ? 5.498 26.343 -38.519 1.00 48.62 367 TYR A CA 1
ATOM 2887 C C . TYR A 1 367 ? 4.467 25.308 -39.002 1.00 48.62 367 TYR A C 1
ATOM 2889 O O . TYR A 1 367 ? 4.741 24.532 -39.922 1.00 48.62 367 TYR A O 1
ATOM 2897 N N . VAL A 1 368 ? 3.249 25.342 -38.448 1.00 49.00 368 VAL A N 1
ATOM 2898 C CA . VAL A 1 368 ? 2.113 24.514 -38.893 1.00 49.00 368 VAL A CA 1
ATOM 2899 C C . VAL A 1 368 ? 1.765 24.815 -40.354 1.00 49.00 368 VAL A C 1
ATOM 2901 O O . VAL A 1 368 ? 1.640 23.892 -41.161 1.00 49.00 368 VAL A O 1
ATOM 2904 N N . ARG A 1 369 ? 1.678 26.101 -40.726 1.00 54.44 369 ARG A N 1
ATOM 2905 C CA . ARG A 1 369 ? 1.360 26.540 -42.097 1.00 54.44 369 ARG A CA 1
ATOM 2906 C C . ARG A 1 369 ? 2.379 26.032 -43.119 1.00 54.44 369 ARG A C 1
ATOM 2908 O O . ARG A 1 369 ? 1.996 25.515 -44.166 1.00 54.44 369 ARG A O 1
ATOM 2915 N N . THR A 1 370 ? 3.665 26.136 -42.795 1.00 52.88 370 THR A N 1
ATOM 2916 C CA . THR A 1 370 ? 4.766 25.714 -43.674 1.00 52.88 370 THR A CA 1
ATOM 2917 C C . THR A 1 370 ? 4.778 24.199 -43.883 1.00 52.88 370 THR A C 1
ATOM 2919 O O . THR A 1 370 ? 4.895 23.722 -45.011 1.00 52.88 370 THR A O 1
ATOM 2922 N N . CYS A 1 371 ? 4.585 23.421 -42.815 1.00 51.00 371 CYS A N 1
ATOM 2923 C CA . CYS A 1 371 ? 4.506 21.965 -42.919 1.00 51.00 371 CYS A CA 1
ATOM 2924 C C . CYS A 1 371 ? 3.282 21.505 -43.746 1.00 51.00 371 CYS A C 1
ATOM 2926 O O . CYS A 1 371 ? 3.388 20.581 -44.554 1.00 51.00 371 CYS A O 1
ATOM 2928 N N . LEU A 1 372 ? 2.132 22.173 -43.609 1.00 49.41 372 LEU A N 1
ATOM 2929 C CA . LEU A 1 372 ? 0.925 21.849 -44.378 1.00 49.41 372 LEU A CA 1
ATOM 2930 C C . LEU A 1 372 ? 1.044 22.184 -45.868 1.00 49.41 372 LEU A C 1
ATOM 2932 O O . LEU A 1 372 ? 0.571 21.408 -46.701 1.00 49.41 372 LEU A O 1
ATOM 2936 N N . ALA A 1 373 ? 1.724 23.281 -46.214 1.00 53.56 373 ALA A N 1
ATOM 2937 C CA . ALA A 1 373 ? 2.003 23.645 -47.603 1.00 53.56 373 ALA A CA 1
ATOM 2938 C C . ALA A 1 373 ? 2.823 22.562 -48.333 1.00 53.56 373 ALA A C 1
ATOM 2940 O O . ALA A 1 373 ? 2.549 22.250 -49.492 1.00 53.56 373 ALA A O 1
ATOM 2941 N N . HIS A 1 374 ? 3.762 21.910 -47.638 1.00 47.47 374 HIS A N 1
ATOM 2942 C CA . HIS A 1 374 ? 4.568 20.818 -48.195 1.00 47.47 374 HIS A CA 1
ATOM 2943 C C . HIS A 1 374 ? 3.795 19.515 -48.457 1.00 47.47 374 HIS A C 1
ATOM 2945 O O . HIS A 1 374 ? 4.243 18.692 -49.255 1.00 47.47 374 HIS A O 1
ATOM 2951 N N . LEU A 1 375 ? 2.635 19.315 -47.824 1.00 46.84 375 LEU A N 1
ATOM 2952 C CA . LEU A 1 375 ? 1.801 18.118 -47.999 1.00 46.84 375 LEU A CA 1
ATOM 2953 C C . LEU A 1 375 ? 0.740 18.268 -49.105 1.00 46.84 375 LEU A C 1
ATOM 2955 O O . LEU A 1 375 ? -0.000 17.319 -49.370 1.00 46.84 375 LEU A O 1
ATOM 2959 N N . GLY A 1 376 ? 0.701 19.423 -49.778 1.00 47.28 376 GLY A N 1
ATOM 2960 C CA . GLY A 1 376 ? 0.032 19.604 -51.066 1.00 47.28 376 GLY A CA 1
ATOM 2961 C C . GLY A 1 376 ? -1.491 19.743 -51.039 1.00 47.28 376 GLY A C 1
ATOM 2962 O O . GLY A 1 376 ? -2.107 19.596 -52.090 1.00 47.28 376 GLY A O 1
ATOM 2963 N N . ASN A 1 377 ? -2.130 20.018 -49.895 1.00 51.22 377 ASN A N 1
ATOM 2964 C CA . ASN A 1 377 ? -3.565 20.322 -49.893 1.00 51.22 377 ASN A CA 1
ATOM 2965 C C . ASN A 1 377 ? -3.956 21.274 -48.752 1.00 51.22 377 ASN A C 1
ATOM 2967 O O . ASN A 1 377 ? -3.954 20.895 -47.582 1.00 51.22 377 ASN A O 1
ATOM 2971 N N . THR A 1 378 ? -4.270 22.524 -49.095 1.00 46.22 378 THR A N 1
ATOM 2972 C CA . THR A 1 378 ? -4.601 23.601 -48.146 1.00 46.22 378 THR A CA 1
ATOM 2973 C C . THR A 1 378 ? -6.092 23.672 -47.799 1.00 46.22 378 THR A C 1
ATOM 2975 O O . THR A 1 378 ? -6.449 24.299 -46.805 1.00 46.22 378 THR A O 1
ATOM 2978 N N . ALA A 1 379 ? -6.964 22.978 -48.540 1.00 52.34 379 ALA A N 1
ATOM 2979 C CA . ALA A 1 379 ? -8.416 22.948 -48.320 1.00 52.34 379 ALA A CA 1
ATOM 2980 C C . ALA A 1 379 ? -8.854 21.798 -47.388 1.00 52.34 379 ALA A C 1
ATOM 2982 O O . ALA A 1 379 ? -9.810 21.074 -47.659 1.00 52.34 379 ALA A O 1
ATOM 2983 N N . LEU A 1 380 ? -8.112 21.582 -46.303 1.00 56.38 380 LEU A N 1
ATOM 2984 C CA . LEU A 1 380 ? -8.391 20.536 -45.318 1.00 56.38 380 LEU A CA 1
ATOM 2985 C C . LEU A 1 380 ? -9.080 21.136 -44.089 1.00 56.38 380 LEU A C 1
ATOM 2987 O O . LEU A 1 380 ? -8.795 22.268 -43.704 1.00 56.38 380 LEU A O 1
ATOM 2991 N N . THR A 1 381 ? -9.973 20.378 -43.453 1.00 56.69 381 THR A N 1
ATOM 2992 C CA . THR A 1 381 ? -10.592 20.797 -42.188 1.00 56.69 381 THR A CA 1
ATOM 2993 C C . THR A 1 381 ? -9.523 20.923 -41.099 1.00 56.69 381 THR A C 1
ATOM 2995 O O . THR A 1 381 ? -8.509 20.222 -41.138 1.00 56.69 381 THR A O 1
ATOM 2998 N N . ALA A 1 382 ? -9.745 21.780 -40.097 1.00 49.12 382 ALA A N 1
ATOM 2999 C CA . ALA A 1 382 ? -8.784 22.021 -39.011 1.00 49.12 382 ALA A CA 1
ATOM 3000 C C . ALA A 1 382 ? -8.315 20.726 -38.305 1.00 49.12 382 ALA A C 1
ATOM 3002 O O . ALA A 1 382 ? -7.180 20.635 -37.847 1.00 49.12 382 ALA A O 1
ATOM 3003 N N . LYS A 1 383 ? -9.166 19.692 -38.279 1.00 44.91 383 LYS A N 1
ATOM 3004 C CA . LYS A 1 383 ? -8.856 18.350 -37.764 1.00 44.91 383 LYS A CA 1
ATOM 3005 C C . LYS A 1 383 ? -7.833 17.604 -38.629 1.00 44.91 383 LYS A C 1
ATOM 3007 O O . LYS A 1 383 ? -6.834 17.114 -38.120 1.00 44.91 383 LYS A O 1
ATOM 3012 N N . VAL A 1 384 ? -8.029 17.579 -39.948 1.00 51.66 384 VAL A N 1
ATOM 3013 C CA . VAL A 1 384 ? -7.106 16.899 -40.874 1.00 51.66 384 VAL A CA 1
ATOM 3014 C C . VAL A 1 384 ? -5.793 17.675 -41.007 1.00 51.66 384 VAL A C 1
ATOM 3016 O O . VAL A 1 384 ? -4.733 17.074 -41.164 1.00 51.66 384 VAL A O 1
ATOM 3019 N N . GLN A 1 385 ? -5.836 19.006 -40.907 1.00 48.06 385 GLN A N 1
ATOM 3020 C CA . GLN A 1 385 ? -4.635 19.842 -40.841 1.00 48.06 385 GLN A CA 1
ATOM 3021 C C . GLN A 1 385 ? -3.770 19.485 -39.623 1.00 48.06 385 GLN A C 1
ATOM 3023 O O . GLN A 1 385 ? -2.552 19.359 -39.729 1.00 48.06 385 GLN A O 1
ATOM 3028 N N . GLU A 1 386 ? -4.381 19.241 -38.474 1.00 43.25 386 GLU A N 1
ATOM 3029 C CA . GLU A 1 386 ? -3.632 18.950 -37.257 1.00 43.25 386 GLU A CA 1
ATOM 3030 C C . GLU A 1 386 ? -3.122 17.492 -37.190 1.00 43.25 386 GLU A C 1
ATOM 3032 O O . GLU A 1 386 ? -1.966 17.258 -36.831 1.00 43.25 386 GLU A O 1
ATOM 3037 N N . GLU A 1 387 ? -3.871 16.518 -37.719 1.00 44.31 387 GLU A N 1
ATOM 3038 C CA . GLU A 1 387 ? -3.385 15.141 -37.931 1.00 44.31 387 GLU A CA 1
ATOM 3039 C C . GLU A 1 387 ? -2.186 15.077 -38.901 1.00 44.31 387 GLU A C 1
ATOM 3041 O O . GLU A 1 387 ? -1.208 14.353 -38.680 1.00 44.31 387 GLU A O 1
ATOM 3046 N N . ARG A 1 388 ? -2.229 15.864 -39.983 1.00 48.53 388 ARG A N 1
ATOM 3047 C CA . ARG A 1 388 ? -1.140 15.973 -40.973 1.00 48.53 388 ARG A CA 1
ATOM 3048 C C . ARG A 1 388 ? 0.090 16.667 -40.382 1.00 48.53 388 ARG A C 1
ATOM 3050 O O . ARG A 1 388 ? 1.218 16.275 -40.687 1.00 48.53 388 ARG A O 1
ATOM 3057 N N . PHE A 1 389 ? -0.121 17.650 -39.509 1.00 44.22 389 PHE A N 1
ATOM 3058 C CA . PHE A 1 389 ? 0.933 18.312 -38.745 1.00 44.22 389 PHE A CA 1
ATOM 3059 C C . PHE A 1 389 ? 1.642 17.342 -37.785 1.00 44.22 389 PHE A C 1
ATOM 3061 O O . PHE A 1 389 ? 2.872 17.277 -37.762 1.00 44.22 389 PHE A O 1
ATOM 3068 N N . LEU A 1 390 ? 0.896 16.504 -37.061 1.00 42.62 390 LEU A N 1
ATOM 3069 C CA . LEU A 1 390 ? 1.466 15.475 -36.183 1.00 42.62 390 LEU A CA 1
ATOM 3070 C C . LEU A 1 390 ? 2.283 14.425 -36.964 1.00 42.62 390 LEU A C 1
ATOM 3072 O O . LEU A 1 390 ? 3.367 14.032 -36.529 1.00 42.62 390 LEU A O 1
ATOM 3076 N N . GLN A 1 391 ? 1.838 14.037 -38.166 1.00 46.00 391 GLN A N 1
ATOM 3077 C CA . GLN A 1 391 ? 2.581 13.134 -39.066 1.00 46.00 391 GLN A CA 1
ATOM 3078 C C . GLN A 1 391 ? 3.901 13.714 -39.601 1.00 46.00 391 GLN A C 1
ATOM 3080 O O . GLN A 1 391 ? 4.775 12.957 -40.028 1.00 46.00 391 GLN A O 1
ATOM 3085 N N . CYS A 1 392 ? 4.035 15.037 -39.620 1.00 44.47 392 CYS A N 1
ATOM 3086 C CA . CYS A 1 392 ? 5.208 15.784 -40.077 1.00 44.47 392 CYS A CA 1
ATOM 3087 C C . CYS A 1 392 ? 6.255 15.950 -38.961 1.00 44.47 392 CYS A C 1
ATOM 3089 O O . CYS A 1 392 ? 7.452 15.988 -39.229 1.00 44.47 392 CYS A O 1
ATOM 3091 N N . ASN A 1 393 ? 5.809 15.985 -37.700 1.00 41.78 393 ASN A N 1
ATOM 3092 C CA . ASN A 1 393 ? 6.603 16.394 -36.537 1.00 41.78 393 ASN A CA 1
ATOM 3093 C C . ASN A 1 393 ? 7.269 15.230 -35.764 1.00 41.78 393 ASN A C 1
ATOM 3095 O O . ASN A 1 393 ? 7.852 15.425 -34.700 1.00 41.78 393 ASN A O 1
ATOM 3099 N N . LEU A 1 394 ? 7.193 13.989 -36.255 1.00 42.22 394 LEU A N 1
ATOM 3100 C CA . LEU A 1 394 ? 7.892 12.860 -35.631 1.00 42.22 394 LEU A CA 1
ATOM 3101 C C . LEU A 1 394 ? 9.295 12.723 -36.229 1.00 42.22 394 LEU A C 1
ATOM 3103 O O . LEU A 1 394 ? 9.420 12.532 -37.433 1.00 42.22 394 LEU A O 1
ATOM 3107 N N . ASP A 1 395 ? 10.323 12.784 -35.374 1.00 36.56 395 ASP A N 1
ATOM 3108 C CA . ASP A 1 395 ? 11.763 12.937 -35.679 1.00 36.56 395 ASP A CA 1
ATOM 3109 C C . ASP A 1 395 ? 12.308 12.184 -36.912 1.00 36.56 395 ASP A C 1
ATOM 3111 O O . ASP A 1 395 ? 13.171 12.703 -37.613 1.00 36.56 395 ASP A O 1
ATOM 3115 N N . SER A 1 396 ? 11.758 11.019 -37.264 1.00 38.22 396 SER A N 1
ATOM 3116 C CA . SER A 1 396 ? 12.135 10.276 -38.477 1.00 38.22 396 SER A CA 1
ATOM 3117 C C . SER A 1 396 ? 11.765 10.999 -39.786 1.00 38.22 396 SER A C 1
ATOM 3119 O O . SER A 1 396 ? 12.498 10.909 -40.768 1.00 38.22 396 SER A O 1
ATOM 3121 N N . LYS A 1 397 ? 10.673 11.777 -39.812 1.00 41.94 397 LYS A N 1
ATOM 3122 C CA . LYS A 1 397 ? 10.335 12.646 -40.949 1.00 41.94 397 LYS A CA 1
ATOM 3123 C C . LYS A 1 397 ? 11.109 13.956 -40.946 1.00 41.94 397 LYS A C 1
ATOM 3125 O O . LYS A 1 397 ? 11.292 14.501 -42.024 1.00 41.94 397 LYS A O 1
ATOM 3130 N N . LYS A 1 398 ? 11.592 14.428 -39.789 1.00 41.56 398 LYS A N 1
ATOM 3131 C CA . LYS A 1 398 ? 12.411 15.644 -39.695 1.00 41.56 398 LYS A CA 1
ATOM 3132 C C . LYS A 1 398 ? 13.797 15.418 -40.307 1.00 41.56 398 LYS A C 1
ATOM 3134 O O . LYS A 1 398 ? 14.228 16.217 -41.130 1.00 41.56 398 LYS A O 1
ATOM 3139 N N . ASP A 1 399 ? 14.433 14.283 -40.008 1.00 39.28 399 ASP A N 1
ATOM 3140 C CA . ASP A 1 399 ? 15.691 13.886 -40.658 1.00 39.28 399 ASP A CA 1
ATOM 3141 C C . ASP A 1 399 ? 15.497 13.680 -42.179 1.00 39.28 399 ASP A C 1
ATOM 3143 O O . ASP A 1 399 ? 16.290 14.179 -42.974 1.00 39.28 399 ASP A O 1
ATOM 3147 N N . MET A 1 400 ? 14.383 13.067 -42.608 1.00 40.56 400 MET A N 1
ATOM 3148 C CA . MET A 1 400 ? 14.053 12.908 -44.036 1.00 40.56 400 MET A CA 1
ATOM 3149 C C . MET A 1 400 ? 13.671 14.221 -44.734 1.00 40.56 400 MET A C 1
ATOM 3151 O O . MET A 1 400 ? 13.976 14.384 -45.910 1.00 40.56 400 MET A O 1
ATOM 3155 N N . SER A 1 401 ? 13.023 15.165 -44.045 1.00 40.34 401 SER A N 1
ATOM 3156 C CA . SER A 1 401 ? 12.646 16.469 -44.604 1.00 40.34 401 SER A CA 1
ATOM 3157 C C . SER A 1 401 ? 13.842 17.401 -44.745 1.00 40.34 401 SER A C 1
ATOM 3159 O O . SER A 1 401 ? 13.887 18.179 -45.691 1.00 40.34 401 SER A O 1
ATOM 3161 N N . VAL A 1 402 ? 14.828 17.306 -43.845 1.00 43.66 402 VAL A N 1
ATOM 3162 C CA . VAL A 1 402 ? 16.085 18.055 -43.976 1.00 43.66 402 VAL A CA 1
ATOM 3163 C C . VAL A 1 402 ? 16.926 17.469 -45.111 1.00 43.66 402 VAL A C 1
ATOM 3165 O O . VAL A 1 402 ? 17.416 18.230 -45.938 1.00 43.66 402 VAL A O 1
ATOM 3168 N N . LEU A 1 403 ? 17.002 16.137 -45.239 1.00 40.50 403 LEU A N 1
ATOM 3169 C CA . LEU A 1 403 ? 17.614 15.478 -46.403 1.00 40.50 403 LEU A CA 1
ATOM 3170 C C . LEU A 1 403 ? 16.908 15.871 -47.709 1.00 40.50 403 LEU A C 1
ATOM 3172 O O . LEU A 1 403 ? 17.560 16.182 -48.701 1.00 40.50 403 LEU A O 1
ATOM 3176 N N . TYR A 1 404 ? 15.573 15.908 -47.700 1.00 44.47 404 TYR A N 1
ATOM 3177 C CA . TYR A 1 404 ? 14.761 16.333 -48.838 1.00 44.47 404 TYR A CA 1
ATOM 3178 C C . TYR A 1 404 ? 15.045 17.789 -49.219 1.00 44.47 404 TYR A C 1
ATOM 3180 O O . TYR A 1 404 ? 15.287 18.070 -50.390 1.00 44.47 404 TYR A O 1
ATOM 3188 N N . ALA A 1 405 ? 15.054 18.714 -48.253 1.00 46.06 405 ALA A N 1
ATOM 3189 C CA . ALA A 1 405 ? 15.328 20.132 -48.489 1.00 46.06 405 ALA A CA 1
ATOM 3190 C C . ALA A 1 405 ? 16.762 20.359 -48.994 1.00 46.06 405 ALA A C 1
ATOM 3192 O O . ALA A 1 405 ? 16.965 21.105 -49.950 1.00 46.06 405 ALA A O 1
ATOM 3193 N N . TYR A 1 406 ? 17.732 19.649 -48.421 1.00 47.44 406 TYR A N 1
ATOM 3194 C CA . TYR A 1 406 ? 19.137 19.683 -48.821 1.00 47.44 406 TYR A CA 1
ATOM 3195 C C . TYR A 1 406 ? 19.347 19.174 -50.258 1.00 47.44 406 TYR A C 1
ATOM 3197 O O . TYR A 1 406 ? 19.899 19.890 -51.092 1.00 47.44 406 TYR A O 1
ATOM 3205 N N . TYR A 1 407 ? 18.812 17.995 -50.600 1.00 44.19 407 TYR A N 1
ATOM 3206 C CA . TYR A 1 407 ? 18.866 17.476 -51.973 1.00 44.19 407 TYR A CA 1
ATOM 3207 C C . TYR A 1 407 ? 18.069 18.342 -52.957 1.00 44.19 407 TYR A C 1
ATOM 3209 O O . TYR A 1 407 ? 18.478 18.483 -54.104 1.00 44.19 407 TYR A O 1
ATOM 3217 N N . THR A 1 408 ? 16.953 18.950 -52.533 1.00 47.84 408 THR A N 1
ATOM 3218 C CA . THR A 1 408 ? 16.211 19.906 -53.378 1.00 47.84 408 THR A CA 1
ATOM 3219 C C . THR A 1 408 ? 17.086 21.102 -53.725 1.00 47.84 408 THR A C 1
ATOM 3221 O O . THR A 1 408 ? 17.150 21.479 -54.891 1.00 47.84 408 THR A O 1
ATOM 3224 N N . ALA A 1 409 ? 17.765 21.687 -52.737 1.00 47.44 409 ALA A N 1
ATOM 3225 C CA . ALA A 1 409 ? 18.599 22.865 -52.935 1.00 47.44 409 ALA A CA 1
ATOM 3226 C C . ALA A 1 409 ? 19.771 22.582 -53.886 1.00 47.44 409 ALA A C 1
ATOM 3228 O O . ALA A 1 409 ? 20.000 23.362 -54.806 1.00 47.44 409 ALA A O 1
ATOM 3229 N N . ILE A 1 410 ? 20.439 21.435 -53.728 1.00 47.50 410 ILE A N 1
ATOM 3230 C CA . ILE A 1 410 ? 21.552 21.016 -54.593 1.00 47.50 410 ILE A CA 1
ATOM 3231 C C . ILE A 1 410 ? 21.072 20.748 -56.021 1.00 47.50 410 ILE A C 1
ATOM 3233 O O . ILE A 1 410 ? 21.571 21.353 -56.963 1.00 47.50 410 ILE A O 1
ATOM 3237 N N . LEU A 1 411 ? 20.036 19.921 -56.196 1.00 45.59 411 LEU A N 1
ATOM 3238 C CA . LEU A 1 411 ? 19.529 19.580 -57.531 1.00 45.59 411 LEU A CA 1
ATOM 3239 C C . LEU A 1 411 ? 18.945 20.800 -58.262 1.00 45.59 411 LEU A C 1
ATOM 3241 O O . LEU A 1 411 ? 18.999 20.875 -59.488 1.00 45.59 411 LEU A O 1
ATOM 3245 N N . THR A 1 412 ? 18.399 21.765 -57.517 1.00 50.12 412 THR A N 1
ATOM 3246 C CA . THR A 1 412 ? 17.913 23.032 -58.080 1.00 50.12 412 THR A CA 1
ATOM 3247 C C . THR A 1 412 ? 19.073 23.937 -58.497 1.00 50.12 412 THR A C 1
ATOM 3249 O O . THR A 1 412 ? 19.011 24.532 -59.573 1.00 50.12 412 THR A O 1
ATOM 3252 N N . ALA A 1 413 ? 20.142 24.022 -57.696 1.00 53.31 413 ALA A N 1
ATOM 3253 C CA . ALA A 1 413 ? 21.356 24.762 -58.051 1.00 53.31 413 ALA A CA 1
ATOM 3254 C C . ALA A 1 413 ? 22.037 24.176 -59.304 1.00 53.31 413 ALA A C 1
ATOM 3256 O O . ALA A 1 413 ? 22.461 24.929 -60.181 1.00 53.31 413 ALA A O 1
ATOM 3257 N N . ASP A 1 414 ? 22.003 22.850 -59.452 1.00 49.06 414 ASP A N 1
ATOM 3258 C CA . ASP A 1 414 ? 22.505 22.112 -60.620 1.00 49.06 414 ASP A CA 1
ATOM 3259 C C . ASP A 1 414 ? 21.536 22.118 -61.819 1.00 49.06 414 ASP A C 1
ATOM 3261 O O . ASP A 1 414 ? 21.738 21.417 -62.812 1.00 49.06 414 ASP A O 1
ATOM 3265 N N . LYS A 1 415 ? 20.470 22.929 -61.752 1.00 71.75 415 LYS A N 1
ATOM 3266 C CA . LYS A 1 415 ? 19.469 23.131 -62.814 1.00 71.75 415 LYS A CA 1
ATOM 3267 C C . LYS A 1 415 ? 18.758 21.848 -63.271 1.00 71.75 415 LYS A C 1
ATOM 3269 O O . LYS A 1 415 ? 18.287 21.770 -64.409 1.00 71.75 415 LYS A O 1
ATOM 3274 N N . VAL A 1 416 ? 18.624 20.848 -62.399 1.00 49.84 416 VAL A N 1
ATOM 3275 C CA . VAL A 1 416 ? 17.837 19.639 -62.682 1.00 49.84 416 VAL A CA 1
ATOM 3276 C C . VAL A 1 416 ? 16.359 20.017 -62.815 1.00 49.84 416 VAL A C 1
ATOM 3278 O O . VAL A 1 416 ? 15.825 20.805 -62.036 1.00 49.84 416 VAL A O 1
ATOM 3281 N N . SER A 1 417 ? 15.672 19.465 -63.819 1.00 58.56 417 SER A N 1
ATOM 3282 C CA . SER A 1 417 ? 14.270 19.819 -64.071 1.00 58.56 417 SER A CA 1
ATOM 3283 C C . SER A 1 417 ? 13.368 19.471 -62.880 1.00 58.56 417 SER A C 1
ATOM 3285 O O . SER A 1 417 ? 13.512 18.414 -62.263 1.00 58.56 417 SER A O 1
ATOM 3287 N N . ALA A 1 418 ? 12.385 20.328 -62.589 1.00 52.47 418 ALA A N 1
ATOM 3288 C CA . ALA A 1 418 ? 11.474 20.153 -61.454 1.00 52.47 418 ALA A CA 1
ATOM 3289 C C . ALA A 1 418 ? 10.748 18.790 -61.463 1.00 52.47 418 ALA A C 1
ATOM 3291 O O . ALA A 1 418 ? 10.531 18.185 -60.412 1.00 52.47 418 ALA A O 1
ATOM 3292 N N . THR A 1 419 ? 10.424 18.269 -62.651 1.00 51.41 419 THR A N 1
ATOM 3293 C CA . THR A 1 419 ? 9.791 16.954 -62.829 1.00 51.41 419 THR A CA 1
ATOM 3294 C C . THR A 1 419 ? 10.729 15.809 -62.439 1.00 51.41 419 THR A C 1
ATOM 3296 O O . THR A 1 419 ? 10.295 14.829 -61.832 1.00 51.41 419 THR A O 1
ATOM 3299 N N . GLU A 1 420 ? 12.022 15.945 -62.731 1.00 47.34 420 GLU A N 1
ATOM 3300 C CA . GLU A 1 420 ? 13.037 14.946 -62.395 1.00 47.34 420 GLU A CA 1
ATOM 3301 C C . GLU A 1 420 ? 13.445 15.011 -60.918 1.00 47.34 420 GLU A C 1
ATOM 3303 O O . GLU A 1 420 ? 13.563 13.968 -60.273 1.00 47.34 420 GLU A O 1
ATOM 3308 N N . ILE A 1 421 ? 13.528 16.216 -60.341 1.00 51.09 421 ILE A N 1
ATOM 3309 C CA . ILE A 1 421 ? 13.668 16.422 -58.890 1.00 51.09 421 ILE A CA 1
ATOM 3310 C C . ILE A 1 421 ? 12.525 15.707 -58.155 1.00 51.09 421 ILE A C 1
ATOM 3312 O O . ILE A 1 421 ? 12.767 14.890 -57.264 1.00 51.09 421 ILE A O 1
ATOM 3316 N N . ALA A 1 422 ? 11.279 15.908 -58.596 1.00 46.75 422 ALA A N 1
ATOM 3317 C CA . ALA A 1 422 ? 10.110 15.252 -58.013 1.00 46.75 422 ALA A CA 1
ATOM 3318 C C . ALA A 1 422 ? 10.129 13.717 -58.169 1.00 46.75 422 ALA A C 1
ATOM 3320 O O . ALA A 1 422 ? 9.676 13.000 -57.271 1.00 46.75 422 ALA A O 1
ATOM 3321 N N . ARG A 1 423 ? 10.664 13.192 -59.282 1.00 50.84 423 ARG A N 1
ATOM 3322 C CA . ARG A 1 423 ? 10.807 11.747 -59.530 1.00 50.84 423 ARG A CA 1
ATOM 3323 C C . ARG A 1 423 ? 11.873 11.110 -58.634 1.00 50.84 423 ARG A C 1
ATOM 3325 O O . ARG A 1 423 ? 11.642 10.024 -58.099 1.00 50.84 423 ARG A O 1
ATOM 3332 N N . LEU A 1 424 ? 13.031 11.753 -58.492 1.00 43.41 424 LEU A N 1
ATOM 3333 C CA . LEU A 1 424 ? 14.149 11.283 -57.665 1.00 43.41 424 LEU A CA 1
ATOM 3334 C C . LEU A 1 424 ? 13.777 11.308 -56.179 1.00 43.41 424 LEU A C 1
ATOM 3336 O O . LEU A 1 424 ? 13.972 10.326 -55.465 1.00 43.41 424 LEU A O 1
ATOM 3340 N N . GLN A 1 425 ? 13.117 12.376 -55.741 1.00 47.91 425 GLN A N 1
ATOM 3341 C CA . GLN A 1 425 ? 12.649 12.522 -54.367 1.00 47.91 425 GLN A CA 1
ATOM 3342 C C . GLN A 1 425 ? 11.442 11.630 -54.036 1.00 47.91 425 GLN A C 1
ATOM 3344 O O . GLN A 1 425 ? 11.319 11.137 -52.915 1.00 47.91 425 GLN A O 1
ATOM 3349 N N . GLY A 1 426 ? 10.577 11.339 -55.014 1.00 39.16 426 GLY A N 1
ATOM 3350 C CA . GLY A 1 426 ? 9.452 10.409 -54.860 1.00 39.16 426 GLY A CA 1
ATOM 3351 C C . GLY A 1 426 ? 9.852 8.943 -54.636 1.00 39.16 426 GLY A C 1
ATOM 3352 O O . GLY A 1 426 ? 9.009 8.144 -54.230 1.00 39.16 426 GLY A O 1
ATOM 3353 N N . LYS A 1 427 ? 11.121 8.585 -54.876 1.00 41.97 427 LYS A N 1
ATOM 3354 C CA . LYS A 1 427 ? 11.685 7.271 -54.525 1.00 41.97 427 LYS A CA 1
ATOM 3355 C C . LYS A 1 427 ? 12.277 7.228 -53.112 1.00 41.97 427 LYS A C 1
ATOM 3357 O O . LYS A 1 427 ? 12.262 6.167 -52.501 1.00 41.97 427 LYS A O 1
ATOM 3362 N N . LEU A 1 428 ? 12.747 8.365 -52.590 1.00 37.97 428 LEU A N 1
ATOM 3363 C CA . LEU A 1 428 ? 13.249 8.512 -51.214 1.00 37.97 428 LEU A CA 1
ATOM 3364 C C . LEU A 1 428 ? 12.125 8.451 -50.175 1.00 37.97 428 LEU A C 1
ATOM 3366 O O . LEU A 1 428 ? 12.314 7.961 -49.066 1.00 37.97 428 LEU A O 1
ATOM 3370 N N . ILE A 1 429 ? 10.939 8.934 -50.539 1.00 42.19 429 ILE A N 1
ATOM 3371 C CA . ILE A 1 429 ? 9.747 8.889 -49.699 1.00 42.19 429 ILE A CA 1
ATOM 3372 C C . ILE A 1 429 ? 8.693 8.158 -50.511 1.00 42.19 429 ILE A C 1
ATOM 3374 O O . ILE A 1 429 ? 8.057 8.757 -51.373 1.00 42.19 429 ILE A O 1
ATOM 3378 N N . ASN A 1 430 ? 8.563 6.855 -50.266 1.00 38.09 430 ASN A N 1
ATOM 3379 C CA . ASN A 1 430 ? 7.647 5.946 -50.951 1.00 38.09 430 ASN A CA 1
ATOM 3380 C C . ASN A 1 430 ? 6.266 6.614 -51.139 1.00 38.09 430 ASN A C 1
ATOM 3382 O O . ASN A 1 430 ? 5.481 6.724 -50.191 1.00 38.09 430 ASN A O 1
ATOM 3386 N N . ARG A 1 431 ? 5.990 7.143 -52.341 1.00 34.69 431 ARG A N 1
ATOM 3387 C CA . ARG A 1 431 ? 4.773 7.916 -52.638 1.00 34.69 431 ARG A CA 1
ATOM 3388 C C . ARG A 1 431 ? 3.549 6.999 -52.688 1.00 34.69 431 ARG A C 1
ATOM 3390 O O . ARG A 1 431 ? 3.086 6.611 -53.755 1.00 34.69 431 ARG A O 1
ATOM 3397 N N . GLY A 1 432 ? 2.988 6.698 -51.521 1.00 35.75 432 GLY A N 1
ATOM 3398 C CA . GLY A 1 432 ? 1.552 6.466 -51.383 1.00 35.75 432 GLY A CA 1
ATOM 3399 C C . GLY A 1 432 ? 0.973 5.185 -51.991 1.00 35.75 432 GLY A C 1
ATOM 3400 O O . GLY A 1 432 ? -0.206 5.187 -52.329 1.00 35.75 432 GLY A O 1
ATOM 3401 N N . ARG A 1 433 ? 1.713 4.072 -52.073 1.00 30.72 433 ARG A N 1
ATOM 3402 C CA . ARG A 1 433 ? 1.051 2.754 -52.061 1.00 30.72 433 ARG A CA 1
ATOM 3403 C C . ARG A 1 433 ? 1.000 2.261 -50.622 1.00 30.72 433 ARG A C 1
ATOM 3405 O O . ARG A 1 433 ? 2.041 1.994 -50.028 1.00 30.72 433 ARG A O 1
ATOM 3412 N N . GLN A 1 434 ? -0.208 2.203 -50.056 1.00 30.17 434 GLN A N 1
ATOM 3413 C CA . GLN A 1 434 ? -0.441 1.536 -48.778 1.00 30.17 434 GLN A CA 1
ATOM 3414 C C . GLN A 1 434 ? 0.116 0.112 -48.881 1.00 30.17 434 GLN A C 1
ATOM 3416 O O . GLN A 1 434 ? -0.263 -0.630 -49.786 1.00 30.17 434 GLN A O 1
ATOM 3421 N N . SER A 1 435 ? 1.008 -0.285 -47.972 1.00 31.17 435 SER A N 1
ATOM 3422 C CA . SER A 1 435 ? 1.072 -1.708 -47.662 1.00 31.17 435 SER A CA 1
ATOM 3423 C C . SER A 1 435 ? -0.265 -2.057 -47.003 1.00 31.17 435 SER A C 1
ATOM 3425 O O . SER A 1 435 ? -0.788 -1.274 -46.207 1.00 31.17 435 SER A O 1
ATOM 3427 N N . ASN A 1 436 ? -0.840 -3.214 -47.330 1.00 31.50 436 ASN A N 1
ATOM 3428 C CA . ASN A 1 436 ? -2.138 -3.671 -46.804 1.00 31.50 436 ASN A CA 1
ATOM 3429 C C . ASN A 1 436 ? -2.141 -3.916 -45.282 1.00 31.50 436 ASN A C 1
ATOM 3431 O O . ASN A 1 436 ? -3.082 -4.484 -44.737 1.00 31.50 436 ASN A O 1
ATOM 3435 N N . VAL A 1 437 ? -1.085 -3.514 -44.579 1.00 32.59 437 VAL A N 1
ATOM 3436 C CA . VAL A 1 437 ? -0.967 -3.636 -43.139 1.00 32.59 437 VAL A CA 1
ATOM 3437 C C . VAL A 1 437 ? -0.723 -2.237 -42.598 1.00 32.59 437 VAL A C 1
ATOM 3439 O O . VAL A 1 437 ? 0.379 -1.697 -42.688 1.00 32.59 437 VAL A O 1
ATOM 3442 N N . ASN A 1 438 ? -1.774 -1.640 -42.034 1.00 34.38 438 ASN A N 1
ATOM 3443 C CA . ASN A 1 438 ? -1.690 -0.396 -41.280 1.00 34.38 438 ASN A CA 1
ATOM 3444 C C . ASN A 1 438 ? -0.876 -0.643 -39.998 1.00 34.38 438 ASN A C 1
ATOM 3446 O O . ASN A 1 438 ? -1.431 -0.855 -38.928 1.00 34.38 438 ASN A O 1
ATOM 3450 N N . LEU A 1 439 ? 0.451 -0.677 -40.130 1.00 32.00 439 LEU A N 1
ATOM 3451 C CA . LEU A 1 439 ? 1.399 -0.817 -39.022 1.00 32.00 439 LEU A CA 1
ATOM 3452 C C . LEU A 1 439 ? 1.707 0.535 -38.372 1.00 32.00 439 LEU A C 1
ATOM 3454 O O . LEU A 1 439 ? 2.162 0.578 -37.235 1.00 32.00 439 LEU A O 1
ATOM 3458 N N . MET A 1 440 ? 1.434 1.635 -39.081 1.00 33.62 440 MET A N 1
ATOM 3459 C CA . MET A 1 440 ? 1.749 2.989 -38.637 1.00 33.62 440 MET A CA 1
ATOM 3460 C C . MET A 1 440 ? 0.763 3.487 -37.578 1.00 33.62 440 MET A C 1
ATOM 3462 O O . MET A 1 440 ? 1.206 4.025 -36.576 1.00 33.62 440 MET A O 1
ATOM 3466 N N . ALA A 1 441 ? -0.551 3.286 -37.730 1.00 37.22 441 ALA A N 1
ATOM 3467 C CA . ALA A 1 441 ? -1.509 3.731 -36.712 1.00 37.22 441 ALA A CA 1
ATOM 3468 C C . ALA A 1 441 ? -1.364 2.981 -35.365 1.00 37.22 441 ALA A C 1
ATOM 3470 O O . ALA A 1 441 ? -1.307 3.657 -34.337 1.00 37.22 441 ALA A O 1
ATOM 3471 N N . PRO A 1 442 ? -1.187 1.640 -35.330 1.00 35.00 442 PRO A N 1
ATOM 3472 C CA . PRO A 1 442 ? -0.861 0.919 -34.097 1.00 35.00 442 PRO A CA 1
ATOM 3473 C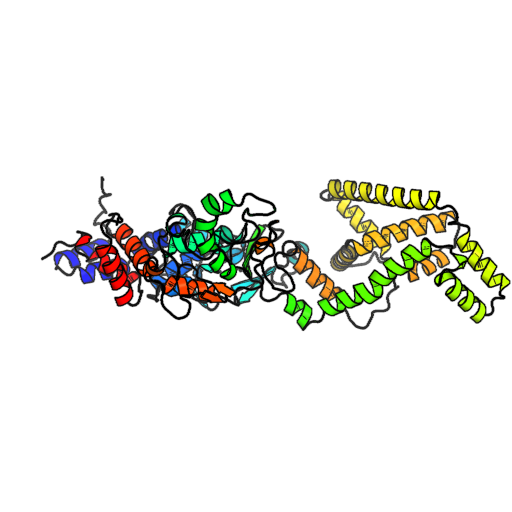 C . PRO A 1 442 ? 0.491 1.333 -33.506 1.00 35.00 442 PRO A C 1
ATOM 3475 O O . PRO A 1 442 ? 0.609 1.459 -32.293 1.00 35.00 442 PRO A O 1
ATOM 3478 N N . TYR A 1 443 ? 1.502 1.600 -34.343 1.00 36.88 443 TYR A N 1
ATOM 3479 C CA . TYR A 1 443 ? 2.795 2.135 -33.900 1.00 36.88 443 TYR A CA 1
ATOM 3480 C C . TYR A 1 443 ? 2.668 3.533 -33.282 1.00 36.88 443 TYR A C 1
ATOM 3482 O O . TYR A 1 443 ? 3.306 3.805 -32.273 1.00 36.88 443 TYR A O 1
ATOM 3490 N N . LEU A 1 444 ? 1.851 4.417 -33.858 1.00 36.53 444 LEU A N 1
ATOM 3491 C CA . LEU A 1 444 ? 1.632 5.775 -33.358 1.00 36.53 444 LEU A CA 1
ATOM 3492 C C . LEU A 1 444 ? 0.853 5.770 -32.038 1.00 36.53 444 LEU A C 1
ATOM 3494 O O . LEU A 1 444 ? 1.272 6.443 -31.102 1.00 36.53 444 LEU A O 1
ATOM 3498 N N . GLN A 1 445 ? -0.189 4.940 -31.920 1.00 39.59 445 GLN A N 1
ATOM 3499 C CA . GLN A 1 445 ? -0.879 4.715 -30.645 1.00 39.59 445 GLN A CA 1
ATOM 3500 C C . GLN A 1 445 ? 0.056 4.118 -29.589 1.00 39.59 445 GLN A C 1
ATOM 3502 O O . GLN A 1 445 ? 0.105 4.621 -28.471 1.00 39.59 445 GLN A O 1
ATOM 3507 N N . ALA A 1 446 ? 0.852 3.105 -29.944 1.00 36.09 446 ALA A N 1
ATOM 3508 C CA . ALA A 1 446 ? 1.816 2.498 -29.030 1.00 36.09 446 ALA A CA 1
ATOM 3509 C C . ALA A 1 446 ? 2.931 3.477 -28.628 1.00 36.09 446 ALA A C 1
ATOM 3511 O O . ALA A 1 446 ? 3.363 3.490 -27.482 1.00 36.09 446 ALA A O 1
ATOM 3512 N N . LYS A 1 447 ? 3.393 4.333 -29.545 1.00 39.16 447 LYS A N 1
ATOM 3513 C CA . LYS A 1 447 ? 4.425 5.346 -29.291 1.00 39.16 447 LYS A CA 1
ATOM 3514 C C . LYS A 1 447 ? 3.922 6.500 -28.427 1.00 39.16 447 LYS A C 1
ATOM 3516 O O . LYS A 1 447 ? 4.682 6.981 -27.590 1.00 39.16 447 LYS A O 1
ATOM 3521 N N . ASP A 1 448 ? 2.681 6.942 -28.608 1.00 37.78 448 ASP A N 1
ATOM 3522 C CA . ASP A 1 448 ? 2.080 7.951 -27.733 1.00 37.78 448 ASP A CA 1
ATOM 3523 C C . ASP A 1 448 ? 1.757 7.362 -26.353 1.00 37.78 448 ASP A C 1
ATOM 3525 O O . ASP A 1 448 ? 2.057 8.002 -25.349 1.00 37.78 448 ASP A O 1
ATOM 3529 N N . GLN A 1 449 ? 1.333 6.095 -26.268 1.00 35.94 449 GLN A N 1
ATOM 3530 C CA . GLN A 1 449 ? 1.284 5.359 -24.996 1.00 35.94 449 GLN A CA 1
ATOM 3531 C C . GLN A 1 449 ? 2.676 5.283 -24.335 1.00 35.94 449 GLN A C 1
ATOM 3533 O O . GLN A 1 449 ? 2.811 5.579 -23.152 1.00 35.94 449 GLN A O 1
ATOM 3538 N N . LEU A 1 450 ? 3.740 5.008 -25.100 1.00 35.50 450 LEU A N 1
ATOM 3539 C CA . LEU A 1 450 ? 5.136 5.010 -24.627 1.00 35.50 450 LEU A CA 1
ATOM 3540 C C . LEU A 1 450 ? 5.680 6.401 -24.250 1.00 35.50 450 LEU A C 1
ATOM 3542 O O . LEU A 1 450 ? 6.692 6.478 -23.559 1.00 35.50 450 LEU A O 1
ATOM 3546 N N . ARG A 1 451 ? 5.069 7.497 -24.721 1.00 36.75 451 ARG A N 1
ATOM 3547 C CA . ARG A 1 451 ? 5.387 8.872 -24.286 1.00 36.75 451 ARG A CA 1
ATOM 3548 C C . ARG A 1 451 ? 4.662 9.254 -22.998 1.00 36.75 451 ARG A C 1
ATOM 3550 O O . ARG A 1 451 ? 5.144 10.130 -22.284 1.00 36.75 451 ARG A O 1
ATOM 3557 N N . LEU A 1 452 ? 3.521 8.623 -22.735 1.00 36.44 452 LEU A N 1
ATOM 3558 C CA . LEU A 1 452 ? 2.683 8.852 -21.559 1.00 36.44 452 LEU A CA 1
ATOM 3559 C C . LEU A 1 452 ? 3.182 8.037 -20.360 1.00 36.44 452 LEU A C 1
ATOM 3561 O O . LEU A 1 452 ? 3.133 8.518 -19.232 1.00 36.44 452 LEU A O 1
ATOM 3565 N N . PHE A 1 453 ? 3.792 6.875 -20.596 1.00 39.47 453 PHE A N 1
ATOM 3566 C CA . PHE A 1 453 ? 4.653 6.223 -19.613 1.00 39.47 453 PHE A CA 1
ATOM 3567 C C . PHE A 1 453 ? 6.049 6.871 -19.627 1.00 39.47 453 PHE A C 1
ATOM 3569 O O . PHE A 1 453 ? 6.632 7.033 -20.699 1.00 39.47 453 PHE A O 1
ATOM 3576 N N . PRO A 1 454 ? 6.637 7.253 -18.478 1.00 38.84 454 PRO A N 1
ATOM 3577 C CA . PRO A 1 454 ? 8.016 7.731 -18.462 1.00 38.84 454 PRO A CA 1
ATOM 3578 C C . PRO A 1 454 ? 8.937 6.688 -19.125 1.00 38.84 454 PRO A C 1
ATOM 3580 O O . PRO A 1 454 ? 8.725 5.489 -18.973 1.00 38.84 454 PRO A O 1
ATOM 3583 N N . ARG A 1 455 ? 9.948 7.134 -19.882 1.00 45.03 455 ARG A N 1
ATOM 3584 C CA . ARG A 1 455 ? 10.968 6.301 -20.559 1.00 45.03 455 ARG A CA 1
ATOM 3585 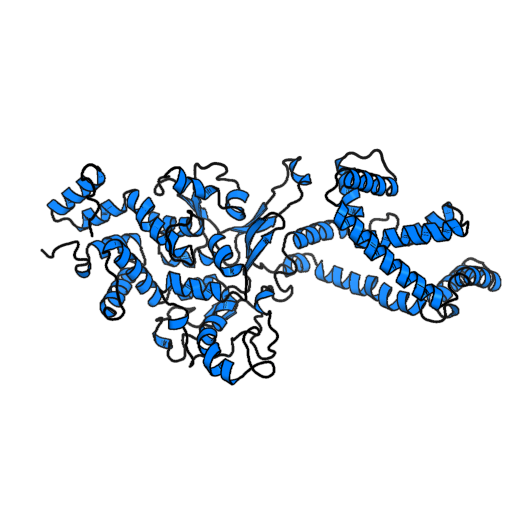C C . ARG A 1 455 ? 11.223 4.962 -19.846 1.00 45.03 455 ARG A C 1
ATOM 3587 O O . ARG A 1 455 ? 11.742 4.991 -18.735 1.00 45.03 455 ARG A O 1
ATOM 3594 N N . ASN A 1 456 ? 10.897 3.835 -20.490 1.00 52.28 456 ASN A N 1
ATOM 3595 C CA . ASN A 1 456 ? 11.170 2.458 -20.045 1.00 52.28 456 ASN A CA 1
ATOM 3596 C C . ASN A 1 456 ? 11.184 2.300 -18.511 1.00 52.28 456 ASN A C 1
ATOM 3598 O O . ASN A 1 456 ? 12.199 1.919 -17.923 1.00 52.28 456 ASN A O 1
ATOM 3602 N N . VAL A 1 457 ? 10.074 2.650 -17.844 1.00 64.25 457 VAL A N 1
ATOM 3603 C CA . VAL A 1 457 ? 9.939 2.449 -16.387 1.00 64.25 457 VAL A CA 1
ATOM 3604 C C . VAL A 1 457 ? 10.141 0.981 -16.028 1.00 64.25 457 VAL A C 1
ATOM 3606 O O . VAL A 1 457 ? 10.690 0.690 -14.975 1.00 64.25 457 VAL A O 1
ATOM 3609 N N . PHE A 1 458 ? 9.782 0.069 -16.933 1.00 68.44 458 PHE A N 1
ATOM 3610 C CA . PHE A 1 458 ? 9.947 -1.369 -16.786 1.00 68.44 458 PHE A CA 1
ATOM 3611 C C . PHE A 1 458 ? 10.834 -1.933 -17.892 1.00 68.44 458 PHE A C 1
ATOM 3613 O O . PHE A 1 458 ? 10.815 -1.465 -19.031 1.00 68.44 458 PHE A O 1
ATOM 3620 N N . ASP A 1 459 ? 11.615 -2.937 -17.527 1.00 66.06 459 ASP A N 1
ATOM 3621 C CA . ASP A 1 459 ? 12.352 -3.790 -18.440 1.00 66.06 459 ASP A CA 1
ATOM 3622 C C . ASP A 1 459 ? 11.366 -4.599 -19.299 1.00 66.06 459 ASP A C 1
ATOM 3624 O O . ASP A 1 459 ? 10.397 -5.157 -18.782 1.00 66.06 459 ASP A O 1
ATOM 3628 N N . SER A 1 460 ? 11.566 -4.624 -20.617 1.00 55.78 460 SER A N 1
ATOM 3629 C CA . SER A 1 460 ? 10.592 -5.197 -21.557 1.00 55.78 460 SER A CA 1
ATOM 3630 C C . SER A 1 460 ? 10.533 -6.722 -21.535 1.00 55.78 460 SER A C 1
ATOM 3632 O O . SER A 1 460 ? 9.511 -7.282 -21.924 1.00 55.78 460 SER A O 1
ATOM 3634 N N . GLU A 1 461 ? 11.606 -7.386 -21.103 1.00 62.72 461 GLU A N 1
ATOM 3635 C CA . GLU A 1 461 ? 11.691 -8.849 -21.055 1.00 62.72 461 GLU A CA 1
ATOM 3636 C C . GLU A 1 461 ? 11.120 -9.379 -19.743 1.00 62.72 461 GLU A C 1
ATOM 3638 O O . GLU A 1 461 ? 10.281 -10.275 -19.715 1.00 62.72 461 GLU A O 1
ATOM 3643 N N . THR A 1 462 ? 11.552 -8.783 -18.637 1.00 69.31 462 THR A N 1
ATOM 3644 C CA . THR A 1 462 ? 11.223 -9.242 -17.290 1.00 69.31 462 THR A CA 1
ATOM 3645 C C . THR A 1 462 ? 10.015 -8.533 -16.707 1.00 69.31 462 THR A C 1
ATOM 3647 O O . THR A 1 462 ? 9.463 -8.993 -15.713 1.00 69.31 462 THR A O 1
ATOM 3650 N N . GLY A 1 463 ? 9.596 -7.390 -17.252 1.00 67.62 463 GLY A N 1
ATOM 3651 C CA . GLY A 1 463 ? 8.562 -6.534 -16.678 1.00 67.62 463 GLY A CA 1
ATOM 3652 C C . GLY A 1 463 ? 8.950 -5.890 -15.343 1.00 67.62 463 GLY A C 1
ATOM 3653 O O . GLY A 1 463 ? 8.084 -5.292 -14.711 1.00 67.62 463 GLY A O 1
ATOM 3654 N N . VAL A 1 464 ? 10.196 -6.024 -14.885 1.00 80.06 464 VAL A N 1
ATOM 3655 C CA . VAL A 1 464 ? 10.682 -5.450 -13.623 1.00 80.06 464 VAL A CA 1
ATOM 3656 C C . VAL A 1 464 ? 10.949 -3.959 -13.795 1.00 80.06 464 VAL A C 1
ATOM 3658 O O . VAL A 1 464 ? 11.523 -3.544 -14.798 1.00 80.06 464 VAL A O 1
ATOM 3661 N N . ALA A 1 465 ? 10.574 -3.136 -12.815 1.00 80.56 465 ALA A N 1
ATOM 3662 C CA . ALA A 1 465 ? 10.839 -1.705 -12.851 1.00 80.56 465 ALA A CA 1
ATOM 3663 C C . ALA A 1 465 ? 12.353 -1.471 -12.974 1.00 80.56 465 ALA A C 1
ATOM 3665 O O . ALA A 1 465 ? 13.130 -1.949 -12.148 1.00 80.56 465 ALA A O 1
ATOM 3666 N N . THR A 1 466 ? 12.800 -0.727 -13.983 1.00 79.75 466 THR A N 1
ATOM 3667 C CA . THR A 1 466 ? 14.224 -0.550 -14.315 1.00 79.75 466 THR A CA 1
ATOM 3668 C C . THR A 1 466 ? 15.021 0.030 -13.151 1.00 79.75 466 THR A C 1
ATOM 3670 O O . THR A 1 466 ? 16.194 -0.291 -12.962 1.00 79.75 466 THR A O 1
ATOM 3673 N N . LYS A 1 467 ? 14.374 0.828 -12.292 1.00 83.81 467 LYS A N 1
ATOM 3674 C CA . LYS A 1 467 ? 14.957 1.342 -11.044 1.00 83.81 467 LYS A CA 1
ATOM 3675 C C . LYS A 1 467 ? 15.377 0.250 -10.047 1.00 83.81 467 LYS A C 1
ATOM 3677 O O . LYS A 1 467 ? 16.276 0.499 -9.250 1.00 83.81 467 LYS A O 1
ATOM 3682 N N . MET A 1 468 ? 14.779 -0.945 -10.095 1.00 87.25 468 MET A N 1
ATOM 3683 C CA . MET A 1 468 ? 15.079 -2.061 -9.184 1.00 87.25 468 MET A CA 1
ATOM 3684 C C . MET A 1 468 ? 16.508 -2.581 -9.333 1.00 87.25 468 MET A C 1
ATOM 3686 O O . MET A 1 468 ? 17.055 -3.106 -8.360 1.00 87.25 468 MET A O 1
ATOM 3690 N N . ASN A 1 469 ? 17.086 -2.414 -10.527 1.00 88.62 469 ASN A N 1
ATOM 3691 C CA . ASN A 1 469 ? 18.411 -2.902 -10.908 1.00 88.62 469 ASN A CA 1
ATOM 3692 C C . ASN A 1 469 ? 19.389 -1.774 -11.266 1.00 88.62 469 ASN A C 1
ATOM 3694 O O . ASN A 1 469 ? 20.455 -2.041 -11.823 1.00 88.62 469 ASN A O 1
ATOM 3698 N N . LYS A 1 470 ? 19.056 -0.515 -10.946 1.00 82.00 470 LYS A N 1
ATOM 3699 C CA . LYS A 1 470 ? 20.031 0.580 -11.020 1.00 82.00 470 LYS A CA 1
ATOM 3700 C C . LYS A 1 470 ? 21.148 0.304 -10.012 1.00 82.00 470 LYS A C 1
ATOM 3702 O O . LYS A 1 470 ? 20.862 -0.058 -8.880 1.00 82.00 470 LYS A O 1
ATOM 3707 N N . GLY A 1 471 ? 22.402 0.455 -10.428 1.00 80.00 471 GLY A N 1
ATOM 3708 C CA . GLY A 1 471 ? 23.573 0.192 -9.590 1.00 80.00 471 GLY A CA 1
ATOM 3709 C C . GLY A 1 471 ? 24.760 -0.332 -10.396 1.00 80.00 471 GLY A C 1
ATOM 3710 O O . GLY A 1 471 ? 24.581 -0.963 -11.438 1.00 80.00 471 GLY A O 1
ATOM 3711 N N . THR A 1 472 ? 25.974 -0.047 -9.930 1.00 80.19 472 THR A N 1
ATOM 3712 C CA . THR A 1 472 ? 27.231 -0.363 -10.633 1.00 80.19 472 THR A CA 1
ATOM 3713 C C . THR A 1 472 ? 27.972 -1.558 -10.032 1.00 80.19 472 THR A C 1
ATOM 3715 O O . THR A 1 472 ? 28.929 -2.043 -10.633 1.00 80.19 472 THR A O 1
ATOM 3718 N N . TYR A 1 473 ? 27.533 -2.079 -8.881 1.00 82.19 473 TYR A N 1
ATOM 3719 C CA . TYR A 1 473 ? 28.213 -3.183 -8.209 1.00 82.19 473 TYR A CA 1
ATOM 3720 C C . TYR A 1 473 ? 27.838 -4.529 -8.847 1.00 82.19 473 TYR A 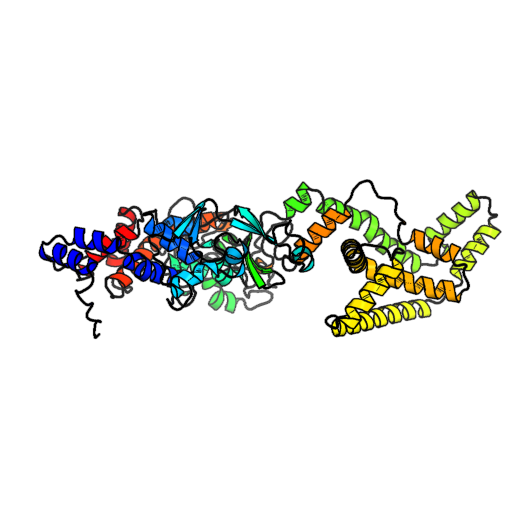C 1
ATOM 3722 O O . TYR A 1 473 ? 26.710 -5.007 -8.713 1.00 82.19 473 TYR A O 1
ATOM 3730 N N . ALA A 1 474 ? 28.792 -5.140 -9.559 1.00 77.94 474 ALA A N 1
ATOM 3731 C CA . ALA A 1 474 ? 28.576 -6.318 -10.406 1.00 77.94 474 ALA A CA 1
ATOM 3732 C C . ALA A 1 474 ? 28.043 -7.556 -9.660 1.00 77.94 474 ALA A C 1
ATOM 3734 O O . ALA A 1 474 ? 27.243 -8.296 -10.223 1.00 77.94 474 ALA A O 1
ATOM 3735 N N . TYR A 1 475 ? 28.436 -7.746 -8.396 1.00 84.19 475 TYR A N 1
ATOM 3736 C CA . TYR A 1 475 ? 28.033 -8.894 -7.570 1.00 84.19 475 TYR A CA 1
ATOM 3737 C C . TYR A 1 475 ? 26.774 -8.655 -6.726 1.00 84.19 475 TYR A C 1
ATOM 3739 O O . TYR A 1 475 ? 26.451 -9.460 -5.857 1.00 84.19 475 TYR A O 1
ATOM 3747 N N . GLY A 1 476 ? 26.073 -7.537 -6.927 1.00 86.81 476 GLY A N 1
ATOM 3748 C CA . GLY A 1 476 ? 24.765 -7.343 -6.310 1.00 86.81 476 GLY A CA 1
ATOM 3749 C C . GLY A 1 476 ? 23.680 -8.160 -7.014 1.00 86.81 476 GLY A C 1
ATOM 3750 O O . GLY A 1 476 ? 23.754 -8.438 -8.213 1.00 86.81 476 GLY A O 1
ATOM 3751 N N . PHE A 1 477 ? 22.634 -8.503 -6.272 1.00 92.69 477 PHE A N 1
ATOM 3752 C CA . PHE A 1 477 ? 21.492 -9.244 -6.786 1.00 92.69 477 PHE A CA 1
ATOM 3753 C C . PHE A 1 477 ? 20.748 -8.461 -7.874 1.00 92.69 477 PHE A C 1
ATOM 3755 O O . PHE A 1 477 ? 20.424 -7.279 -7.705 1.00 92.69 477 PHE A O 1
ATOM 3762 N N . THR A 1 478 ? 20.441 -9.149 -8.975 1.00 92.62 478 THR A N 1
ATOM 3763 C CA . THR A 1 478 ? 19.609 -8.630 -10.066 1.00 92.62 478 THR A CA 1
ATOM 3764 C C . THR A 1 478 ? 18.196 -9.179 -9.922 1.00 92.62 478 THR A C 1
ATOM 3766 O O . THR A 1 478 ? 17.985 -10.387 -9.939 1.00 92.62 478 THR A O 1
ATOM 3769 N N . VAL A 1 479 ? 17.221 -8.284 -9.803 1.00 92.44 479 VAL A N 1
ATOM 3770 C CA . VAL A 1 479 ? 15.797 -8.615 -9.718 1.00 92.44 479 VAL A CA 1
ATOM 3771 C C . VAL A 1 479 ? 15.271 -8.888 -11.125 1.00 92.44 479 VAL A C 1
ATOM 3773 O O . VAL A 1 479 ? 15.256 -7.987 -11.957 1.00 92.44 479 VAL A O 1
ATOM 3776 N N . ASN A 1 480 ? 14.834 -10.112 -11.402 1.00 88.44 480 ASN A N 1
ATOM 3777 C CA . ASN A 1 480 ? 14.335 -10.537 -12.719 1.00 88.44 480 ASN A CA 1
ATOM 3778 C C . ASN A 1 480 ? 12.842 -10.917 -12.720 1.00 88.44 480 ASN A C 1
ATOM 3780 O O . ASN A 1 480 ? 12.281 -11.235 -13.762 1.00 88.44 480 ASN A O 1
ATOM 3784 N N . SER A 1 481 ? 12.202 -10.911 -11.553 1.00 87.50 481 SER A N 1
ATOM 3785 C CA . SER A 1 481 ? 10.801 -11.279 -11.353 1.00 87.50 481 SER A CA 1
ATOM 3786 C C . SER A 1 481 ? 10.260 -10.606 -10.090 1.00 87.50 481 SER A C 1
ATOM 3788 O O . SER A 1 481 ? 10.979 -9.871 -9.410 1.00 87.50 481 SER A O 1
ATOM 3790 N N . ASP A 1 482 ? 8.988 -10.846 -9.788 1.00 91.50 482 ASP A N 1
ATOM 3791 C CA . ASP A 1 482 ? 8.326 -10.480 -8.535 1.00 91.50 482 ASP A CA 1
ATOM 3792 C C . ASP A 1 482 ? 8.352 -11.576 -7.463 1.00 91.50 482 ASP A C 1
ATOM 3794 O O . ASP A 1 482 ? 7.695 -11.451 -6.427 1.00 91.50 482 ASP A O 1
ATOM 3798 N N . ASN A 1 483 ? 9.139 -12.632 -7.678 1.00 96.00 483 ASN A N 1
ATOM 3799 C CA . ASN A 1 483 ? 9.418 -13.618 -6.644 1.00 96.00 483 ASN A CA 1
ATOM 3800 C C . ASN A 1 483 ? 10.283 -12.986 -5.554 1.00 96.00 483 ASN A C 1
ATOM 3802 O O . ASN A 1 483 ? 11.376 -12.483 -5.827 1.00 96.00 483 ASN A O 1
ATOM 3806 N N . PHE A 1 484 ? 9.806 -13.035 -4.316 1.00 97.00 484 PHE A N 1
ATOM 3807 C CA . PHE A 1 484 ? 10.489 -12.480 -3.157 1.00 97.00 484 PHE A CA 1
ATOM 3808 C C . PHE A 1 484 ? 10.721 -13.550 -2.089 1.00 97.00 484 PHE A C 1
ATOM 3810 O O . PHE A 1 484 ? 9.982 -14.530 -1.979 1.00 97.00 484 PHE A O 1
ATOM 3817 N N . VAL A 1 485 ? 11.744 -13.335 -1.266 1.00 96.38 485 VAL A N 1
ATOM 3818 C CA . VAL A 1 485 ? 12.148 -14.240 -0.188 1.00 96.38 485 VAL A CA 1
ATOM 3819 C C . VAL A 1 485 ? 12.148 -13.503 1.142 1.00 96.38 485 VAL A C 1
ATOM 3821 O O . VAL A 1 485 ? 12.619 -12.373 1.263 1.00 96.38 485 VAL A O 1
ATOM 3824 N N . ASN A 1 486 ? 11.643 -14.164 2.177 1.00 95.38 486 ASN A N 1
ATOM 3825 C CA . ASN A 1 486 ? 11.707 -13.674 3.543 1.00 95.38 486 ASN A CA 1
ATOM 3826 C C . ASN A 1 486 ? 12.899 -14.284 4.291 1.00 95.38 486 ASN A C 1
ATOM 3828 O O . ASN A 1 486 ? 12.775 -15.306 4.973 1.00 95.38 486 ASN A O 1
ATOM 3832 N N . ASN A 1 487 ? 14.044 -13.603 4.227 1.00 91.00 487 ASN A N 1
ATOM 3833 C CA . ASN A 1 487 ? 15.244 -13.996 4.972 1.00 91.00 487 ASN A CA 1
ATOM 3834 C C . ASN A 1 487 ? 15.128 -13.778 6.486 1.00 91.00 487 ASN A C 1
ATOM 3836 O O . ASN A 1 487 ? 15.923 -14.343 7.230 1.00 91.00 487 ASN A O 1
ATOM 3840 N N . ALA A 1 488 ? 14.130 -13.025 6.961 1.00 91.81 488 ALA A N 1
ATOM 3841 C CA . ALA A 1 488 ? 13.862 -12.866 8.391 1.00 91.81 488 ALA A CA 1
ATOM 3842 C C . ALA A 1 488 ? 13.145 -14.081 9.013 1.00 91.81 488 ALA A C 1
ATOM 3844 O O . ALA A 1 488 ? 12.717 -14.021 10.163 1.00 91.81 488 ALA A O 1
ATOM 3845 N N . THR A 1 489 ? 12.994 -15.179 8.265 1.00 90.56 489 THR A N 1
ATOM 3846 C CA . THR A 1 489 ? 12.696 -16.512 8.820 1.00 90.56 489 THR A CA 1
ATOM 3847 C C . THR A 1 489 ? 13.947 -17.255 9.282 1.00 90.56 489 THR A C 1
ATOM 3849 O O . THR A 1 489 ? 13.840 -18.242 10.006 1.00 90.56 489 THR A O 1
ATOM 3852 N N . LEU A 1 490 ? 15.124 -16.774 8.884 1.00 81.06 490 LEU A N 1
ATOM 3853 C CA . LEU A 1 490 ? 16.430 -17.317 9.227 1.00 81.06 490 LEU A CA 1
ATOM 3854 C C . LEU A 1 490 ? 17.178 -16.317 10.123 1.00 81.06 490 LEU A C 1
ATOM 3856 O O . LEU A 1 490 ? 16.729 -15.189 10.327 1.00 81.06 490 LEU A O 1
ATOM 3860 N N . GLY A 1 491 ? 18.319 -16.736 10.669 1.00 84.31 491 GLY A N 1
ATOM 3861 C CA . GLY A 1 491 ? 19.168 -15.869 11.486 1.00 84.31 491 GLY A CA 1
ATOM 3862 C C . GLY A 1 491 ? 18.582 -15.521 12.860 1.00 84.31 491 GLY A C 1
ATOM 3863 O O . GLY A 1 491 ? 17.689 -16.194 13.390 1.00 84.31 491 GLY A O 1
ATOM 3864 N N . SER A 1 492 ? 19.121 -14.454 13.448 1.00 88.50 492 SER A N 1
ATOM 3865 C CA . SER A 1 492 ? 18.811 -13.981 14.800 1.00 88.50 492 SER A CA 1
ATOM 3866 C C . SER A 1 492 ? 17.380 -13.453 14.946 1.00 88.50 492 SER A C 1
ATOM 3868 O O . SER A 1 492 ? 16.850 -13.415 16.057 1.00 88.50 492 SER A O 1
ATOM 3870 N N . LYS A 1 493 ? 16.727 -13.080 13.836 1.00 88.62 493 LYS A N 1
ATOM 3871 C CA . LYS A 1 493 ? 15.344 -12.572 13.814 1.00 88.62 493 LYS A CA 1
ATOM 3872 C C . LYS A 1 493 ? 14.281 -13.623 13.488 1.00 88.62 493 LYS A C 1
ATOM 3874 O O . LYS A 1 493 ? 13.103 -13.269 13.430 1.00 88.62 493 LYS A O 1
ATOM 3879 N N . SER A 1 494 ? 14.653 -14.895 13.348 1.00 87.25 494 SER A N 1
ATOM 3880 C CA . SER A 1 494 ? 13.748 -15.991 12.952 1.00 87.25 494 SER A CA 1
ATOM 3881 C C . SER A 1 494 ? 12.452 -16.094 13.779 1.00 87.25 494 SER A C 1
ATOM 3883 O O . SER A 1 494 ? 11.394 -16.392 13.225 1.00 87.25 494 SER A O 1
ATOM 3885 N N . SER A 1 495 ? 12.491 -15.789 15.082 1.00 91.06 495 SER A N 1
ATOM 3886 C CA . SER A 1 495 ? 11.312 -15.780 15.967 1.00 91.06 495 SER A CA 1
ATOM 3887 C C . SER A 1 495 ? 10.697 -14.393 16.203 1.00 91.06 495 SER A C 1
ATOM 3889 O O . SER A 1 495 ? 9.575 -14.300 16.698 1.00 91.06 495 SER A O 1
ATOM 3891 N N . PHE A 1 496 ? 11.384 -13.310 15.824 1.00 93.19 496 PHE A N 1
ATOM 3892 C CA . PHE A 1 496 ? 11.021 -11.932 16.186 1.00 93.19 496 PHE A CA 1
ATOM 3893 C C . PHE A 1 496 ? 9.672 -11.488 15.605 1.00 93.19 496 PHE A C 1
ATOM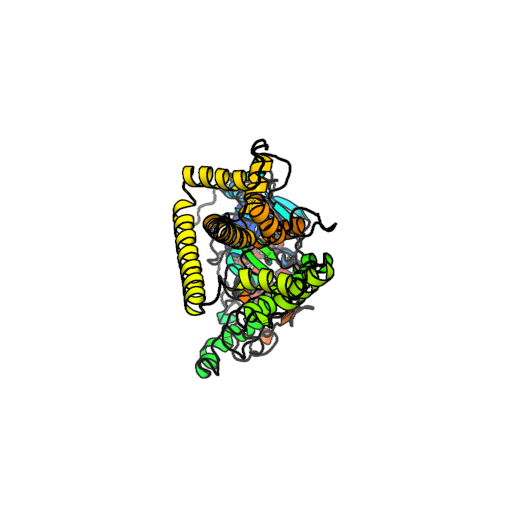 3895 O O . PHE A 1 496 ? 8.868 -10.851 16.286 1.00 93.19 496 PHE A O 1
ATOM 3902 N N . PHE A 1 497 ? 9.408 -11.842 14.347 1.00 95.44 497 PHE A N 1
ATOM 3903 C CA . PHE A 1 497 ? 8.170 -11.473 13.657 1.00 95.44 497 PHE A CA 1
ATOM 3904 C C . PHE A 1 497 ? 7.029 -12.477 13.883 1.00 95.44 497 PHE A C 1
ATOM 3906 O O . PHE A 1 497 ? 5.856 -12.147 13.686 1.00 95.44 497 PHE A O 1
ATOM 3913 N N . GLY A 1 498 ? 7.367 -13.714 14.269 1.00 95.94 498 GLY A N 1
ATOM 3914 C CA . GLY A 1 498 ? 6.431 -14.835 14.328 1.00 95.94 498 GLY A CA 1
ATOM 3915 C C . GLY A 1 498 ? 5.758 -15.103 12.980 1.00 95.94 498 GLY A C 1
ATOM 3916 O O . GLY A 1 498 ? 4.529 -15.137 12.898 1.00 95.94 498 GLY A O 1
ATOM 3917 N N . TRP A 1 499 ? 6.561 -15.230 11.918 1.00 97.00 499 TRP A N 1
ATOM 3918 C CA . TRP A 1 499 ? 6.085 -15.556 10.573 1.00 97.00 499 TRP A CA 1
ATOM 3919 C C . TRP A 1 499 ? 5.358 -16.908 10.559 1.00 97.00 499 TRP A C 1
ATOM 3921 O O . TRP A 1 499 ? 5.857 -17.904 11.083 1.00 97.00 499 TRP A O 1
ATOM 3931 N N . ARG A 1 500 ? 4.182 -16.957 9.932 1.00 95.38 500 ARG A N 1
ATOM 3932 C CA . ARG A 1 500 ? 3.350 -18.162 9.796 1.00 95.38 500 ARG A CA 1
ATOM 3933 C C . ARG A 1 500 ? 2.552 -18.101 8.494 1.00 95.38 500 ARG A C 1
ATOM 3935 O O . ARG A 1 500 ? 2.624 -17.104 7.784 1.00 95.38 500 ARG A O 1
ATOM 3942 N N . GLY A 1 501 ? 1.831 -19.178 8.195 1.00 94.75 501 GLY A N 1
ATOM 3943 C CA . GLY A 1 501 ? 1.077 -19.317 6.951 1.00 94.75 501 GLY A CA 1
ATOM 3944 C C . GLY A 1 501 ? 1.930 -19.768 5.765 1.00 94.75 501 GLY A C 1
ATOM 3945 O O . GLY A 1 501 ? 3.110 -20.104 5.918 1.00 94.75 501 GLY A O 1
ATOM 3946 N N . ALA A 1 502 ? 1.303 -19.831 4.590 1.00 94.25 502 ALA A N 1
ATOM 3947 C CA . ALA A 1 502 ? 1.898 -20.412 3.385 1.00 94.25 502 ALA A CA 1
ATOM 3948 C C . ALA A 1 502 ? 3.047 -19.556 2.826 1.00 94.25 502 ALA A C 1
ATOM 3950 O O . ALA A 1 502 ? 4.051 -20.099 2.376 1.00 94.25 502 ALA A O 1
ATOM 3951 N N . ASN A 1 503 ? 2.943 -18.228 2.935 1.00 96.38 503 ASN A N 1
ATOM 3952 C CA . ASN A 1 503 ? 3.924 -17.282 2.396 1.00 96.38 503 ASN A CA 1
ATOM 3953 C C . ASN A 1 503 ? 5.021 -16.887 3.403 1.00 96.38 503 ASN A C 1
ATOM 3955 O O . ASN A 1 503 ? 5.749 -15.920 3.187 1.00 96.38 503 ASN A O 1
ATOM 3959 N N . LYS A 1 504 ? 5.165 -17.613 4.524 1.00 96.44 504 LYS A N 1
ATOM 3960 C CA . LYS A 1 504 ? 6.079 -17.230 5.617 1.00 96.44 504 LYS A CA 1
ATOM 3961 C C . LYS A 1 504 ? 7.536 -17.068 5.169 1.00 96.44 504 LYS A C 1
ATOM 3963 O O . LYS A 1 504 ? 8.226 -16.215 5.711 1.00 96.44 504 LYS A O 1
ATOM 3968 N N . THR A 1 505 ? 7.997 -17.857 4.196 1.00 95.62 505 THR A N 1
ATOM 3969 C CA . THR A 1 505 ? 9.374 -17.833 3.664 1.00 95.62 505 THR A CA 1
ATOM 3970 C C . THR A 1 505 ? 9.534 -16.985 2.401 1.00 95.62 505 THR A C 1
ATOM 3972 O O . THR A 1 505 ? 10.651 -16.847 1.910 1.00 95.62 505 THR A O 1
ATOM 3975 N N . GLY A 1 506 ? 8.457 -16.414 1.862 1.00 96.44 506 GLY A N 1
ATOM 3976 C CA . GLY A 1 506 ? 8.456 -15.744 0.563 1.00 96.44 506 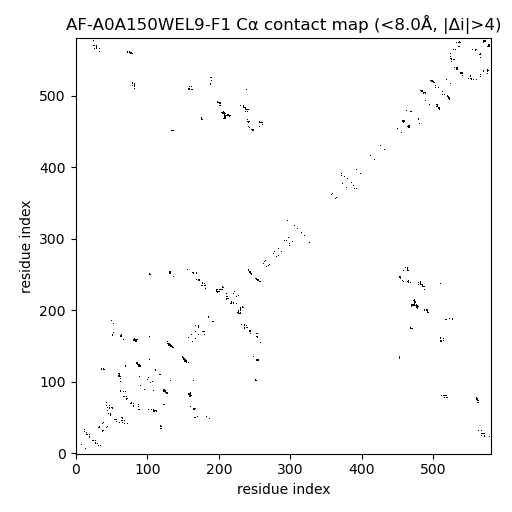GLY A CA 1
ATOM 3977 C C . GLY A 1 506 ? 7.195 -16.038 -0.245 1.00 96.44 506 GLY A C 1
ATOM 397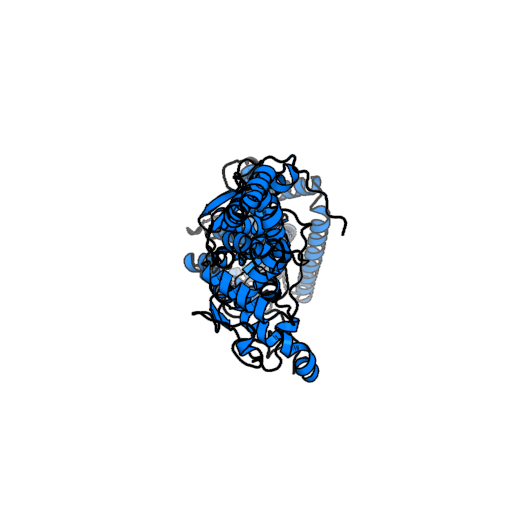8 O O . GLY A 1 506 ? 6.286 -16.733 0.214 1.00 96.44 506 GLY A O 1
ATOM 3979 N N . GLY A 1 507 ? 7.147 -15.512 -1.459 1.00 97.56 507 GLY A N 1
ATOM 3980 C CA . GLY A 1 507 ? 6.011 -15.664 -2.362 1.00 97.56 507 GLY A CA 1
ATOM 3981 C C . GLY A 1 507 ? 6.229 -14.915 -3.666 1.00 97.56 507 GLY A C 1
ATOM 3982 O O . GLY A 1 507 ? 7.356 -14.522 -3.980 1.00 97.56 507 GLY A O 1
ATOM 3983 N N . GLN A 1 508 ? 5.145 -14.705 -4.405 1.00 96.12 508 GLN A N 1
ATOM 3984 C CA . GLN A 1 508 ? 5.176 -13.974 -5.664 1.00 96.12 508 GLN A CA 1
ATOM 3985 C C . GLN A 1 508 ? 4.241 -12.765 -5.614 1.00 96.12 508 GLN A C 1
ATOM 3987 O O . GLN A 1 508 ? 3.051 -12.896 -5.335 1.00 96.12 508 GLN A O 1
ATOM 3992 N N . GLY A 1 509 ? 4.784 -11.583 -5.906 1.00 94.12 509 GLY A N 1
ATOM 3993 C CA . GLY A 1 509 ? 3.992 -10.361 -6.005 1.00 94.12 509 GLY A CA 1
ATOM 3994 C C . GLY A 1 509 ? 3.610 -9.728 -4.663 1.00 94.12 509 GLY A C 1
ATOM 3995 O O . GLY A 1 509 ? 3.944 -10.201 -3.569 1.00 94.12 509 GLY A O 1
ATOM 3996 N N . VAL A 1 510 ? 2.920 -8.594 -4.752 1.00 95.38 510 VAL A N 1
ATOM 3997 C CA . VAL A 1 510 ? 2.572 -7.746 -3.610 1.00 95.38 510 VAL A CA 1
ATOM 3998 C C . VAL A 1 510 ? 1.444 -8.347 -2.778 1.00 95.38 510 VAL A C 1
ATOM 4000 O O . VAL A 1 510 ? 1.405 -8.126 -1.566 1.00 95.38 510 VAL A O 1
ATOM 4003 N N . LYS A 1 511 ? 0.555 -9.151 -3.374 1.00 96.00 511 LYS A N 1
ATOM 4004 C CA . LYS A 1 511 ? -0.522 -9.812 -2.630 1.00 96.00 511 LYS A CA 1
ATOM 4005 C C . LYS A 1 511 ? -0.000 -10.882 -1.682 1.00 96.00 511 LYS A C 1
ATOM 4007 O O . LYS A 1 511 ? -0.405 -10.902 -0.519 1.00 96.00 511 LYS A O 1
ATOM 4012 N N . ASP A 1 512 ? 0.928 -11.721 -2.135 1.00 98.44 512 ASP A N 1
ATOM 4013 C CA . ASP A 1 512 ? 1.587 -12.709 -1.275 1.00 98.44 512 ASP A CA 1
ATOM 4014 C C . ASP A 1 512 ? 2.419 -12.034 -0.184 1.00 98.44 512 ASP A C 1
ATOM 4016 O O . ASP A 1 512 ? 2.434 -12.488 0.962 1.00 98.44 512 ASP A O 1
ATOM 4020 N N . PHE A 1 513 ? 3.064 -10.909 -0.504 1.00 98.56 513 PHE A N 1
ATOM 4021 C CA . PHE A 1 513 ? 3.746 -10.088 0.491 1.00 98.56 513 PHE A CA 1
ATOM 4022 C C . PHE A 1 513 ? 2.766 -9.537 1.535 1.00 98.56 513 PHE A C 1
ATOM 4024 O O . PHE A 1 513 ? 2.990 -9.696 2.734 1.00 98.56 513 PHE A O 1
ATOM 4031 N N . GLY A 1 514 ? 1.641 -8.961 1.108 1.00 98.38 514 GLY A N 1
ATOM 4032 C CA . GLY A 1 514 ? 0.580 -8.493 1.999 1.00 98.38 514 GLY A CA 1
ATOM 4033 C C . GLY A 1 514 ? 0.014 -9.609 2.879 1.00 98.38 514 GLY A C 1
ATOM 4034 O O . GLY A 1 514 ? -0.154 -9.416 4.087 1.00 98.38 514 GLY A O 1
ATOM 4035 N N . ARG A 1 515 ? -0.184 -10.808 2.312 1.00 98.50 515 ARG A N 1
ATOM 4036 C CA . ARG A 1 515 ? -0.591 -12.009 3.051 1.00 98.50 515 ARG A CA 1
ATOM 4037 C C . ARG A 1 515 ? 0.443 -12.379 4.110 1.00 98.50 515 ARG A C 1
ATOM 4039 O O . ARG A 1 515 ? 0.074 -12.444 5.279 1.00 98.50 515 ARG A O 1
ATOM 4046 N N . MET A 1 516 ? 1.719 -12.514 3.741 1.00 98.38 516 MET A N 1
ATOM 4047 C CA . MET A 1 516 ? 2.819 -12.811 4.669 1.00 98.38 516 MET A CA 1
ATOM 4048 C C . MET A 1 516 ? 2.870 -11.823 5.845 1.00 98.38 516 MET A C 1
ATOM 4050 O O . MET A 1 516 ? 3.023 -12.234 6.997 1.00 98.38 516 MET A O 1
ATOM 4054 N N . ILE A 1 517 ? 2.718 -10.522 5.572 1.00 98.50 517 ILE A N 1
ATOM 4055 C CA . ILE A 1 517 ? 2.686 -9.479 6.605 1.00 98.50 517 ILE A CA 1
ATOM 4056 C C . ILE A 1 517 ? 1.484 -9.683 7.530 1.00 98.50 517 ILE A C 1
ATOM 4058 O O . ILE A 1 517 ? 1.664 -9.785 8.745 1.00 98.50 517 ILE A O 1
ATOM 4062 N N . SER A 1 518 ? 0.280 -9.780 6.962 1.00 98.25 518 SER A N 1
ATOM 4063 C CA . SER A 1 518 ? -0.982 -9.885 7.706 1.00 98.25 518 SER A CA 1
ATOM 4064 C C . SER A 1 518 ? -1.120 -11.178 8.517 1.00 98.25 518 SER A C 1
ATOM 4066 O O . SER A 1 518 ? -1.829 -11.218 9.521 1.00 98.25 518 SER A O 1
ATOM 4068 N N . GLU A 1 519 ? -0.427 -12.238 8.100 1.00 97.88 519 GLU A N 1
ATOM 4069 C CA . GLU A 1 519 ? -0.408 -13.517 8.794 1.00 97.88 519 GLU A CA 1
ATOM 4070 C C . GLU A 1 519 ? 0.634 -13.547 9.912 1.00 97.88 519 GLU A C 1
ATOM 4072 O O . GLU A 1 519 ? 0.560 -14.433 10.743 1.00 97.88 519 GLU A O 1
ATOM 4077 N N . SER A 1 520 ? 1.578 -12.614 10.022 1.00 98.12 520 SER A N 1
ATOM 4078 C CA . SER A 1 520 ? 2.569 -12.638 11.112 1.00 98.12 520 SER A CA 1
ATOM 4079 C C . SER A 1 520 ? 1.951 -12.423 12.505 1.00 98.12 520 SER A C 1
ATOM 4081 O O . SER A 1 520 ? 0.928 -11.755 12.659 1.00 98.12 520 SER A O 1
ATOM 4083 N N . ARG A 1 521 ? 2.594 -12.932 13.567 1.00 97.56 521 ARG A N 1
ATOM 4084 C CA . ARG A 1 521 ? 2.213 -12.584 14.955 1.00 97.56 521 ARG A CA 1
ATOM 4085 C C . ARG A 1 521 ? 2.390 -11.098 15.241 1.00 97.56 521 ARG A C 1
ATOM 4087 O O . ARG A 1 521 ? 1.606 -10.495 15.977 1.00 97.56 521 ARG A O 1
ATOM 4094 N N . ARG A 1 522 ? 3.419 -10.498 14.642 1.00 96.56 522 ARG A N 1
ATOM 4095 C CA . ARG A 1 522 ? 3.735 -9.086 14.832 1.00 96.56 522 ARG A CA 1
ATOM 4096 C C . ARG A 1 522 ? 2.653 -8.157 14.272 1.00 96.56 522 ARG A C 1
ATOM 4098 O O . ARG A 1 522 ? 2.450 -7.083 14.834 1.00 96.56 522 ARG A O 1
ATOM 4105 N N . PHE A 1 523 ? 1.912 -8.583 13.246 1.00 98.56 523 PHE A N 1
ATOM 4106 C CA . PHE A 1 523 ? 0.755 -7.845 12.737 1.00 98.56 523 PHE A CA 1
ATOM 4107 C C . PHE A 1 523 ? -0.317 -7.686 13.814 1.00 98.56 523 PHE A C 1
ATOM 4109 O O . PHE A 1 523 ? -0.705 -6.562 14.141 1.00 98.56 523 PHE A O 1
ATOM 4116 N N . SER A 1 524 ? -0.729 -8.797 14.432 1.00 98.44 524 SER A N 1
ATOM 4117 C CA . SER A 1 524 ? -1.763 -8.775 15.467 1.00 98.44 524 SER A CA 1
ATOM 4118 C C . SER A 1 524 ? -1.351 -7.909 16.657 1.00 98.44 524 SER A C 1
ATOM 4120 O O . SER A 1 524 ? -2.123 -7.076 17.128 1.00 98.44 524 SER A O 1
ATOM 4122 N N . GLN A 1 525 ? -0.098 -8.058 17.100 1.00 97.81 525 GLN A N 1
ATOM 4123 C CA . GLN A 1 525 ? 0.486 -7.270 18.186 1.00 97.81 525 GLN A CA 1
ATOM 4124 C C . GLN A 1 525 ? 0.526 -5.775 17.854 1.00 97.81 525 GLN A C 1
ATOM 4126 O O . GLN A 1 525 ? 0.172 -4.948 18.690 1.00 97.81 525 GLN A O 1
ATOM 4131 N N . CYS A 1 526 ? 0.928 -5.403 16.636 1.00 97.75 526 CYS A N 1
ATOM 4132 C CA . CYS A 1 526 ? 0.991 -4.002 16.235 1.00 97.75 526 CYS A CA 1
ATOM 4133 C C . CYS A 1 526 ? -0.393 -3.355 16.195 1.00 97.75 526 CYS A C 1
ATOM 4135 O O . CYS A 1 526 ? -0.566 -2.250 16.713 1.00 97.75 526 CYS A O 1
ATOM 4137 N N . MET A 1 527 ? -1.392 -4.037 15.627 1.00 98.31 527 MET A N 1
ATOM 4138 C CA . MET A 1 527 ? -2.757 -3.508 15.590 1.00 98.31 527 MET A CA 1
ATOM 4139 C C . MET A 1 527 ? -3.323 -3.367 17.003 1.00 98.31 527 MET A C 1
ATOM 4141 O O . MET A 1 527 ? -3.812 -2.296 17.358 1.00 98.31 527 MET A O 1
ATOM 4145 N N . ALA A 1 528 ? -3.144 -4.384 17.847 1.00 97.94 528 ALA A N 1
ATOM 4146 C CA . ALA A 1 528 ? -3.499 -4.336 19.261 1.00 97.94 528 ALA A CA 1
ATOM 4147 C C . ALA A 1 528 ? -2.829 -3.185 20.017 1.00 97.94 528 ALA A C 1
ATOM 4149 O O . ALA A 1 528 ? -3.508 -2.443 20.727 1.00 97.94 528 ALA A O 1
ATOM 4150 N N . LYS A 1 529 ? -1.527 -2.969 19.806 1.00 97.19 529 LYS A N 1
ATOM 4151 C CA . LYS A 1 529 ? -0.796 -1.834 20.377 1.00 97.19 529 LYS A CA 1
ATOM 4152 C C . LYS A 1 529 ? -1.399 -0.504 19.948 1.00 97.19 529 LYS A C 1
ATOM 4154 O O . LYS A 1 529 ? -1.643 0.347 20.794 1.00 97.19 529 LYS A O 1
ATOM 4159 N N . ARG A 1 530 ? -1.665 -0.316 18.653 1.00 96.88 530 ARG A N 1
ATOM 4160 C CA . ARG A 1 530 ? -2.227 0.941 18.133 1.00 96.88 530 ARG A CA 1
ATOM 4161 C C . ARG A 1 530 ? -3.619 1.218 18.699 1.00 96.88 530 ARG A C 1
ATOM 4163 O O . ARG A 1 530 ? -3.890 2.354 19.080 1.00 96.88 530 ARG A O 1
ATOM 4170 N N . VAL A 1 531 ? -4.471 0.197 18.802 1.00 97.38 531 VAL A N 1
ATOM 4171 C CA . VAL A 1 531 ? -5.795 0.338 19.426 1.00 97.38 531 VAL A CA 1
ATOM 4172 C C . VAL A 1 531 ? -5.661 0.666 20.912 1.00 97.38 531 VAL A C 1
ATOM 4174 O O . VAL A 1 531 ? -6.274 1.626 21.370 1.00 97.38 531 VAL A O 1
ATOM 4177 N N . TYR A 1 532 ? -4.806 -0.046 21.647 1.00 96.69 532 TYR A N 1
ATOM 4178 C CA . TYR A 1 532 ? -4.549 0.221 23.063 1.00 96.69 532 TYR A CA 1
ATOM 4179 C C . TYR A 1 532 ? -4.056 1.647 23.313 1.00 96.69 532 TYR A C 1
ATOM 4181 O O . TYR A 1 532 ? -4.619 2.364 24.136 1.00 96.69 532 TYR A O 1
ATOM 4189 N N . GLU A 1 533 ? -3.052 2.103 22.565 1.00 95.06 533 GLU A N 1
ATOM 4190 C CA . GLU A 1 533 ? -2.500 3.452 22.717 1.00 95.06 533 GLU A CA 1
ATOM 4191 C C . GLU A 1 533 ? -3.524 4.541 22.358 1.00 95.06 533 GLU A C 1
ATOM 4193 O O . GLU A 1 533 ? -3.499 5.625 22.944 1.00 95.06 533 GLU A O 1
ATOM 4198 N N . SER A 1 534 ? -4.447 4.248 21.436 1.00 93.38 534 SER A N 1
ATOM 4199 C CA . SER A 1 534 ? -5.526 5.156 21.032 1.00 93.38 534 SER A CA 1
ATOM 4200 C C . SER A 1 534 ? -6.676 5.214 22.038 1.00 93.38 534 SER A C 1
ATOM 4202 O O . SER A 1 534 ? -7.239 6.284 22.245 1.00 93.38 534 SER A O 1
ATOM 4204 N N . VAL A 1 535 ? -7.054 4.078 22.629 1.00 93.38 535 VAL A N 1
ATOM 4205 C CA . VAL A 1 535 ? -8.196 3.971 23.552 1.00 93.38 535 VAL A CA 1
ATOM 4206 C C . VAL A 1 535 ? -7.788 4.346 24.973 1.00 93.38 535 VAL A C 1
ATOM 4208 O O . VAL A 1 535 ? -8.473 5.116 25.639 1.00 93.38 535 VAL A O 1
ATOM 4211 N N . CYS A 1 536 ? -6.652 3.826 25.433 1.00 92.75 536 CYS A N 1
ATOM 4212 C CA . CYS A 1 536 ? -6.209 3.951 26.817 1.00 92.75 536 CYS A CA 1
ATOM 4213 C C . CYS A 1 536 ? -5.316 5.169 27.054 1.00 92.75 536 CYS A C 1
ATOM 4215 O O . CYS A 1 536 ? -5.015 5.479 28.204 1.00 92.75 536 CYS A O 1
ATOM 4217 N N . PHE A 1 537 ? -4.856 5.840 25.989 1.00 92.12 537 PHE A N 1
ATOM 4218 C CA . PHE A 1 537 ? -3.902 6.957 26.054 1.00 92.12 537 PHE A CA 1
ATOM 4219 C C . PHE A 1 537 ? -2.620 6.628 26.846 1.00 92.12 537 PHE A C 1
ATOM 4221 O O . PHE A 1 537 ? -1.971 7.509 27.411 1.00 92.12 537 PHE A O 1
ATOM 4228 N N . LYS A 1 538 ? -2.239 5.346 26.871 1.00 91.94 538 LYS A N 1
ATOM 4229 C CA . LYS A 1 538 ? -1.035 4.813 27.519 1.00 91.94 538 LYS A CA 1
ATOM 4230 C C . LYS A 1 538 ? -0.168 4.150 26.466 1.00 91.94 538 LYS A C 1
ATOM 4232 O O . LYS A 1 538 ? -0.689 3.387 25.662 1.00 91.94 538 LYS A O 1
ATOM 4237 N N . LYS A 1 539 ? 1.140 4.404 26.496 1.00 91.62 539 LYS A N 1
ATOM 4238 C CA . LYS A 1 539 ? 2.097 3.689 25.642 1.00 91.62 539 LYS A CA 1
ATOM 4239 C C . LYS A 1 539 ? 2.305 2.268 26.158 1.00 91.62 539 LYS A C 1
ATOM 4241 O O . LYS A 1 539 ? 2.360 2.081 27.369 1.00 91.62 539 LYS A O 1
ATOM 4246 N N . LEU A 1 540 ? 2.447 1.310 25.243 1.00 89.31 540 LEU A N 1
ATOM 4247 C CA . LEU A 1 540 ? 2.993 -0.011 25.564 1.00 89.31 540 LEU A CA 1
ATOM 4248 C C . LEU A 1 540 ? 4.468 -0.016 25.184 1.00 89.31 540 LEU A C 1
ATOM 4250 O O . LEU A 1 540 ? 4.804 0.071 23.998 1.00 89.31 540 LEU A O 1
ATOM 4254 N N . ASP A 1 541 ? 5.339 -0.081 26.185 1.00 82.94 541 ASP A N 1
ATOM 4255 C CA . ASP A 1 541 ? 6.778 -0.203 25.968 1.00 82.94 541 ASP A CA 1
ATOM 4256 C C . ASP A 1 541 ? 7.236 -1.671 25.932 1.00 82.94 541 ASP A C 1
ATOM 4258 O O . ASP A 1 541 ? 6.446 -2.615 26.021 1.00 82.94 541 ASP A O 1
ATOM 4262 N N . THR A 1 542 ? 8.540 -1.868 25.746 1.00 75.56 542 THR A N 1
ATOM 4263 C CA . THR A 1 542 ? 9.162 -3.188 25.605 1.00 75.56 542 THR A CA 1
ATOM 4264 C C . THR A 1 542 ? 9.084 -4.042 26.872 1.00 75.56 542 THR A C 1
ATOM 4266 O O . THR A 1 542 ? 9.166 -5.264 26.769 1.00 75.56 542 THR A O 1
ATOM 4269 N N . THR A 1 543 ? 8.884 -3.444 28.051 1.00 82.94 543 THR A N 1
ATOM 4270 C CA . THR A 1 543 ? 8.756 -4.172 29.326 1.00 82.94 543 THR A CA 1
ATOM 4271 C C . THR A 1 543 ? 7.387 -4.835 29.472 1.00 82.94 543 THR A C 1
ATOM 4273 O O . THR A 1 543 ? 7.247 -5.843 30.161 1.00 82.94 543 THR A O 1
ATOM 4276 N N . GLN A 1 544 ? 6.380 -4.341 28.747 1.00 88.12 544 GLN A N 1
ATOM 4277 C CA . GLN A 1 544 ? 5.004 -4.845 28.769 1.00 88.12 544 GLN A CA 1
ATOM 4278 C C . GLN A 1 544 ? 4.737 -5.864 27.651 1.00 88.12 544 GLN A C 1
ATOM 4280 O O . GLN A 1 544 ? 3.624 -5.971 27.129 1.00 88.12 544 GLN A O 1
ATOM 4285 N N . TYR A 1 545 ? 5.765 -6.629 27.273 1.00 88.25 545 TYR A N 1
ATOM 4286 C CA . TYR A 1 545 ? 5.699 -7.589 26.173 1.00 88.25 545 TYR A CA 1
ATOM 4287 C C . TYR A 1 545 ? 4.596 -8.643 26.359 1.00 88.25 545 TYR A C 1
ATOM 4289 O O . TYR A 1 545 ? 3.899 -8.979 25.404 1.00 88.25 545 TYR A O 1
ATOM 4297 N N . THR A 1 546 ? 4.370 -9.122 27.584 1.00 92.19 546 THR A N 1
ATOM 4298 C CA . THR A 1 546 ? 3.305 -10.096 27.886 1.00 92.19 546 THR A CA 1
ATOM 4299 C C . THR A 1 546 ? 1.910 -9.527 27.617 1.00 92.19 546 THR A C 1
ATOM 4301 O O . THR A 1 546 ? 1.077 -10.201 27.012 1.00 92.19 546 THR A O 1
ATOM 4304 N N . THR A 1 547 ? 1.669 -8.264 27.983 1.00 92.56 547 THR A N 1
ATOM 4305 C CA . THR A 1 547 ? 0.431 -7.544 27.652 1.00 92.56 547 THR A CA 1
ATOM 4306 C C . THR A 1 547 ? 0.271 -7.401 26.143 1.00 92.56 547 THR A C 1
ATOM 4308 O O . THR A 1 547 ? -0.806 -7.670 25.618 1.00 92.56 547 THR A O 1
ATOM 4311 N N . LEU A 1 548 ? 1.340 -7.037 25.430 1.00 94.12 548 LEU A N 1
ATOM 4312 C CA . LEU A 1 548 ? 1.319 -6.915 23.973 1.00 94.12 548 LEU A CA 1
ATOM 4313 C C . LEU A 1 548 ? 0.951 -8.239 23.285 1.00 94.12 548 LEU A C 1
ATOM 4315 O O . LEU A 1 548 ? 0.108 -8.246 22.388 1.00 94.12 548 LEU A O 1
ATOM 4319 N N . VAL A 1 549 ? 1.557 -9.352 23.712 1.00 95.00 549 VAL A N 1
ATOM 4320 C CA . VAL A 1 549 ? 1.250 -10.694 23.191 1.00 95.00 549 VAL A CA 1
ATOM 4321 C C . VAL A 1 549 ? -0.211 -11.045 23.454 1.00 95.00 549 VAL A C 1
ATOM 4323 O O . VAL A 1 549 ? -0.925 -11.370 22.510 1.00 95.00 549 VAL A O 1
ATOM 4326 N N . ARG A 1 550 ? -0.685 -10.878 24.695 1.00 96.88 550 ARG A N 1
ATOM 4327 C CA . ARG A 1 550 ? -2.074 -11.163 25.087 1.00 96.88 550 ARG A CA 1
ATOM 4328 C C . ARG A 1 550 ? -3.090 -10.362 24.270 1.00 96.88 550 ARG A C 1
ATOM 4330 O O . ARG A 1 550 ? -4.087 -10.921 23.820 1.00 96.88 550 ARG A O 1
ATOM 4337 N N . LEU A 1 551 ? -2.861 -9.061 24.080 1.00 96.94 551 LEU A N 1
ATOM 4338 C CA . LEU A 1 551 ? -3.755 -8.218 23.280 1.00 96.94 551 LEU A CA 1
ATOM 4339 C C . LEU A 1 551 ? -3.709 -8.603 21.791 1.00 96.94 551 LEU A C 1
ATOM 4341 O O . LEU A 1 551 ? -4.739 -8.575 21.119 1.00 96.94 551 LEU A O 1
ATOM 4345 N N . GLY A 1 552 ? -2.539 -9.013 21.288 1.00 97.69 552 GLY A N 1
ATOM 4346 C CA . GLY A 1 552 ? -2.392 -9.589 19.953 1.00 97.69 552 GLY A CA 1
ATOM 4347 C C . GLY A 1 552 ? -3.199 -10.879 19.785 1.00 97.69 552 GLY A C 1
ATOM 4348 O O . GLY A 1 552 ? -4.001 -10.969 18.861 1.00 97.69 552 GLY A O 1
ATOM 4349 N N . ASP A 1 553 ? -3.063 -11.840 20.702 1.00 98.25 553 ASP A N 1
ATOM 4350 C CA . ASP A 1 553 ? -3.849 -13.084 20.705 1.00 98.25 553 ASP A CA 1
ATOM 4351 C C . ASP A 1 553 ? -5.351 -12.804 20.805 1.00 98.25 553 ASP A C 1
ATOM 4353 O O . ASP A 1 553 ? -6.161 -13.463 20.151 1.00 98.25 553 ASP A O 1
ATOM 4357 N N . ARG A 1 554 ? -5.738 -11.779 21.575 1.00 97.88 554 ARG A N 1
ATOM 4358 C CA . ARG A 1 554 ? -7.135 -11.360 21.666 1.00 97.88 554 ARG A CA 1
ATOM 4359 C C . ARG A 1 554 ? -7.670 -10.867 20.327 1.00 97.88 554 ARG A C 1
ATOM 4361 O O . ARG A 1 554 ? -8.780 -11.235 19.959 1.00 97.88 554 ARG A O 1
ATOM 4368 N N . PHE A 1 555 ? -6.895 -10.080 19.587 1.00 98.62 555 PHE A N 1
ATOM 4369 C CA . PHE A 1 555 ? -7.295 -9.631 18.255 1.00 98.62 555 PHE A CA 1
ATOM 4370 C C . PHE A 1 555 ? -7.503 -10.798 17.283 1.00 98.62 555 PHE A C 1
ATOM 4372 O O . PHE A 1 555 ? -8.472 -10.805 16.525 1.00 98.62 555 PHE A O 1
ATOM 4379 N N . GLU A 1 556 ? -6.649 -11.818 17.350 1.00 98.38 556 GLU A N 1
ATOM 4380 C CA . GLU A 1 556 ? -6.811 -13.036 16.550 1.00 98.38 556 GLU A CA 1
ATOM 4381 C C . GLU A 1 556 ? -8.071 -13.814 16.942 1.00 98.38 556 GLU A C 1
ATOM 4383 O O . GLU A 1 556 ? -8.824 -14.237 16.067 1.00 98.38 556 GLU A O 1
ATOM 4388 N N . ALA A 1 557 ? -8.349 -13.940 18.244 1.00 98.50 557 ALA A N 1
ATOM 4389 C CA . ALA A 1 557 ? -9.564 -14.579 18.755 1.00 98.50 557 ALA A CA 1
ATOM 4390 C C . ALA A 1 557 ? -10.850 -13.824 18.367 1.00 98.50 557 ALA A C 1
ATOM 4392 O O . ALA A 1 557 ? -11.917 -14.424 18.265 1.00 98.50 557 ALA A O 1
ATOM 4393 N N . LEU A 1 558 ? -10.749 -12.517 18.114 1.00 98.25 558 LEU A N 1
ATOM 4394 C CA . LEU A 1 558 ? -11.821 -11.683 17.565 1.00 98.25 558 LEU A CA 1
ATOM 4395 C C . LEU A 1 558 ? -11.906 -11.766 16.029 1.00 98.25 558 LEU A C 1
ATOM 4397 O O . LEU A 1 558 ? -12.504 -10.894 15.399 1.00 98.25 558 LEU A O 1
ATOM 4401 N N . ASN A 1 559 ? -11.302 -12.791 15.417 1.00 98.06 559 ASN A N 1
ATOM 4402 C CA . ASN A 1 559 ? -11.233 -12.991 13.968 1.00 98.06 559 ASN A CA 1
ATOM 4403 C C . ASN A 1 559 ? -10.684 -11.765 13.227 1.00 98.06 559 ASN A C 1
ATOM 4405 O O . ASN A 1 559 ? -11.176 -11.400 12.161 1.00 98.06 559 ASN A O 1
ATOM 4409 N N . TYR A 1 560 ? -9.688 -11.096 13.815 1.00 98.50 560 TYR A N 1
ATOM 4410 C CA . TYR A 1 560 ? -9.083 -9.881 13.271 1.00 98.50 560 TYR A CA 1
ATOM 4411 C C . TYR A 1 560 ? -10.093 -8.741 13.026 1.00 98.50 560 TYR A C 1
ATOM 4413 O O . TYR A 1 560 ? -9.844 -7.853 12.211 1.00 98.50 560 TYR A O 1
ATOM 4421 N N . ASN A 1 561 ? -11.230 -8.711 13.733 1.00 98.56 561 ASN A N 1
ATOM 4422 C CA . ASN A 1 561 ? -12.183 -7.609 13.639 1.00 98.56 561 ASN A CA 1
ATOM 4423 C C . ASN A 1 561 ? -11.712 -6.415 14.486 1.00 98.56 561 ASN A C 1
ATOM 4425 O O . ASN A 1 561 ? -11.729 -6.452 15.720 1.00 98.56 561 ASN A O 1
ATOM 4429 N N . LEU A 1 562 ? -11.291 -5.333 13.824 1.00 98.19 562 LEU A N 1
ATOM 4430 C CA . LEU A 1 562 ? -10.723 -4.178 14.524 1.00 98.19 562 LEU A CA 1
ATOM 4431 C C . LEU A 1 562 ? -11.769 -3.444 15.378 1.00 98.19 562 LEU A C 1
ATOM 4433 O O . LEU A 1 562 ? -11.442 -2.981 16.466 1.00 98.19 562 LEU A O 1
ATOM 4437 N N . LYS A 1 563 ? -13.033 -3.362 14.936 1.00 97.75 563 LYS A N 1
ATOM 4438 C CA . LYS A 1 563 ? -14.102 -2.711 15.714 1.00 97.75 563 LYS A CA 1
ATOM 4439 C C . LYS A 1 563 ? -14.332 -3.437 17.040 1.00 97.75 563 LYS A C 1
ATOM 4441 O O . LYS A 1 563 ? -14.368 -2.792 18.084 1.00 97.75 563 LYS A O 1
ATOM 4446 N N . SER A 1 564 ? -14.414 -4.765 17.008 1.00 97.88 564 SER A N 1
ATOM 4447 C CA . SER A 1 564 ? -14.502 -5.596 18.209 1.00 97.88 564 SER A CA 1
ATOM 4448 C C . SER A 1 564 ? -13.273 -5.440 19.097 1.00 97.88 564 SER A C 1
ATOM 4450 O O . SER A 1 564 ? -13.417 -5.371 20.311 1.00 97.88 564 SER A O 1
ATOM 4452 N N . LEU A 1 565 ? -12.075 -5.305 18.520 1.00 98.06 565 LEU A N 1
ATOM 4453 C CA . LEU A 1 565 ? -10.863 -5.055 19.300 1.00 98.06 565 LEU A CA 1
ATOM 4454 C C . LEU A 1 565 ? -10.918 -3.719 20.061 1.00 98.06 565 LEU A C 1
ATOM 4456 O O . LEU A 1 565 ? -10.521 -3.678 21.222 1.00 98.06 565 LEU A O 1
ATOM 4460 N N . TYR A 1 566 ? -11.435 -2.646 19.449 1.00 97.44 566 TYR A N 1
ATOM 4461 C CA . TYR A 1 566 ? -11.665 -1.367 20.141 1.00 97.44 566 TYR A CA 1
ATOM 4462 C C . TYR A 1 566 ? -12.632 -1.522 21.321 1.00 97.44 566 TYR A C 1
ATOM 4464 O O . TYR A 1 566 ? -12.372 -0.977 22.393 1.00 97.44 566 TYR A O 1
ATOM 4472 N N . GLN A 1 567 ? -13.725 -2.270 21.131 1.00 95.62 567 GLN A N 1
ATOM 4473 C CA . GLN A 1 567 ? -14.698 -2.546 22.194 1.00 95.62 567 GLN A CA 1
ATOM 4474 C C . GLN A 1 567 ? -14.045 -3.313 23.346 1.00 95.62 567 GLN A C 1
ATOM 4476 O O . GLN A 1 567 ? -14.185 -2.924 24.499 1.00 95.62 567 GLN A O 1
ATOM 4481 N N . ASP A 1 568 ? -13.297 -4.368 23.033 1.00 95.56 568 ASP A N 1
ATOM 4482 C CA . ASP A 1 568 ? -12.670 -5.230 24.030 1.00 95.56 568 ASP A CA 1
ATOM 4483 C C . ASP A 1 568 ? -11.550 -4.533 24.804 1.00 95.56 568 ASP A C 1
ATOM 4485 O O . ASP A 1 568 ? -11.481 -4.652 26.023 1.00 95.56 568 ASP A O 1
ATOM 4489 N N . ILE A 1 569 ? -10.697 -3.768 24.120 1.00 95.31 569 ILE A N 1
ATOM 4490 C CA . ILE A 1 569 ? -9.607 -3.027 24.765 1.00 95.31 569 ILE A CA 1
ATOM 4491 C C . ILE A 1 569 ? -10.143 -1.933 25.691 1.00 95.31 569 ILE A C 1
ATOM 4493 O O . ILE A 1 569 ? -9.560 -1.699 26.747 1.00 95.31 569 ILE A O 1
ATOM 4497 N N . ALA A 1 570 ? -11.262 -1.288 25.346 1.00 93.12 570 ALA A N 1
ATOM 4498 C CA . ALA A 1 570 ? -11.897 -0.312 26.233 1.00 93.12 570 ALA A CA 1
ATOM 4499 C C . ALA A 1 570 ? -12.350 -0.930 27.569 1.00 93.12 570 ALA A C 1
ATOM 4501 O O . ALA A 1 570 ? -12.423 -0.228 28.577 1.00 93.12 570 ALA A O 1
ATOM 4502 N N . LEU A 1 571 ? -12.630 -2.237 27.574 1.00 92.75 571 LEU A N 1
ATOM 4503 C CA . LEU A 1 571 ? -13.036 -3.015 28.746 1.00 92.75 571 LEU A CA 1
ATOM 4504 C C . LEU A 1 571 ? -11.863 -3.719 29.437 1.00 92.75 571 LEU A C 1
ATOM 4506 O O . LEU A 1 571 ? -12.053 -4.349 30.475 1.00 92.75 571 LEU A O 1
ATOM 4510 N N . ASP A 1 572 ? -10.662 -3.642 28.868 1.00 91.44 572 ASP A N 1
ATOM 4511 C CA . ASP A 1 572 ? -9.483 -4.292 29.417 1.00 91.44 572 ASP A CA 1
ATOM 4512 C C . ASP A 1 572 ? -9.030 -3.584 30.699 1.00 91.44 572 ASP A C 1
ATOM 4514 O O . ASP A 1 572 ? -8.860 -2.360 30.735 1.00 91.44 572 ASP A O 1
ATOM 4518 N N . THR A 1 573 ? -8.791 -4.349 31.762 1.00 87.62 573 THR A N 1
ATOM 4519 C CA . THR A 1 573 ? -8.428 -3.800 33.077 1.00 87.62 573 THR A CA 1
ATOM 4520 C C . THR A 1 573 ? -7.109 -3.027 33.042 1.00 87.62 573 THR A C 1
ATOM 4522 O O . THR A 1 573 ? -6.955 -2.039 33.761 1.00 87.62 573 THR A O 1
ATOM 4525 N N . SER A 1 574 ? -6.186 -3.366 32.132 1.00 87.81 574 SER A N 1
ATOM 4526 C CA . SER A 1 574 ? -4.941 -2.604 31.947 1.00 87.81 574 SER A CA 1
ATOM 4527 C C . SER A 1 574 ? -5.179 -1.178 31.420 1.00 87.81 574 SER A C 1
ATOM 4529 O O . SER A 1 574 ? -4.402 -0.252 31.703 1.00 87.81 574 SER A O 1
ATOM 4531 N N . CYS A 1 575 ? -6.307 -0.953 30.740 1.00 85.31 575 CYS A N 1
ATOM 4532 C CA . CYS A 1 575 ? -6.737 0.366 30.294 1.00 85.31 575 CYS A CA 1
ATOM 4533 C C . CYS A 1 575 ? -7.095 1.268 31.486 1.00 85.31 575 CYS A C 1
ATOM 4535 O O . CYS A 1 575 ? -6.752 2.453 31.502 1.00 85.31 575 CYS A O 1
ATOM 4537 N N . GLY A 1 576 ? -7.697 0.696 32.535 1.00 82.19 576 GLY A N 1
ATOM 4538 C CA . GLY A 1 576 ? -8.157 1.417 33.725 1.00 82.19 576 GLY A CA 1
ATOM 4539 C C . GLY A 1 576 ? -9.365 2.329 33.476 1.00 82.19 576 GLY A C 1
ATOM 4540 O O . GLY A 1 576 ? -9.628 3.212 34.289 1.00 82.19 576 GLY A O 1
ATOM 4541 N N . LEU A 1 577 ? -10.068 2.153 32.348 1.00 79.44 577 LEU A N 1
ATOM 4542 C CA . LEU A 1 577 ? -11.312 2.870 32.031 1.00 79.44 577 LEU A CA 1
ATOM 4543 C C . LEU A 1 577 ? -12.516 2.275 32.769 1.00 79.44 577 LEU A C 1
ATOM 4545 O O . LEU A 1 577 ? -13.399 3.012 33.200 1.00 79.44 577 LEU A O 1
ATOM 4549 N N . VAL A 1 578 ? -12.528 0.953 32.935 1.00 76.06 578 VAL A N 1
ATOM 4550 C CA . VAL A 1 578 ? -13.508 0.222 33.739 1.00 76.06 578 VAL A CA 1
ATOM 4551 C C . VAL A 1 578 ? -12.827 -0.162 35.050 1.00 76.06 578 VAL A C 1
ATOM 4553 O O . VAL A 1 578 ? -11.732 -0.726 35.034 1.00 76.06 578 VAL A O 1
ATOM 4556 N N . LYS A 1 579 ? -13.438 0.187 36.186 1.00 63.81 579 LYS A N 1
ATOM 4557 C CA . LYS A 1 579 ? -13.002 -0.323 37.492 1.00 63.81 579 LYS A CA 1
ATOM 4558 C C . LYS A 1 579 ? -13.501 -1.761 37.616 1.00 63.81 579 LYS A C 1
ATOM 4560 O O . LYS A 1 579 ? -14.633 -2.024 37.214 1.00 63.81 579 LYS A O 1
ATOM 4565 N N . GLU A 1 580 ? -12.667 -2.672 38.119 1.00 55.78 580 GLU A N 1
ATOM 4566 C CA . GLU A 1 580 ? -13.155 -4.008 38.482 1.00 55.78 580 GLU A CA 1
ATOM 4567 C C . GLU A 1 580 ? -14.355 -3.867 39.438 1.00 55.78 580 GLU A C 1
ATOM 4569 O O . GLU A 1 580 ? -14.382 -2.894 40.204 1.00 55.78 580 GLU A O 1
ATOM 4574 N N . PRO A 1 581 ? -15.371 -4.744 39.325 1.00 49.91 581 PRO A N 1
ATOM 4575 C CA . PRO A 1 581 ? -16.508 -4.735 40.239 1.00 49.91 581 PRO A CA 1
ATOM 4576 C C . PRO A 1 581 ? -16.085 -4.848 41.706 1.00 49.91 581 PRO A C 1
ATOM 4578 O O . PRO A 1 581 ? -15.084 -5.546 41.989 1.00 49.91 581 PRO A O 1
#

Solvent-accessible surface area (backbone atoms only — not comparable to full-atom values): 31258 Å² total; per-residue (Å²): 129,89,69,78,77,76,66,75,81,45,70,69,54,43,56,33,49,52,27,47,74,70,69,35,54,66,60,24,36,53,52,52,66,71,39,58,60,34,47,65,45,54,40,41,43,53,23,31,18,62,58,47,93,82,56,40,64,92,59,80,62,40,60,38,27,35,34,47,41,46,40,46,72,71,68,35,53,51,51,40,47,25,44,27,50,43,43,32,47,51,56,95,43,80,60,50,88,37,66,57,31,66,48,38,70,40,59,40,34,49,48,48,69,79,66,64,52,55,53,83,71,33,56,39,85,39,79,54,34,64,28,63,75,46,64,58,87,56,83,78,62,68,82,55,95,81,68,75,52,62,43,69,41,69,46,92,65,36,8,24,37,72,57,22,43,54,40,14,58,77,25,32,59,52,72,50,32,45,51,46,45,44,52,46,36,34,62,48,34,64,35,50,63,79,75,61,36,31,76,67,27,60,56,78,40,29,38,16,67,52,68,28,58,92,85,37,53,52,68,52,20,67,76,75,42,41,22,56,33,12,34,40,38,21,44,19,24,19,49,23,37,47,35,31,48,63,28,91,83,71,30,43,36,34,38,66,50,83,40,69,42,47,64,30,54,77,66,43,46,55,60,50,50,53,46,44,41,60,71,49,49,45,48,52,56,69,44,54,52,53,44,73,72,44,72,58,84,75,21,68,67,44,51,53,52,39,54,51,35,40,75,71,71,39,50,73,66,56,27,47,52,59,52,49,66,67,48,70,82,71,75,50,71,65,60,52,53,50,50,53,51,50,51,54,51,51,53,55,50,53,53,49,54,46,69,74,40,71,84,38,68,66,55,50,54,53,51,51,50,53,58,44,62,76,71,73,61,88,92,53,55,76,66,58,48,49,57,54,47,58,68,51,71,43,68,76,43,47,58,50,49,51,52,48,51,52,52,49,54,52,42,50,74,71,65,51,52,70,72,55,52,53,54,59,51,40,66,78,49,76,74,79,75,79,63,98,62,80,58,60,63,59,47,50,54,51,49,52,49,51,63,41,41,56,79,69,54,39,37,66,86,53,24,22,29,44,52,53,53,49,55,85,32,84,82,28,30,75,70,64,44,29,63,20,34,36,33,50,58,40,53,89,41,32,69,73,45,39,63,33,73,92,32,34,59,28,42,58,29,40,27,36,47,23,42,25,49,50,50,14,51,29,21,36,24,28,52,35,48,54,47,41,35,68,70,46,73,44,86,83,57,84,89,46,46,69,59,42,50,52,43,11,53,48,30,54,74,51,61,37,21,56,59,60,42,50,34,51,47,52,62,30,64,90,44,61,74,42,76,82,133

Sequence (581 aa):
MTGVKVSSKRAELKVVAEHIANGDYKAAARYITTTPDFLNVQIKNLSLRLSNKDESVKVGFNDFSALIVGVVRDNRDFREVLTSDYYYDVSGVANDDDPRTRFYNQNNFTPVETAFLDLTKVLTYKPRQQMVITSNDTPYMQKEKSTPVLTAANHPDPAGVLTTRTFAERNLGGGSNRRAVEFTLKQFLCVSMAEAADSSASDQYVGKDVERFPAGDYNKYLTSCKSCHSVMDGMRPAFAKMDYGNFTNSAATGIYSTVHGDFFNSNKIATKYSEYLTNVVNPSTTTVIPDLEKNQEESDYYKVRYNFLITRGSTPTQAATTMNGILNTIRDPQTVVELIADYRAKKQADLTIFRNNRNNAQYQADYVRTCLAHLGNTALTAKVQEERFLQCNLDSKKDMSVLYAYYTAILTADKVSATEIARLQGKLINRGRQSNVNLMAPYLQAKDQLRLFPRNVFDSETGVATKMNKGTYAYGFTVNSDNFVNNATLGSKSSFFGWRGANKTGGQGVKDFGRMISESRRFSQCMAKRVYESVCFKKLDTTQYTTLVRLGDRFEALNYNLKSLYQDIALDTSCGLVKEP

Radius of gyration: 33.5 Å; Cα contacts (8 Å, |Δi|>4): 807; chains: 1; bounding box: 64×54×115 Å

pLDDT: mean 72.1, std 23.6, range [26.36, 98.75]

Mean predicted aligned error: 17.05 Å

Secondary structure (DSSP, 8-state):
-------TTSHHHHHHHHHHHTT-HHHHHHHHTTSHHIIIIIIHHHHHHHHSTT--S-S---HHHHHHHHHHHTT-BGGGGGT-SEEEEESSSTTTT-HHIIIII-TTTTHHHHS---HHHHEEEEES-EEEEEE---GGGGSSTTS-SEEEEE-SS--GGGGSHHHHHHHTSSTTSHHHHHHHIIIII---HHHH--TTS--TT-BTTS--TTTS-HHHIIIIIHHHHHHHHHHGGGGTTEEEEE-TTS-EEEEE-S-HHHHHHHTTHHHHHHHHIIIIIHHHHHTHHHHHHS-GGG-HHHHHHHHHHHHTT--HHHHHHHHHHHHTTS--HHHHHHHHHHHHHHHHHHHHHHHHHTT-HHHHHHHHHHHHHHTT-----HHHHHHHHHHHSSHHHHHHHHHHHHHHHHHHHTT--HHHHHHHHHHHTT-S---SS--HHHHHHHHHHHHHS-TTSB-TTT--BGGGG----TTSBP--SSEEE-GGGSGGGTTTS---STTTTEEEHHHHHHHHHHHSHHHHHHHHHHHHHHHH-----GGGHHHHHHHHHHHHHTTTBHHHHHHHHHT-TTT-SSPP-

Organism: Bdellovibrio bacteriovorus (NCBI:txid959)

Foldseek 3Di:
DPPPPPPCPDPLSVVLVVCVVVVNLLVSLVSVCVDLCVLLPVLLLLQCLLLDDNSGSPDFDAFSSLLSSVCQLVLHQNLCQFFPFKTKFFPPAPCSVPVCCRQFPVVSRRCCPVVVDRSNPGIDIGGADKFWPFADDDPVPVPDPPDDRTDIDGDPRDTRSCQGLSNQVRQFAAFQRLSSVQSLCCSQLVAHLVNQFFLFFDQQQFAQAQADPPVHDPVCCSPPNRRSRRFSSLQSLLCQQWHWDQFPPRGTHTHGLPQPLCVCVVVVVVVVVVCCCVVPVCCCCVQVVVCLVDDVCPRPVLVVQLVVCVVVPDDNVRSCVVSVVVVVVNPDPVVVVVVVVVVVVVVVVVVVVCVVCVPPPVCVVVLLVVQQVVVPDPPDDPVVSVVSSVVCPDVVNVVLVVVLVVLVVVCVVVVPDPVVNCVVSCVSPVPDDDDPDPSPVVVVVVVVRCSRGPPCCADNPQSGGPSNRPHDRPSHHDNRFSWGFRSCCDHPNVPVFQFDDDQSGTDGHSSSVSVRSSRTLSSLLSLLQSLLCSQLVDHDDPVNVVVSSVLSVVCVVSSSNSSVSNSVSNVDVVSVNDDDD